Protein AF-Q9HB75-5-F1 (afdb_monomer)

pLDDT: mean 80.13, std 21.09, range [23.44, 97.81]

Nearest PDB structures (foldseek):
  6m3q-assembly1_E  TM=6.038E-01  e=5.491E-26  Homo sapiens
  4d8o-assembly1_A  TM=6.099E-01  e=1.433E-25  Homo sapiens
  3ud2-assembly3_A  TM=5.168E-01  e=1.866E-17  Homo sapiens
  3ud2-assembly1_C  TM=5.117E-01  e=5.667E-17  Homo sapiens
  3g5b-assembly1_A  TM=3.791E-01  e=5.027E-08  Rattus norvegicus

Structure (mmCIF, N/CA/C/O backbone):
data_AF-Q9HB75-5-F1
#
_entry.id   AF-Q9HB75-5-F1
#
loop_
_atom_site.group_PDB
_atom_site.id
_atom_site.type_symbol
_atom_site.label_atom_id
_atom_site.label_alt_id
_atom_site.label_comp_id
_atom_site.label_asym_id
_atom_site.label_entity_id
_atom_site.label_seq_id
_atom_site.pdbx_PDB_ins_code
_atom_site.Cartn_x
_atom_site.Cartn_y
_atom_site.Cartn_z
_atom_site.occupancy
_atom_site.B_iso_or_equiv
_atom_site.auth_seq_id
_atom_site.auth_comp_id
_atom_site.auth_asym_id
_atom_site.auth_atom_id
_atom_site.pdbx_PDB_model_num
ATOM 1 N N . MET A 1 1 ? 27.873 -14.887 8.038 1.00 62.12 1 MET A N 1
ATOM 2 C CA . MET A 1 1 ? 27.130 -15.211 6.802 1.00 62.12 1 MET A CA 1
ATOM 3 C C . MET A 1 1 ? 27.718 -14.438 5.635 1.00 62.12 1 MET A C 1
ATOM 5 O O . MET A 1 1 ? 28.057 -13.273 5.839 1.00 62.12 1 MET A O 1
ATOM 9 N N . PRO A 1 2 ? 27.876 -15.058 4.455 1.00 68.06 2 PRO A N 1
ATOM 10 C CA . PRO A 1 2 ? 28.348 -14.372 3.255 1.00 68.06 2 PRO A CA 1
ATOM 11 C C . PRO A 1 2 ? 27.366 -13.269 2.836 1.00 68.06 2 PRO A C 1
ATOM 13 O O . PRO A 1 2 ? 26.150 -13.438 2.943 1.00 68.06 2 PRO A O 1
ATOM 16 N N . ARG A 1 3 ? 27.902 -12.130 2.384 1.00 77.62 3 ARG A N 1
ATOM 17 C CA . ARG A 1 3 ? 27.133 -10.999 1.847 1.00 77.62 3 ARG A CA 1
ATOM 18 C C . ARG A 1 3 ? 27.373 -10.904 0.343 1.00 77.62 3 ARG A C 1
ATOM 20 O O . ARG A 1 3 ? 28.517 -10.771 -0.078 1.00 77.62 3 ARG A O 1
ATOM 27 N N . LEU A 1 4 ? 26.304 -10.965 -0.439 1.00 74.38 4 LEU A N 1
ATOM 28 C CA . LEU A 1 4 ? 26.308 -10.825 -1.889 1.00 74.38 4 LEU A CA 1
ATOM 29 C C . LEU A 1 4 ? 25.694 -9.472 -2.255 1.00 74.38 4 LEU A C 1
ATOM 31 O O . LEU A 1 4 ? 24.585 -9.147 -1.834 1.00 74.38 4 LEU A O 1
ATOM 35 N N . PHE A 1 5 ? 26.415 -8.687 -3.048 1.00 76.56 5 PHE A N 1
ATOM 36 C CA . PHE A 1 5 ? 25.913 -7.450 -3.639 1.00 76.56 5 PHE A CA 1
ATOM 37 C C . PHE A 1 5 ? 25.830 -7.668 -5.143 1.00 76.56 5 PHE A C 1
ATOM 39 O O . PHE A 1 5 ? 26.859 -7.862 -5.789 1.00 76.56 5 PHE A O 1
ATOM 46 N N . LEU A 1 6 ? 24.615 -7.692 -5.687 1.00 73.50 6 LEU A N 1
ATOM 47 C CA . LEU A 1 6 ? 24.405 -7.913 -7.114 1.00 73.50 6 LEU A CA 1
ATOM 48 C C . LEU A 1 6 ? 24.318 -6.571 -7.835 1.00 73.50 6 LEU A C 1
ATOM 50 O O . LEU A 1 6 ? 23.593 -5.668 -7.411 1.00 73.50 6 LEU A O 1
ATOM 54 N N . THR A 1 7 ? 25.064 -6.449 -8.929 1.00 71.56 7 THR A N 1
ATOM 55 C CA . THR A 1 7 ? 24.929 -5.341 -9.877 1.00 71.56 7 THR A CA 1
ATOM 56 C C . THR A 1 7 ? 23.663 -5.523 -10.720 1.00 71.56 7 THR A C 1
ATOM 58 O O . THR A 1 7 ? 23.017 -6.570 -10.672 1.00 71.56 7 THR A O 1
ATOM 61 N N . SER A 1 8 ? 23.276 -4.497 -11.482 1.00 65.00 8 SER A N 1
ATOM 62 C CA . SER A 1 8 ? 22.076 -4.510 -12.340 1.00 65.00 8 SER A CA 1
ATOM 63 C C . SER A 1 8 ? 22.055 -5.631 -13.378 1.00 65.00 8 SER A C 1
ATOM 65 O O . SER A 1 8 ? 20.988 -5.964 -13.884 1.00 65.00 8 SER A O 1
ATOM 67 N N . ASP A 1 9 ? 23.219 -6.193 -13.690 1.00 68.12 9 ASP A N 1
ATOM 68 C CA . ASP A 1 9 ? 23.415 -7.095 -14.825 1.00 68.12 9 ASP A CA 1
ATOM 69 C C . ASP A 1 9 ? 23.205 -8.567 -14.444 1.00 68.12 9 ASP A C 1
ATOM 71 O O . ASP A 1 9 ? 23.193 -9.442 -15.306 1.00 68.12 9 ASP A O 1
ATOM 75 N N . LEU A 1 10 ? 23.046 -8.852 -13.148 1.00 75.50 10 LEU A N 1
ATOM 76 C CA . LEU A 1 10 ? 22.801 -10.193 -12.630 1.00 75.50 10 LEU A CA 1
ATOM 77 C C . LEU A 1 10 ? 21.328 -10.332 -12.260 1.00 75.50 10 LEU A C 1
ATOM 79 O O . LEU A 1 10 ? 20.861 -9.648 -11.354 1.00 75.50 10 LEU A O 1
ATOM 83 N N . ASP A 1 11 ? 20.619 -11.252 -12.907 1.00 83.75 11 ASP A N 1
ATOM 84 C CA . ASP A 1 11 ? 19.224 -11.612 -12.614 1.00 83.75 11 ASP A CA 1
ATOM 85 C C . ASP A 1 11 ? 19.108 -12.839 -11.694 1.00 83.75 11 ASP A C 1
ATOM 87 O O . ASP A 1 11 ? 18.013 -13.336 -11.423 1.00 83.75 11 ASP A O 1
ATOM 91 N N . SER A 1 12 ? 20.243 -13.366 -11.227 1.00 90.19 12 SER A N 1
ATOM 92 C CA . SER A 1 12 ? 20.291 -14.595 -10.448 1.00 90.19 12 SER A CA 1
ATOM 93 C C . SER A 1 12 ? 21.488 -14.683 -9.511 1.00 90.19 12 SER A C 1
ATOM 95 O O . SER A 1 12 ? 22.509 -14.021 -9.698 1.00 90.19 12 SER A O 1
ATOM 97 N N . PHE A 1 13 ? 21.347 -15.497 -8.465 1.00 89.81 13 PHE A N 1
ATOM 98 C CA . PHE A 1 13 ? 22.393 -15.748 -7.479 1.00 89.81 13 PHE A CA 1
ATOM 99 C C . PHE A 1 13 ? 22.230 -17.128 -6.823 1.00 89.81 13 PHE A C 1
ATOM 101 O O . PHE A 1 13 ? 21.105 -17.601 -6.644 1.00 89.81 13 PHE A O 1
ATOM 108 N N . PRO A 1 14 ? 23.3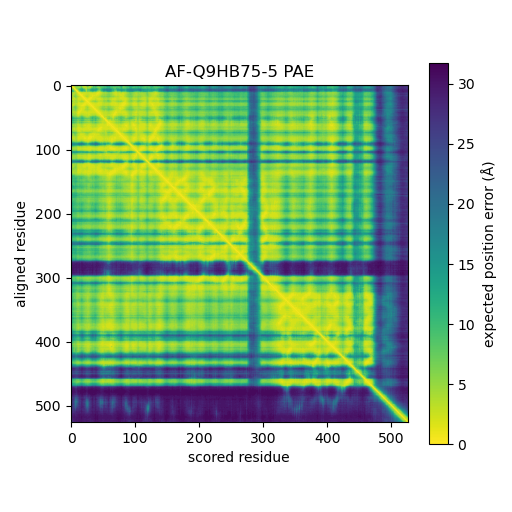33 -17.805 -6.460 1.00 90.62 14 PRO A N 1
ATOM 109 C CA . PRO A 1 14 ? 23.270 -19.070 -5.743 1.00 90.62 14 PRO A CA 1
ATOM 110 C C . PRO A 1 14 ? 23.040 -18.854 -4.242 1.00 90.62 14 PRO A C 1
ATOM 112 O O . PRO A 1 14 ? 23.628 -17.958 -3.634 1.00 90.62 14 PRO A O 1
ATOM 115 N N . VAL A 1 15 ? 22.244 -19.728 -3.632 1.00 90.06 15 VAL A N 1
ATOM 116 C CA . VAL A 1 15 ? 22.087 -19.850 -2.179 1.00 90.06 15 VAL A CA 1
ATOM 117 C C . VAL A 1 15 ? 22.455 -21.265 -1.776 1.00 90.06 15 VAL A C 1
ATOM 119 O O . VAL A 1 15 ? 21.934 -22.230 -2.330 1.00 90.06 15 VAL A O 1
ATOM 122 N N . THR A 1 16 ? 23.378 -21.386 -0.827 1.00 90.81 16 THR A N 1
ATOM 123 C CA . THR A 1 16 ? 23.804 -22.672 -0.266 1.00 90.81 16 THR A CA 1
ATOM 124 C C . THR A 1 16 ? 23.130 -22.910 1.090 1.00 90.81 16 THR A C 1
ATOM 126 O O . THR A 1 16 ? 22.637 -21.961 1.711 1.00 90.81 16 THR A O 1
ATOM 129 N N . PRO A 1 17 ? 23.179 -24.144 1.625 1.00 91.31 17 PRO A N 1
ATOM 130 C CA . PRO A 1 17 ? 22.667 -24.439 2.966 1.00 91.31 17 PRO A CA 1
ATOM 131 C C . PRO A 1 17 ? 23.315 -23.628 4.101 1.00 91.31 17 PRO A C 1
ATOM 133 O O . PRO A 1 17 ? 22.782 -23.576 5.205 1.00 91.31 17 PRO A O 1
ATOM 136 N N . GLN A 1 18 ? 24.447 -22.960 3.857 1.00 91.69 18 GLN A N 1
ATOM 137 C CA . GLN A 1 18 ? 25.110 -22.092 4.841 1.00 91.69 18 GLN A CA 1
ATOM 138 C C . GLN A 1 18 ? 24.384 -20.748 5.043 1.00 91.69 18 GLN A C 1
ATOM 140 O O . GLN A 1 18 ? 24.705 -20.015 5.982 1.00 91.69 18 GLN A O 1
ATOM 145 N N . GLY A 1 19 ? 23.417 -20.425 4.178 1.00 90.38 19 GLY A N 1
ATOM 146 C CA . GLY A 1 19 ? 22.727 -19.141 4.170 1.00 90.38 19 GLY A CA 1
ATOM 147 C C . GLY A 1 19 ? 23.577 -18.010 3.585 1.00 90.38 19 GLY A C 1
ATOM 148 O O . GLY A 1 19 ? 24.788 -18.130 3.386 1.00 90.38 19 GLY A O 1
ATOM 149 N N . CYS A 1 20 ? 22.937 -16.881 3.296 1.00 92.25 20 CYS A N 1
ATOM 150 C CA . CYS A 1 20 ? 23.582 -15.680 2.769 1.00 92.25 20 CYS A CA 1
ATOM 151 C C . CYS A 1 20 ? 22.679 -14.452 2.923 1.00 92.25 20 CYS A C 1
ATOM 153 O O . CYS A 1 20 ? 21.457 -14.567 2.975 1.00 92.25 20 CYS A O 1
ATOM 155 N N . SER A 1 21 ? 23.268 -13.260 2.914 1.00 93.25 21 SER A N 1
ATOM 156 C CA . SER A 1 21 ? 22.526 -12.008 2.743 1.00 93.25 21 SER A CA 1
ATOM 157 C C . SER A 1 21 ? 22.772 -11.462 1.346 1.00 93.25 21 SER A C 1
ATOM 159 O O . SER A 1 21 ? 23.925 -11.295 0.958 1.00 93.25 21 SER A O 1
ATOM 161 N N . VAL A 1 22 ? 21.716 -11.154 0.602 1.00 91.81 22 VAL A N 1
ATOM 162 C CA . VAL A 1 22 ? 21.793 -10.638 -0.767 1.00 91.81 22 VAL A CA 1
ATOM 163 C C . VAL A 1 22 ? 21.175 -9.247 -0.822 1.00 91.81 22 VAL A C 1
ATOM 165 O O . VAL A 1 22 ? 20.069 -9.039 -0.337 1.00 91.81 22 VAL A O 1
ATOM 168 N N . THR A 1 23 ? 21.883 -8.285 -1.409 1.00 91.25 23 THR A N 1
ATOM 169 C CA . THR A 1 23 ? 21.333 -6.970 -1.764 1.00 91.25 23 THR A CA 1
ATOM 170 C C . THR A 1 23 ? 21.303 -6.845 -3.278 1.00 91.25 23 THR A C 1
ATOM 172 O O . THR A 1 23 ? 22.346 -6.895 -3.931 1.00 91.25 23 THR A O 1
ATOM 175 N N . LEU A 1 24 ? 20.099 -6.700 -3.823 1.00 88.50 24 LEU A N 1
ATOM 176 C CA . LEU A 1 24 ? 19.858 -6.539 -5.252 1.00 88.50 24 LEU A CA 1
ATOM 177 C C . LEU A 1 24 ? 20.117 -5.086 -5.667 1.00 88.50 24 LEU A C 1
ATOM 179 O O . LEU A 1 24 ? 19.953 -4.164 -4.862 1.00 88.50 24 LEU A O 1
ATOM 183 N N . ALA A 1 25 ? 20.441 -4.857 -6.940 1.00 80.69 25 ALA A N 1
ATOM 184 C CA . ALA A 1 25 ? 20.683 -3.513 -7.474 1.00 80.69 25 ALA A CA 1
ATOM 185 C C . ALA A 1 25 ? 19.487 -2.556 -7.289 1.00 80.69 25 ALA A C 1
ATOM 187 O O . ALA A 1 25 ? 19.662 -1.346 -7.141 1.00 80.69 25 ALA A O 1
ATOM 188 N N . CYS A 1 26 ? 18.266 -3.096 -7.235 1.00 77.75 26 CYS A N 1
ATOM 189 C CA . CYS A 1 26 ? 17.039 -2.344 -6.971 1.00 77.75 26 CYS A CA 1
ATOM 190 C C . CYS A 1 26 ? 16.843 -1.940 -5.494 1.00 77.75 26 CYS A C 1
ATOM 192 O O . CYS A 1 26 ? 15.867 -1.267 -5.168 1.00 77.75 26 CYS A O 1
ATOM 194 N N . GLY A 1 27 ? 17.752 -2.332 -4.595 1.00 85.44 27 GLY A N 1
ATOM 195 C CA . GLY A 1 27 ? 17.707 -2.017 -3.164 1.00 85.44 27 GLY A CA 1
ATOM 196 C C . GLY A 1 27 ? 16.915 -3.009 -2.307 1.00 85.44 27 GLY A C 1
ATOM 197 O O . GLY A 1 27 ? 16.871 -2.839 -1.087 1.00 85.44 27 GLY A O 1
ATOM 198 N N . VAL A 1 28 ? 16.321 -4.039 -2.919 1.00 90.06 28 VAL A N 1
ATOM 199 C CA . VAL A 1 28 ? 15.722 -5.176 -2.206 1.00 90.06 28 VAL A CA 1
ATOM 200 C C . VAL A 1 28 ? 16.819 -5.946 -1.475 1.00 90.06 28 VAL A C 1
ATOM 202 O O . VAL A 1 28 ? 17.880 -6.214 -2.045 1.00 90.06 28 VAL A O 1
ATOM 205 N N . ARG A 1 29 ? 16.559 -6.311 -0.217 1.00 93.31 29 ARG A N 1
ATOM 206 C CA . ARG A 1 29 ? 17.468 -7.131 0.594 1.00 93.31 29 ARG A CA 1
ATOM 207 C C . ARG A 1 29 ? 16.791 -8.459 0.917 1.00 93.31 29 ARG A C 1
ATOM 209 O O . ARG A 1 29 ? 15.598 -8.489 1.206 1.00 93.31 29 ARG A O 1
ATOM 216 N N . LEU A 1 30 ? 17.557 -9.538 0.863 1.00 93.62 30 LEU A N 1
ATOM 217 C CA . LEU A 1 30 ? 17.138 -10.892 1.209 1.00 93.62 30 LEU A CA 1
ATOM 218 C C . LEU A 1 30 ? 18.122 -11.472 2.222 1.00 93.62 30 LEU A C 1
ATOM 220 O O . LEU A 1 30 ? 19.335 -11.350 2.045 1.00 93.62 30 LEU A O 1
ATOM 224 N N . GLN A 1 31 ? 17.622 -12.122 3.266 1.00 94.56 31 GLN A N 1
ATOM 225 C CA . GLN A 1 31 ? 18.438 -12.791 4.272 1.00 94.56 31 GLN A CA 1
ATOM 226 C C . GLN A 1 31 ? 18.011 -14.247 4.399 1.00 94.56 31 GLN A C 1
ATOM 228 O O . GLN A 1 31 ? 16.986 -14.555 4.997 1.00 94.56 31 GLN A O 1
ATOM 233 N N . PHE A 1 32 ? 18.842 -15.133 3.862 1.00 93.56 32 PHE A N 1
ATOM 234 C CA . PHE A 1 32 ? 18.684 -16.576 3.962 1.00 93.56 32 PHE A CA 1
ATOM 235 C C . PHE A 1 32 ? 19.427 -17.063 5.207 1.00 93.56 32 PHE A C 1
ATOM 237 O O . PHE A 1 32 ? 20.664 -17.015 5.211 1.00 93.56 32 PHE A O 1
ATOM 244 N N . PRO A 1 33 ? 18.728 -17.506 6.266 1.00 93.62 33 PRO A N 1
ATOM 245 C CA . PRO A 1 33 ? 19.391 -18.113 7.409 1.00 93.62 33 PRO A CA 1
ATOM 246 C C . PRO A 1 33 ? 20.073 -19.439 7.029 1.00 93.62 33 PRO A C 1
ATOM 248 O O . PRO A 1 33 ? 19.832 -20.018 5.965 1.00 93.62 33 PRO A O 1
ATOM 251 N N . ALA A 1 34 ? 20.964 -19.921 7.895 1.00 92.62 34 ALA A N 1
ATOM 252 C CA . ALA A 1 34 ? 21.613 -21.211 7.698 1.00 92.62 34 ALA A CA 1
ATOM 253 C C . ALA A 1 34 ? 20.557 -22.316 7.810 1.00 92.62 34 ALA A C 1
ATOM 255 O O . ALA A 1 34 ? 19.807 -22.359 8.778 1.00 92.62 34 ALA A O 1
ATOM 256 N N . GLY A 1 35 ? 20.500 -23.197 6.817 1.00 90.12 35 GLY A N 1
ATOM 257 C CA . GLY A 1 35 ? 19.465 -24.219 6.711 1.00 90.12 35 GLY A CA 1
ATOM 258 C C . GLY A 1 35 ? 18.183 -23.764 6.015 1.00 90.12 35 GLY A C 1
ATOM 259 O O . GLY A 1 35 ? 17.303 -24.596 5.865 1.00 90.12 35 GLY A O 1
ATOM 260 N N . ALA A 1 36 ? 18.068 -22.521 5.520 1.00 89.50 36 ALA A N 1
ATOM 261 C CA . ALA A 1 36 ? 16.899 -22.089 4.731 1.00 89.50 36 ALA A CA 1
ATOM 262 C C . ALA A 1 36 ? 16.656 -22.967 3.489 1.00 89.50 36 ALA A C 1
ATOM 264 O O . ALA A 1 36 ? 15.517 -23.175 3.069 1.00 89.50 36 ALA A O 1
ATOM 265 N N . THR A 1 37 ? 17.739 -23.502 2.917 1.00 88.75 37 THR A N 1
ATOM 266 C CA . THR A 1 37 ? 17.731 -24.440 1.790 1.00 88.75 37 THR A CA 1
ATOM 267 C C . THR A 1 37 ? 18.499 -25.704 2.180 1.00 88.75 37 THR A C 1
ATOM 269 O O . THR A 1 37 ? 19.542 -25.625 2.829 1.00 88.75 37 THR A O 1
ATOM 272 N N . ALA A 1 38 ? 17.986 -26.881 1.810 1.00 88.38 38 ALA A N 1
ATOM 273 C CA . ALA A 1 38 ? 18.657 -28.159 2.081 1.00 88.38 38 ALA A CA 1
ATOM 274 C C . ALA A 1 38 ? 19.753 -28.476 1.049 1.00 88.38 38 ALA A C 1
ATOM 276 O O . ALA A 1 38 ? 20.733 -29.154 1.349 1.00 88.38 38 ALA A O 1
ATOM 277 N N . THR A 1 39 ? 19.593 -27.966 -0.172 1.00 89.88 39 THR A N 1
ATOM 278 C CA . THR A 1 39 ? 20.523 -28.133 -1.289 1.00 89.88 39 THR A CA 1
ATOM 279 C C . THR A 1 39 ? 20.818 -26.773 -1.919 1.00 89.88 39 THR A C 1
ATOM 281 O O . THR A 1 39 ? 19.996 -25.860 -1.807 1.00 89.88 39 THR A O 1
ATOM 284 N N . PRO A 1 40 ? 21.985 -26.600 -2.565 1.00 90.75 40 PRO A N 1
ATOM 285 C CA . PRO A 1 40 ? 22.275 -25.380 -3.301 1.00 90.75 40 PRO A CA 1
ATOM 286 C C . PRO A 1 40 ? 21.216 -25.112 -4.374 1.00 90.75 40 PRO A C 1
ATOM 288 O O . PRO A 1 40 ? 20.959 -25.965 -5.222 1.00 90.75 40 PRO A O 1
ATOM 291 N N . ILE A 1 41 ? 20.633 -23.917 -4.351 1.00 90.62 41 ILE A N 1
ATOM 292 C CA . ILE A 1 41 ? 19.612 -23.481 -5.305 1.00 90.62 41 ILE A CA 1
ATOM 293 C C . ILE A 1 41 ? 20.036 -22.165 -5.950 1.00 90.62 41 ILE A C 1
ATOM 295 O O . ILE A 1 41 ? 20.547 -21.265 -5.285 1.00 90.62 41 ILE A O 1
ATOM 299 N N . THR A 1 42 ? 19.836 -22.039 -7.259 1.00 91.75 42 THR A N 1
ATOM 300 C CA . THR A 1 42 ? 20.015 -20.764 -7.958 1.00 91.75 42 THR A CA 1
ATOM 301 C C . THR A 1 42 ? 18.687 -20.032 -7.982 1.00 91.75 42 THR A C 1
ATOM 303 O O . THR A 1 42 ? 17.731 -20.489 -8.605 1.00 91.75 42 THR A O 1
ATOM 306 N N . ILE A 1 43 ? 18.642 -18.885 -7.315 1.00 90.38 43 ILE A N 1
ATOM 307 C CA . ILE A 1 43 ? 17.471 -18.020 -7.286 1.00 90.38 43 ILE A CA 1
ATOM 308 C C . ILE A 1 43 ? 17.558 -17.082 -8.474 1.00 90.38 43 ILE A C 1
ATOM 310 O O . ILE A 1 43 ? 18.582 -16.430 -8.671 1.00 90.38 43 ILE A O 1
ATOM 314 N N . ARG A 1 44 ? 16.476 -16.999 -9.245 1.00 91.75 44 ARG A N 1
ATOM 315 C CA . ARG A 1 44 ? 16.284 -15.954 -10.255 1.00 91.75 44 ARG A CA 1
ATOM 316 C C . ARG A 1 44 ? 15.337 -14.908 -9.700 1.00 91.75 44 ARG A C 1
ATOM 318 O O . ARG A 1 44 ? 14.367 -15.258 -9.031 1.00 91.75 44 ARG A O 1
ATOM 325 N N . TYR A 1 45 ? 15.601 -13.641 -9.979 1.00 91.44 45 TYR A N 1
ATOM 326 C CA . TYR A 1 45 ? 14.735 -12.552 -9.561 1.00 91.44 45 TYR A CA 1
ATOM 327 C C . TYR A 1 45 ? 14.407 -11.630 -10.729 1.00 91.44 45 TYR A C 1
ATOM 329 O O . TYR A 1 45 ? 15.222 -11.412 -11.624 1.00 91.44 45 TYR A O 1
ATOM 337 N N . ARG A 1 46 ? 13.204 -11.057 -10.705 1.00 89.69 46 ARG A N 1
ATOM 338 C CA . ARG A 1 46 ? 12.783 -10.016 -11.647 1.00 89.69 46 ARG A CA 1
ATOM 339 C C . ARG A 1 46 ? 12.033 -8.925 -10.910 1.00 89.69 46 ARG A C 1
ATOM 341 O O . ARG A 1 46 ? 11.236 -9.201 -10.019 1.00 89.69 46 ARG A O 1
ATOM 348 N N . LEU A 1 47 ? 12.286 -7.678 -11.292 1.00 88.19 47 LEU A N 1
ATOM 349 C CA . LEU A 1 47 ? 11.491 -6.541 -10.845 1.00 88.19 47 LEU A CA 1
ATOM 350 C C . LEU A 1 47 ? 10.586 -6.113 -11.996 1.00 88.19 47 LEU A C 1
ATOM 352 O O . LEU A 1 47 ? 11.058 -5.575 -12.995 1.00 88.19 47 LEU A O 1
ATOM 356 N N . LEU A 1 48 ? 9.296 -6.389 -11.862 1.00 86.38 48 LEU A N 1
ATOM 357 C CA . LEU A 1 48 ? 8.300 -6.182 -12.902 1.00 86.38 48 LEU A CA 1
ATOM 358 C C . LEU A 1 48 ? 7.550 -4.866 -12.682 1.00 86.38 48 LEU A C 1
ATOM 360 O O . LEU A 1 48 ? 7.300 -4.428 -11.548 1.00 86.38 48 LEU A O 1
ATOM 364 N N . LEU A 1 49 ? 7.165 -4.233 -13.791 1.00 83.44 49 LEU A N 1
ATOM 365 C CA . LEU A 1 49 ? 6.172 -3.170 -13.748 1.00 83.44 49 LEU A CA 1
ATOM 366 C C . LEU A 1 49 ? 4.820 -3.767 -13.324 1.00 83.44 49 LEU A C 1
ATOM 368 O O . LEU A 1 49 ? 4.498 -4.894 -13.693 1.00 83.44 49 LEU A O 1
ATOM 372 N N . PRO A 1 50 ? 4.041 -3.042 -12.513 1.00 82.75 50 PRO A N 1
ATOM 373 C CA . PRO A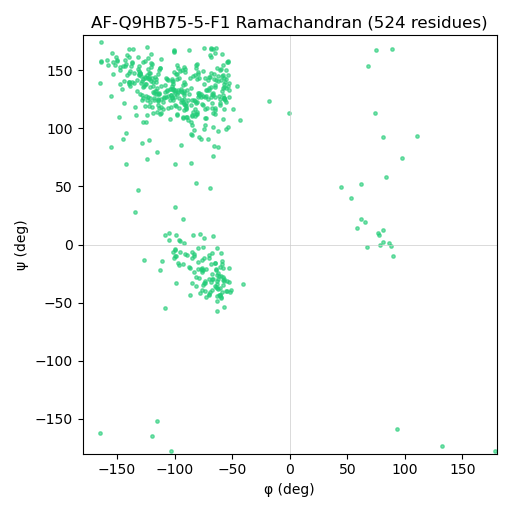 1 50 ? 2.768 -3.541 -12.023 1.00 82.75 50 PRO A CA 1
ATOM 374 C C . PRO A 1 50 ? 1.706 -3.553 -13.124 1.00 82.75 50 PRO A C 1
ATOM 376 O O . PRO A 1 50 ? 1.192 -2.512 -13.523 1.00 82.75 50 PRO A O 1
ATOM 379 N N . GLU A 1 51 ? 1.345 -4.742 -13.585 1.00 79.62 51 GLU A N 1
ATOM 380 C CA . GLU A 1 51 ? 0.239 -4.953 -14.523 1.00 79.62 51 GLU A CA 1
ATOM 381 C C . GLU A 1 51 ? -1.047 -5.323 -13.760 1.00 79.62 51 GLU A C 1
ATOM 383 O O . GLU A 1 51 ? -0.954 -5.971 -12.710 1.00 79.62 51 GLU A O 1
ATOM 388 N N . PRO A 1 52 ? -2.253 -4.972 -14.254 1.00 70.75 52 PRO A N 1
ATOM 389 C CA . PRO A 1 52 ? -3.509 -5.206 -13.529 1.00 70.75 52 PRO A CA 1
ATOM 390 C C . PRO A 1 52 ? -3.733 -6.666 -13.096 1.00 70.75 52 PRO A C 1
ATOM 392 O O . PRO A 1 52 ? -4.312 -6.919 -12.041 1.00 70.75 52 PRO A O 1
ATOM 395 N N . GLY A 1 53 ? -3.229 -7.640 -13.867 1.00 73.38 53 GLY A N 1
ATOM 396 C CA . GLY A 1 53 ? -3.310 -9.069 -13.534 1.00 73.38 53 GLY A CA 1
ATOM 397 C C . GLY A 1 53 ? -2.337 -9.539 -12.442 1.00 73.38 53 GLY A C 1
ATOM 398 O O . GLY A 1 53 ? -2.569 -10.570 -11.810 1.00 73.38 53 GLY A O 1
ATOM 399 N N . LEU A 1 54 ? -1.264 -8.785 -12.192 1.00 79.94 54 LEU A N 1
ATOM 400 C CA . LEU A 1 54 ? -0.223 -9.101 -11.207 1.00 79.94 54 LEU A CA 1
ATOM 401 C C . LEU A 1 54 ? -0.404 -8.355 -9.880 1.00 79.94 54 LEU A C 1
ATOM 403 O O . LEU A 1 54 ? 0.285 -8.672 -8.913 1.00 79.94 54 LEU A O 1
ATOM 407 N N . VAL A 1 55 ? -1.313 -7.379 -9.813 1.00 83.62 55 VAL A N 1
ATOM 408 C CA . VAL A 1 55 ? -1.497 -6.526 -8.634 1.00 83.62 55 VAL A CA 1
ATOM 409 C C . VAL A 1 55 ? -2.930 -6.625 -8.109 1.00 83.62 55 VAL A C 1
ATOM 411 O O . VAL A 1 55 ? -3.801 -5.841 -8.488 1.00 83.62 55 VAL A O 1
ATOM 414 N N . PRO A 1 56 ? -3.223 -7.566 -7.198 1.00 82.06 56 PRO A N 1
ATOM 415 C CA . PRO A 1 56 ? -4.516 -7.591 -6.522 1.00 82.06 56 PRO A CA 1
ATOM 416 C C . PRO A 1 56 ? -4.640 -6.351 -5.630 1.00 82.06 56 PRO A C 1
ATOM 418 O O . PRO A 1 56 ? -3.928 -6.249 -4.641 1.00 82.06 56 PRO A O 1
ATOM 421 N N . LEU A 1 57 ? -5.543 -5.418 -5.918 1.00 85.44 57 LEU A N 1
ATOM 422 C CA . LEU A 1 57 ? -5.820 -4.277 -5.034 1.00 85.44 57 LEU A CA 1
ATOM 423 C C . LEU A 1 57 ? -7.233 -4.369 -4.467 1.00 85.44 57 LEU A C 1
ATOM 425 O O . LEU A 1 57 ? -8.194 -4.588 -5.193 1.00 85.44 57 LEU A O 1
ATOM 429 N N . GLY A 1 58 ? -7.387 -4.221 -3.156 1.00 81.06 58 GLY A N 1
ATOM 430 C CA . GLY A 1 58 ? -8.687 -4.000 -2.534 1.00 81.06 58 GLY A CA 1
ATOM 431 C C . GLY A 1 58 ? -9.295 -2.636 -2.910 1.00 81.06 58 GLY A C 1
ATOM 432 O O . GLY A 1 58 ? -8.602 -1.762 -3.429 1.00 81.06 58 GLY A O 1
ATOM 433 N N . PRO A 1 59 ? -10.587 -2.416 -2.603 1.00 76.50 59 PRO A N 1
ATOM 434 C CA . PRO A 1 59 ? -11.325 -1.168 -2.825 1.00 76.50 59 PRO A CA 1
ATOM 435 C C . PRO A 1 59 ? -10.625 0.160 -2.538 1.00 76.50 59 PRO A C 1
ATOM 437 O O . PRO A 1 59 ? -10.921 1.158 -3.188 1.00 76.50 59 PRO A O 1
ATOM 440 N N . HIS A 1 60 ? -9.760 0.177 -1.529 1.00 82.81 60 HIS A N 1
ATOM 441 C CA . HIS A 1 60 ? -9.043 1.357 -1.058 1.00 82.81 60 HIS A CA 1
ATOM 442 C C . HIS A 1 60 ? -7.571 1.022 -0.834 1.00 82.81 60 HIS A C 1
ATOM 444 O O . HIS A 1 60 ? -6.931 1.600 0.047 1.00 82.81 60 HIS A O 1
ATOM 450 N N . ASP A 1 61 ? -7.047 0.050 -1.575 1.00 89.06 61 ASP A N 1
ATOM 451 C CA . ASP A 1 61 ? -5.624 -0.247 -1.562 1.00 89.06 61 ASP A CA 1
ATOM 452 C C . ASP A 1 61 ? -4.902 0.737 -2.492 1.00 89.06 61 ASP A C 1
ATOM 454 O O . ASP A 1 61 ? -5.476 1.244 -3.451 1.00 89.06 61 ASP A O 1
ATOM 458 N N . ALA A 1 62 ? -3.638 1.020 -2.202 1.00 91.25 62 ALA A N 1
ATOM 459 C CA . ALA A 1 62 ? -2.749 1.773 -3.076 1.00 91.25 62 ALA A CA 1
ATOM 460 C C . ALA A 1 62 ? -1.414 1.039 -3.182 1.00 91.25 62 ALA A C 1
ATOM 462 O O . ALA A 1 62 ? -0.845 0.637 -2.163 1.00 91.25 62 ALA A O 1
ATOM 463 N N . LEU A 1 63 ? -0.907 0.866 -4.400 1.00 93.94 63 LEU A N 1
ATOM 464 C CA . LEU A 1 63 ? 0.360 0.181 -4.633 1.00 93.94 63 LEU A CA 1
ATOM 465 C C . LEU A 1 63 ? 1.541 1.094 -4.287 1.00 93.94 63 LEU A C 1
ATOM 467 O O . LEU A 1 63 ? 1.609 2.218 -4.773 1.00 93.94 63 LEU A O 1
ATOM 471 N N . LEU A 1 64 ? 2.490 0.613 -3.481 1.00 94.06 64 LEU A N 1
ATOM 472 C CA . LEU A 1 64 ? 3.638 1.399 -3.013 1.00 94.06 64 LEU A CA 1
ATOM 473 C C .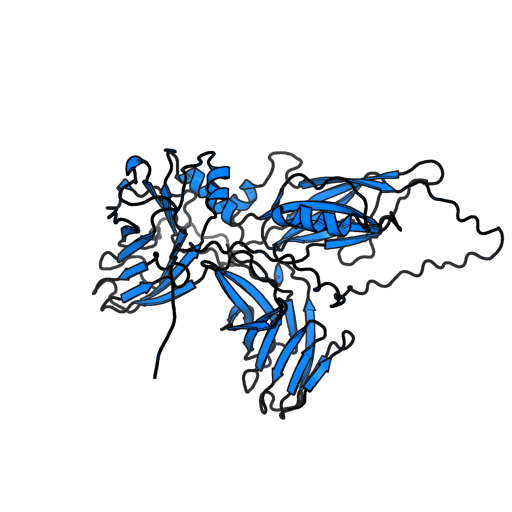 LEU A 1 64 ? 4.985 0.957 -3.604 1.00 94.06 64 LEU A C 1
ATOM 475 O O . LEU A 1 64 ? 5.963 1.699 -3.480 1.00 94.06 64 LEU A O 1
ATOM 479 N N . SER A 1 65 ? 5.062 -0.218 -4.234 1.00 93.25 65 SER A N 1
ATOM 480 C CA . SER A 1 65 ? 6.288 -0.752 -4.841 1.00 93.25 65 SER A CA 1
ATOM 481 C C . SER A 1 65 ? 6.037 -1.361 -6.222 1.00 93.25 65 SER A C 1
ATOM 483 O O . SER A 1 65 ? 4.902 -1.612 -6.616 1.00 93.25 65 SER A O 1
ATOM 485 N N . HIS A 1 66 ? 7.121 -1.648 -6.940 1.00 91.19 66 HIS A N 1
ATOM 486 C CA . HIS A 1 66 ? 7.102 -2.583 -8.066 1.00 91.19 66 HIS A CA 1
ATOM 487 C C . HIS A 1 66 ? 6.855 -4.024 -7.582 1.00 91.19 66 HIS A C 1
ATOM 489 O O . HIS A 1 66 ? 6.928 -4.292 -6.377 1.00 91.19 66 HIS A O 1
ATOM 495 N N . VAL A 1 67 ? 6.577 -4.940 -8.514 1.00 92.25 67 VAL A N 1
ATOM 496 C CA . VAL A 1 67 ? 6.365 -6.363 -8.209 1.00 92.25 67 VAL A CA 1
ATOM 497 C C . VAL A 1 67 ? 7.707 -7.087 -8.278 1.00 92.25 67 VAL A C 1
ATOM 499 O O . VAL A 1 67 ? 8.355 -7.093 -9.322 1.00 92.25 67 VAL A O 1
ATOM 502 N N . LEU A 1 68 ? 8.141 -7.682 -7.171 1.00 93.00 68 LEU A N 1
ATOM 503 C CA . LEU A 1 68 ? 9.296 -8.574 -7.130 1.00 93.00 68 LEU A CA 1
ATOM 504 C C . LEU A 1 68 ? 8.829 -10.001 -7.414 1.00 93.00 68 LEU A C 1
ATOM 506 O O . LEU A 1 68 ? 7.986 -10.517 -6.693 1.00 93.00 68 LEU A O 1
ATOM 510 N N . GLU A 1 69 ? 9.400 -10.650 -8.416 1.00 92.75 69 GLU A N 1
ATOM 511 C CA . GLU A 1 69 ? 9.262 -12.086 -8.653 1.00 92.75 69 GLU A CA 1
ATOM 512 C C . GLU A 1 69 ? 10.543 -12.788 -8.193 1.00 92.75 69 GLU A C 1
ATOM 514 O O . GLU A 1 69 ? 11.637 -12.390 -8.599 1.00 92.75 69 GLU A O 1
ATOM 519 N N . LEU A 1 70 ? 10.414 -13.826 -7.364 1.00 91.56 70 LEU A N 1
ATOM 520 C CA . LEU A 1 70 ? 11.503 -14.726 -6.991 1.00 91.56 70 LEU A CA 1
ATOM 521 C C . LEU A 1 70 ? 11.178 -16.144 -7.457 1.00 91.56 70 LEU A C 1
ATOM 523 O O . LEU A 1 70 ? 10.159 -16.709 -7.072 1.00 91.56 70 LEU A O 1
ATOM 527 N N . GLN A 1 71 ? 12.074 -16.736 -8.239 1.00 91.19 71 GLN A N 1
ATOM 528 C CA . GLN A 1 71 ? 11.963 -18.090 -8.773 1.00 91.19 71 GLN A CA 1
ATOM 529 C C . GLN A 1 71 ? 13.042 -19.004 -8.165 1.00 91.19 71 GLN A C 1
ATOM 531 O O . GLN A 1 71 ? 14.144 -18.522 -7.876 1.00 91.19 71 GLN A O 1
ATOM 536 N N . PRO A 1 72 ? 12.778 -20.319 -8.029 1.00 90.06 72 PRO A N 1
ATOM 537 C CA . PRO A 1 72 ? 11.633 -21.058 -8.582 1.00 90.06 72 PRO A CA 1
ATOM 538 C C . PRO A 1 72 ? 10.374 -21.022 -7.702 1.00 90.06 72 PRO A C 1
ATOM 540 O O . PRO A 1 72 ? 10.449 -21.270 -6.505 1.00 90.06 72 PRO A O 1
ATOM 543 N N . HIS A 1 73 ? 9.204 -20.778 -8.304 1.00 87.25 73 HIS A N 1
ATOM 544 C CA . HIS A 1 73 ? 7.918 -20.817 -7.594 1.00 87.25 73 HIS A CA 1
ATOM 545 C C . HIS A 1 73 ? 7.602 -22.210 -7.037 1.00 87.25 73 HIS A C 1
ATOM 547 O O . HIS A 1 73 ? 8.003 -23.223 -7.607 1.00 87.25 73 HIS A O 1
ATOM 553 N N . GLY A 1 74 ? 6.839 -22.255 -5.943 1.00 78.38 74 GLY A N 1
ATOM 554 C CA . GLY A 1 74 ? 6.374 -23.505 -5.329 1.00 78.38 74 GLY A CA 1
ATOM 555 C C . GLY A 1 74 ? 7.423 -24.225 -4.478 1.00 78.38 74 GLY A C 1
ATOM 556 O O . GLY A 1 74 ? 7.124 -25.256 -3.883 1.00 78.38 74 GLY A O 1
ATOM 557 N N . VAL A 1 75 ? 8.640 -23.685 -4.378 1.00 83.00 75 VAL A N 1
ATOM 558 C CA . VAL A 1 75 ? 9.655 -24.184 -3.450 1.00 83.00 75 VAL A CA 1
ATOM 559 C C . VAL A 1 75 ? 9.512 -23.444 -2.118 1.00 83.00 75 VAL A C 1
ATOM 561 O O . VAL A 1 75 ? 9.666 -22.222 -2.048 1.00 83.00 75 VAL A O 1
ATOM 564 N N . ALA A 1 76 ? 9.191 -24.196 -1.065 1.00 85.06 76 ALA A N 1
ATOM 565 C CA . ALA A 1 76 ? 9.165 -23.699 0.305 1.00 85.06 76 ALA A CA 1
ATOM 566 C C . ALA A 1 76 ? 10.576 -23.695 0.907 1.00 85.06 76 ALA A C 1
ATOM 568 O O . ALA A 1 76 ? 11.396 -24.576 0.622 1.00 85.06 76 ALA A O 1
ATOM 569 N N . PHE A 1 77 ? 10.851 -22.715 1.758 1.00 86.44 77 PHE A N 1
ATOM 570 C CA . PHE A 1 77 ? 12.052 -22.699 2.575 1.00 86.44 77 PHE A CA 1
ATOM 571 C C . PHE A 1 77 ? 11.884 -23.611 3.788 1.00 86.44 77 PHE A C 1
ATOM 573 O O . PHE A 1 77 ? 10.793 -23.758 4.331 1.00 86.44 77 PHE A O 1
ATOM 580 N N . GLN A 1 78 ? 12.985 -24.206 4.240 1.00 89.44 78 GLN A N 1
ATOM 581 C CA . GLN A 1 78 ? 13.008 -24.960 5.500 1.00 89.44 78 GLN A CA 1
ATOM 582 C C . GLN A 1 78 ? 13.018 -24.024 6.721 1.00 89.44 78 GLN A C 1
ATOM 584 O O . GLN A 1 78 ? 12.646 -24.421 7.822 1.00 89.44 78 GLN A O 1
ATOM 589 N N . GLN A 1 79 ? 13.457 -22.780 6.521 1.00 88.81 79 GLN A N 1
ATOM 590 C CA . GLN A 1 79 ? 13.389 -21.686 7.483 1.00 88.81 79 GLN A CA 1
ATOM 591 C C . GLN A 1 79 ? 13.010 -20.408 6.749 1.00 88.81 79 GLN A C 1
ATOM 593 O O . GLN A 1 79 ? 13.534 -20.160 5.661 1.00 88.81 79 GLN A O 1
ATOM 598 N N . ASP A 1 80 ? 12.156 -19.595 7.362 1.00 91.75 80 ASP A N 1
ATOM 599 C CA . ASP A 1 80 ? 11.701 -18.350 6.757 1.00 91.75 80 ASP A CA 1
ATOM 600 C C . ASP A 1 80 ? 12.871 -17.428 6.392 1.00 91.75 80 ASP A C 1
ATOM 602 O O . ASP A 1 80 ? 13.872 -17.303 7.104 1.00 91.75 80 ASP A O 1
ATOM 606 N N . VAL A 1 81 ? 12.735 -16.790 5.234 1.00 92.81 81 VAL A N 1
ATOM 607 C CA . VAL A 1 81 ? 13.724 -15.866 4.687 1.00 92.81 81 VAL A CA 1
ATOM 608 C C . VAL A 1 81 ? 13.280 -14.443 4.989 1.00 92.81 81 VAL A C 1
ATOM 610 O O . VAL A 1 81 ? 12.137 -14.070 4.732 1.00 92.81 81 VAL A O 1
ATOM 613 N N . GLY A 1 82 ? 14.197 -13.614 5.486 1.00 95.19 82 GLY A N 1
ATOM 614 C CA . GLY A 1 82 ? 13.930 -12.189 5.657 1.00 95.19 82 GLY A CA 1
ATOM 615 C C . GLY A 1 82 ? 13.906 -11.484 4.301 1.00 95.19 82 GLY A C 1
ATOM 616 O O . GLY A 1 82 ? 14.857 -11.606 3.525 1.00 95.19 82 GLY A O 1
ATOM 617 N N . LEU A 1 83 ? 12.848 -10.730 4.014 1.00 95.56 83 LEU A N 1
ATOM 618 C CA . LEU A 1 83 ? 12.690 -9.933 2.798 1.00 95.56 83 LEU A CA 1
ATOM 619 C C . LEU A 1 83 ? 12.449 -8.466 3.156 1.00 95.56 83 LEU A C 1
ATOM 621 O O . LEU A 1 83 ? 11.494 -8.155 3.862 1.00 95.56 83 LEU A O 1
ATOM 625 N N . TRP A 1 84 ? 13.256 -7.567 2.587 1.00 95.62 84 TRP A N 1
ATOM 626 C CA . TRP A 1 84 ? 13.086 -6.118 2.682 1.00 95.62 84 TRP A CA 1
ATOM 627 C C . TRP A 1 84 ? 12.784 -5.536 1.307 1.00 95.62 84 TRP A C 1
ATOM 629 O O . TRP A 1 84 ? 13.647 -5.507 0.423 1.00 95.62 84 TRP A O 1
ATOM 639 N N . LEU A 1 85 ? 11.574 -5.010 1.145 1.00 94.88 85 LEU A N 1
ATOM 640 C CA . LEU A 1 85 ? 11.143 -4.320 -0.066 1.00 94.88 85 LEU A CA 1
ATOM 641 C C . LEU A 1 85 ? 11.193 -2.811 0.138 1.00 94.88 85 LEU A C 1
ATOM 643 O O . LEU A 1 85 ? 10.551 -2.277 1.042 1.00 94.88 85 LEU A O 1
ATOM 647 N N . LEU A 1 86 ? 11.920 -2.112 -0.733 1.00 92.62 86 LEU A N 1
ATOM 648 C CA . LEU A 1 86 ? 11.874 -0.655 -0.784 1.00 92.62 86 LEU A CA 1
ATOM 649 C C . LEU A 1 86 ? 10.515 -0.207 -1.344 1.00 92.62 86 LEU A C 1
ATOM 651 O O . LEU A 1 86 ? 10.076 -0.706 -2.383 1.00 92.62 86 LEU A O 1
ATOM 655 N N . PHE A 1 87 ? 9.868 0.758 -0.692 1.00 92.88 87 PHE A N 1
ATOM 656 C CA . PHE A 1 87 ? 8.566 1.262 -1.132 1.00 92.88 87 PHE A CA 1
ATOM 657 C C . PHE A 1 87 ? 8.438 2.782 -0.999 1.00 92.88 87 PHE A C 1
ATOM 659 O O . PHE A 1 87 ? 9.180 3.443 -0.272 1.00 92.88 87 PHE A O 1
ATOM 666 N N . THR A 1 88 ? 7.467 3.350 -1.716 1.00 90.69 88 THR A N 1
ATOM 667 C CA . THR A 1 88 ? 7.151 4.779 -1.649 1.00 90.69 88 THR A CA 1
ATOM 668 C C . THR A 1 88 ? 6.247 5.062 -0.444 1.00 90.69 88 THR A C 1
ATOM 670 O O . THR A 1 88 ? 5.152 4.502 -0.378 1.00 90.69 88 THR A O 1
ATOM 673 N N . PRO A 1 89 ? 6.626 5.958 0.489 1.00 87.69 89 PRO A N 1
ATOM 674 C CA . PRO A 1 89 ? 5.804 6.270 1.655 1.00 87.69 89 PRO A CA 1
ATOM 675 C C . PRO A 1 89 ? 4.379 6.724 1.268 1.00 87.69 89 PRO A C 1
ATOM 677 O O . PRO A 1 89 ? 4.224 7.580 0.385 1.00 87.69 89 PRO A O 1
ATOM 680 N N . PRO A 1 90 ? 3.319 6.214 1.928 1.00 84.69 90 PRO A N 1
ATOM 681 C CA . PRO A 1 90 ? 1.965 6.694 1.689 1.00 84.69 90 PRO A CA 1
ATOM 682 C C . PRO A 1 90 ? 1.798 8.123 2.229 1.00 84.69 90 PRO A C 1
ATOM 684 O O . PRO A 1 90 ? 2.344 8.471 3.276 1.00 84.69 90 PRO A O 1
ATOM 687 N N . GLN A 1 91 ? 1.013 8.958 1.538 1.00 75.31 91 GLN A N 1
ATOM 688 C CA . GLN A 1 91 ? 0.786 10.357 1.934 1.00 75.31 91 GLN A CA 1
ATOM 689 C C . GLN A 1 91 ? -0.029 10.460 3.230 1.00 75.31 91 GLN A C 1
ATOM 691 O O . GLN A 1 91 ? 0.179 11.3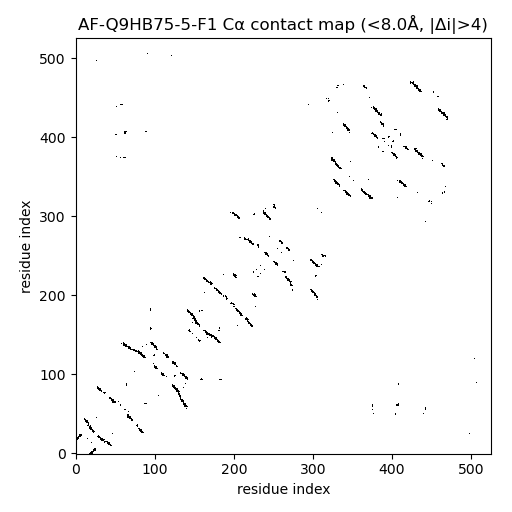75 4.020 1.00 75.31 91 GLN A O 1
ATOM 696 N N . ALA A 1 92 ? -0.939 9.510 3.457 1.00 75.38 92 ALA A N 1
ATOM 697 C CA . ALA A 1 92 ? -1.746 9.413 4.663 1.00 75.38 92 ALA A CA 1
ATOM 698 C C . ALA A 1 92 ? -1.510 8.056 5.332 1.00 75.38 92 ALA A C 1
ATOM 700 O O . ALA A 1 92 ? -1.790 7.014 4.742 1.00 75.38 92 ALA A O 1
ATOM 701 N N . ARG A 1 93 ? -1.016 8.081 6.575 1.00 75.50 93 ARG A N 1
ATOM 702 C CA . ARG A 1 93 ? -0.833 6.879 7.409 1.00 75.50 93 ARG A CA 1
ATOM 703 C C . ARG A 1 93 ? -1.986 6.625 8.382 1.00 75.50 93 ARG A C 1
ATOM 705 O O . ARG A 1 93 ? -2.124 5.529 8.904 1.00 75.50 93 ARG A O 1
ATOM 712 N N . ARG A 1 94 ? -2.829 7.626 8.660 1.00 80.88 94 ARG A N 1
ATOM 713 C CA . ARG A 1 94 ? -3.949 7.459 9.603 1.00 80.88 94 ARG A CA 1
ATOM 714 C C . ARG A 1 94 ? -4.978 6.481 9.028 1.00 80.88 94 ARG A C 1
ATOM 716 O O . ARG A 1 94 ? -5.404 6.658 7.891 1.00 80.88 94 ARG A O 1
ATOM 723 N N . CYS A 1 95 ? -5.388 5.497 9.828 1.00 85.19 95 CYS A N 1
ATOM 724 C CA . CYS A 1 95 ? -6.287 4.401 9.433 1.00 85.19 95 CYS A CA 1
ATOM 725 C C . CYS A 1 95 ? -5.796 3.529 8.266 1.00 85.19 95 CYS A C 1
ATOM 727 O O . CYS A 1 95 ? -6.586 2.754 7.729 1.00 85.19 95 CYS A O 1
ATOM 729 N N . ARG A 1 96 ? -4.518 3.618 7.879 1.00 91.50 96 ARG A N 1
ATOM 730 C CA . ARG A 1 96 ? -3.928 2.748 6.860 1.00 91.50 96 ARG A CA 1
ATOM 731 C C . ARG A 1 96 ? -2.734 2.001 7.430 1.00 91.50 96 ARG A C 1
ATOM 733 O O . ARG A 1 96 ? -1.970 2.550 8.216 1.00 91.50 96 ARG A O 1
ATOM 740 N N . GLU A 1 97 ? -2.580 0.765 6.998 1.00 91.62 97 GLU A N 1
ATOM 741 C CA . GLU A 1 97 ? -1.404 -0.059 7.248 1.00 91.62 97 GLU A CA 1
ATOM 742 C C . GLU A 1 97 ? -0.648 -0.283 5.939 1.00 91.62 97 GLU A C 1
ATOM 744 O O . GLU A 1 97 ? -1.192 -0.084 4.847 1.00 91.62 97 GLU A O 1
ATOM 749 N N . VAL A 1 98 ? 0.625 -0.643 6.061 1.00 94.06 98 VAL A N 1
ATOM 750 C CA . VAL A 1 98 ? 1.472 -1.041 4.938 1.00 94.06 98 VAL A CA 1
ATOM 751 C C . VAL A 1 98 ? 1.766 -2.520 5.109 1.00 94.06 98 VAL A C 1
ATOM 753 O O . VAL A 1 98 ? 2.251 -2.917 6.164 1.00 94.06 98 VAL A O 1
ATOM 756 N N . VAL A 1 99 ? 1.465 -3.312 4.085 1.00 93.88 99 VAL A N 1
ATOM 757 C CA . VAL A 1 99 ? 1.654 -4.766 4.104 1.00 93.88 99 VAL A CA 1
ATOM 758 C C . VAL A 1 99 ? 2.377 -5.227 2.847 1.00 93.88 99 VAL A C 1
ATOM 760 O O . VAL A 1 99 ? 2.182 -4.668 1.762 1.00 93.88 99 VAL A O 1
ATOM 763 N N . VAL A 1 100 ? 3.210 -6.255 2.993 1.00 95.00 100 VAL A N 1
ATOM 764 C CA . VAL A 1 100 ? 3.735 -7.032 1.872 1.00 95.00 100 VAL A CA 1
ATOM 765 C C . VAL A 1 100 ? 2.699 -8.081 1.508 1.00 95.00 100 VAL A C 1
ATOM 767 O O . VAL A 1 100 ? 2.286 -8.878 2.345 1.00 95.00 100 VAL A O 1
ATOM 770 N N . ARG A 1 101 ? 2.280 -8.089 0.248 1.00 93.81 101 ARG A N 1
ATOM 771 C CA . ARG A 1 101 ? 1.363 -9.081 -0.297 1.00 93.81 101 ARG A CA 1
ATOM 772 C C . ARG A 1 101 ? 2.156 -10.108 -1.090 1.00 93.81 101 ARG A C 1
ATOM 774 O O . ARG A 1 101 ? 3.005 -9.735 -1.900 1.00 93.81 101 ARG A O 1
ATOM 781 N N . THR A 1 102 ? 1.868 -11.384 -0.863 1.00 92.25 102 THR A N 1
ATOM 782 C CA . THR A 1 102 ? 2.475 -12.507 -1.580 1.00 92.25 102 THR A CA 1
ATOM 783 C C . THR A 1 102 ? 1.420 -13.416 -2.186 1.00 92.25 102 THR A C 1
ATOM 785 O O . THR A 1 102 ? 0.261 -13.405 -1.765 1.00 92.25 102 THR A O 1
ATOM 788 N N . ARG A 1 103 ? 1.801 -14.186 -3.202 1.00 88.25 103 ARG A N 1
ATOM 789 C CA . ARG A 1 103 ? 0.910 -15.132 -3.872 1.00 88.25 103 ARG A CA 1
ATOM 790 C C . ARG A 1 103 ? 1.236 -16.557 -3.429 1.00 88.25 103 ARG A C 1
ATOM 792 O O . ARG A 1 103 ? 2.362 -17.004 -3.593 1.00 88.25 103 ARG A O 1
ATOM 799 N N . ASN A 1 104 ? 0.253 -17.276 -2.912 1.00 81.56 104 ASN A N 1
ATOM 800 C CA . ASN A 1 104 ? 0.364 -18.687 -2.563 1.00 81.56 104 ASN A CA 1
ATOM 801 C C . ASN A 1 104 ? -0.738 -19.481 -3.275 1.00 81.56 104 ASN A C 1
ATOM 803 O O . ASN A 1 104 ? -1.904 -19.092 -3.200 1.00 81.56 104 ASN A O 1
ATOM 807 N N . ASP A 1 105 ? -0.384 -20.552 -3.988 1.00 73.38 105 ASP A N 1
ATOM 808 C CA . ASP A 1 105 ? -1.327 -21.462 -4.662 1.00 73.38 105 ASP A CA 1
ATOM 809 C C . ASP A 1 105 ? -2.453 -20.747 -5.439 1.00 73.38 105 ASP A C 1
ATOM 811 O O . ASP A 1 105 ? -3.639 -21.025 -5.284 1.00 73.38 105 ASP A O 1
ATOM 815 N N . ASN A 1 106 ? -2.082 -19.764 -6.269 1.00 77.06 106 ASN A N 1
ATOM 816 C CA . ASN A 1 106 ? -2.985 -18.875 -7.027 1.00 77.06 106 ASN A CA 1
ATOM 817 C C . ASN A 1 106 ? -3.839 -17.882 -6.223 1.00 77.06 106 ASN A C 1
ATOM 819 O O . ASN A 1 106 ? -4.509 -17.044 -6.826 1.00 77.06 106 ASN A O 1
ATOM 823 N N . SER A 1 107 ? -3.768 -17.896 -4.899 1.00 82.44 107 SER A N 1
ATOM 824 C CA . SER A 1 107 ? -4.381 -16.893 -4.032 1.00 82.44 107 SER A CA 1
ATOM 825 C C . SER A 1 107 ? -3.360 -15.841 -3.603 1.00 82.44 107 SER A C 1
ATOM 827 O O . SER A 1 107 ? -2.162 -16.100 -3.567 1.00 82.44 107 SER A O 1
ATOM 829 N N . TRP A 1 108 ? -3.816 -14.635 -3.284 1.00 87.62 108 TRP A N 1
ATOM 830 C CA . TRP A 1 108 ? -2.956 -13.598 -2.719 1.00 87.62 108 TRP A CA 1
ATOM 831 C C . TRP A 1 108 ? -3.288 -13.394 -1.245 1.00 87.62 108 TRP A C 1
ATOM 833 O O . TRP A 1 108 ? -4.464 -13.336 -0.884 1.00 87.62 108 TRP A O 1
ATOM 843 N N . GLY A 1 109 ? -2.259 -13.250 -0.416 1.00 87.06 109 GLY A N 1
ATOM 844 C CA . GLY A 1 109 ? -2.369 -13.040 1.024 1.00 87.06 109 GLY A CA 1
ATOM 845 C C . GLY A 1 109 ? -1.394 -11.977 1.518 1.00 87.06 109 GLY A C 1
ATOM 846 O O . GLY A 1 109 ? -0.372 -11.712 0.885 1.00 87.06 109 GLY A O 1
ATOM 847 N N . ASP A 1 110 ? -1.726 -11.362 2.648 1.00 91.38 110 ASP A N 1
ATOM 848 C CA . ASP A 1 110 ? -0.892 -10.340 3.278 1.00 91.38 110 ASP A CA 1
ATOM 849 C C . ASP A 1 110 ? 0.011 -10.986 4.333 1.00 91.38 110 ASP A C 1
ATOM 851 O O . ASP A 1 110 ? -0.446 -11.802 5.135 1.00 91.38 110 ASP A O 1
ATOM 855 N N . LEU A 1 111 ? 1.289 -10.619 4.314 1.00 92.06 111 LEU A N 1
ATOM 856 C CA . LEU A 1 111 ? 2.300 -11.062 5.263 1.00 92.06 111 LEU A CA 1
ATOM 857 C C . LEU A 1 111 ? 2.385 -10.103 6.446 1.00 92.06 111 LEU A C 1
ATOM 859 O O . LEU A 1 111 ? 2.172 -8.892 6.312 1.00 92.06 111 LEU A O 1
ATOM 863 N N . GLU A 1 112 ? 2.777 -10.638 7.599 1.00 91.81 112 GLU A N 1
ATOM 864 C CA . GLU A 1 112 ? 3.161 -9.802 8.729 1.00 91.81 112 GLU A CA 1
ATOM 865 C C . GLU A 1 112 ? 4.354 -8.928 8.327 1.00 91.81 112 GLU A C 1
ATOM 867 O O . GLU A 1 112 ? 5.382 -9.415 7.852 1.00 91.81 112 GLU A O 1
ATOM 872 N N . THR A 1 113 ? 4.166 -7.613 8.432 1.00 95.00 113 THR A N 1
ATOM 873 C CA . THR A 1 113 ? 5.069 -6.622 7.850 1.00 95.00 113 THR A CA 1
ATOM 874 C C . THR A 1 113 ? 5.492 -5.612 8.902 1.00 95.00 113 THR A C 1
ATOM 876 O O . THR A 1 113 ? 4.657 -4.943 9.512 1.00 95.00 113 THR A O 1
ATOM 879 N N . TYR A 1 114 ? 6.800 -5.447 9.054 1.00 93.88 114 TYR A N 1
ATOM 880 C CA . TYR A 1 114 ? 7.428 -4.449 9.905 1.00 93.88 114 TYR A CA 1
ATOM 881 C C . TYR A 1 114 ? 8.027 -3.342 9.038 1.00 93.88 114 TYR A C 1
ATOM 883 O O . TYR A 1 114 ? 8.541 -3.594 7.949 1.00 93.88 114 TYR A O 1
ATOM 891 N N . LEU A 1 115 ? 7.938 -2.095 9.496 1.00 92.50 115 LEU A N 1
ATOM 892 C CA . LEU A 1 115 ? 8.462 -0.950 8.755 1.00 92.50 115 LEU A CA 1
ATOM 893 C C . LEU A 1 115 ? 9.788 -0.505 9.351 1.00 92.50 115 LEU A C 1
ATOM 895 O O . LEU A 1 115 ? 9.860 -0.193 10.537 1.00 92.50 115 LEU A O 1
ATOM 899 N N . GLU A 1 116 ? 10.804 -0.417 8.503 1.00 91.12 116 GLU A N 1
ATOM 900 C CA . GLU A 1 116 ? 12.132 0.067 8.864 1.00 91.12 116 GLU A CA 1
ATOM 901 C C . GLU A 1 116 ? 12.430 1.359 8.099 1.00 91.12 116 GLU A C 1
ATOM 903 O O . GLU A 1 116 ? 12.171 1.465 6.896 1.00 91.12 116 GLU A O 1
ATOM 908 N N . GLU A 1 117 ? 12.958 2.360 8.802 1.00 85.94 117 GLU A N 1
ATOM 909 C CA . GLU A 1 117 ? 13.363 3.642 8.228 1.00 85.94 117 GLU A CA 1
ATOM 910 C C . GLU A 1 117 ? 14.880 3.800 8.347 1.00 85.94 117 GLU A C 1
ATOM 912 O O . GLU A 1 117 ? 15.437 3.745 9.441 1.00 85.94 117 GLU A O 1
ATOM 917 N N . GLU A 1 118 ? 15.548 4.019 7.215 1.00 78.88 118 GLU A N 1
ATOM 918 C CA . GLU A 1 118 ? 16.979 4.338 7.154 1.00 78.88 118 GLU A CA 1
ATOM 919 C C . GLU A 1 118 ? 17.108 5.734 6.539 1.00 78.88 118 GLU A C 1
ATOM 921 O O . GLU A 1 118 ? 16.572 6.038 5.462 1.00 78.88 118 GLU A O 1
ATOM 926 N N . ALA A 1 119 ? 17.807 6.618 7.244 1.00 72.12 119 ALA A N 1
ATOM 927 C CA . ALA A 1 119 ? 18.014 7.978 6.783 1.00 72.12 119 ALA A CA 1
ATOM 928 C C . ALA A 1 119 ? 18.979 8.014 5.573 1.00 72.12 119 ALA A C 1
ATOM 930 O O . ALA A 1 119 ? 19.978 7.296 5.577 1.00 72.12 119 ALA A O 1
ATOM 931 N N . PRO A 1 120 ? 18.753 8.878 4.560 1.00 62.47 120 PRO A N 1
ATOM 932 C CA . PRO A 1 120 ? 17.620 9.785 4.406 1.00 62.47 120 PRO A CA 1
ATOM 933 C C . PRO A 1 120 ? 16.476 9.159 3.580 1.00 62.47 120 PRO A C 1
ATOM 935 O O . PRO A 1 120 ? 16.642 8.831 2.406 1.00 62.47 120 PRO A O 1
ATOM 938 N N . GLN A 1 121 ? 15.283 9.104 4.182 1.00 67.94 121 GLN A N 1
ATOM 939 C CA . GLN A 1 121 ? 13.979 8.917 3.522 1.00 67.94 121 GLN A CA 1
ATOM 940 C C . GLN A 1 121 ? 13.753 7.608 2.750 1.00 67.94 121 GLN A C 1
ATOM 942 O O . GLN A 1 121 ? 12.883 7.544 1.877 1.00 67.94 121 GLN A O 1
ATOM 947 N N . ARG A 1 122 ? 14.499 6.548 3.059 1.00 81.31 122 ARG A N 1
ATOM 948 C CA . ARG A 1 122 ? 14.200 5.220 2.524 1.00 81.31 122 ARG A CA 1
ATOM 949 C C . ARG A 1 122 ? 13.392 4.444 3.556 1.00 81.31 122 ARG A C 1
ATOM 951 O O . ARG A 1 122 ? 13.742 4.417 4.733 1.00 81.31 122 ARG A O 1
ATOM 958 N N . LEU A 1 123 ? 12.298 3.843 3.099 1.00 90.06 123 LEU A N 1
ATOM 959 C CA . LEU A 1 123 ? 11.460 2.973 3.912 1.00 90.06 123 LEU A CA 1
ATOM 960 C C . LEU A 1 123 ? 11.470 1.571 3.326 1.00 90.06 123 LEU A C 1
ATOM 962 O O . LEU A 1 123 ? 11.240 1.396 2.125 1.00 90.06 123 LEU A O 1
ATOM 966 N N . TRP A 1 124 ? 11.688 0.591 4.190 1.00 93.50 124 TRP A N 1
ATOM 967 C CA . TRP A 1 124 ? 11.614 -0.819 3.849 1.00 93.50 124 TRP A CA 1
ATOM 968 C C . TRP A 1 124 ? 10.426 -1.460 4.545 1.00 93.50 124 TRP A C 1
ATOM 970 O O . TRP A 1 124 ? 10.154 -1.202 5.717 1.00 93.50 124 TRP A O 1
ATOM 980 N N . ALA A 1 125 ? 9.711 -2.287 3.792 1.00 95.25 125 ALA A N 1
ATOM 981 C CA . ALA A 1 125 ? 8.752 -3.234 4.323 1.00 95.25 125 ALA A CA 1
ATOM 982 C C . ALA A 1 125 ? 9.497 -4.555 4.521 1.00 95.25 125 ALA A C 1
ATOM 984 O O . ALA A 1 125 ? 9.921 -5.177 3.545 1.00 95.25 125 ALA A O 1
ATOM 985 N N . HIS A 1 126 ? 9.710 -4.921 5.779 1.00 95.75 126 HIS A N 1
ATOM 986 C CA . HIS A 1 126 ? 10.378 -6.144 6.192 1.00 95.75 126 HIS A CA 1
ATOM 987 C C . HIS A 1 126 ? 9.332 -7.206 6.542 1.00 95.75 126 HIS A C 1
ATOM 989 O O . HIS A 1 126 ? 8.413 -6.943 7.314 1.00 95.75 126 HIS A O 1
ATOM 995 N N . CYS A 1 127 ? 9.465 -8.401 5.978 1.00 95.12 127 CYS A N 1
ATOM 996 C CA . CYS A 1 127 ? 8.625 -9.551 6.301 1.00 95.12 127 CYS A CA 1
ATOM 997 C C . CYS A 1 127 ? 9.444 -10.846 6.278 1.00 95.12 127 CYS A C 1
ATOM 999 O O . CYS A 1 127 ? 10.507 -10.909 5.657 1.00 95.12 127 CYS A O 1
ATOM 1001 N N . GLN A 1 128 ? 8.934 -11.870 6.957 1.00 94.25 128 GLN A N 1
ATOM 1002 C CA . GLN A 1 128 ? 9.428 -13.240 6.854 1.00 94.25 128 GLN A CA 1
ATOM 1003 C C . GLN A 1 128 ? 8.627 -13.963 5.770 1.00 94.25 128 GLN A C 1
ATOM 1005 O O . GLN A 1 128 ? 7.395 -13.896 5.764 1.00 94.25 128 GLN A O 1
ATOM 1010 N N . VAL A 1 129 ? 9.317 -14.600 4.821 1.00 91.75 129 VAL A N 1
ATOM 1011 C CA . VAL A 1 129 ? 8.681 -15.287 3.690 1.00 91.75 129 VAL A CA 1
ATOM 1012 C C . VAL A 1 129 ? 8.961 -16.793 3.741 1.00 91.75 129 VAL A C 1
ATOM 1014 O O . VAL A 1 129 ? 10.126 -17.183 3.839 1.00 91.75 129 VAL A O 1
ATOM 1017 N N . PRO A 1 130 ? 7.928 -17.650 3.624 1.00 85.94 130 PRO A N 1
ATOM 1018 C CA . PRO A 1 130 ? 8.090 -19.103 3.720 1.00 85.94 130 PRO A CA 1
ATOM 1019 C C . PRO A 1 130 ? 8.388 -19.775 2.370 1.00 85.94 130 PRO A C 1
ATOM 1021 O O . PRO A 1 130 ? 8.694 -20.962 2.319 1.00 85.94 130 PRO A O 1
ATOM 1024 N N . HIS A 1 131 ? 8.289 -19.050 1.252 1.00 86.50 131 HIS A N 1
ATOM 1025 C CA . HIS A 1 131 ? 8.427 -19.612 -0.094 1.00 86.50 131 HIS A CA 1
ATOM 1026 C C . HIS A 1 131 ? 8.888 -18.574 -1.121 1.00 86.50 131 HIS A C 1
ATOM 1028 O O . HIS A 1 131 ? 8.757 -17.364 -0.918 1.00 86.50 131 HIS A O 1
ATOM 1034 N N . PHE A 1 132 ? 9.337 -19.049 -2.278 1.00 86.00 132 PHE A N 1
ATOM 1035 C CA . PHE A 1 132 ? 9.580 -18.224 -3.459 1.00 86.00 132 PHE A CA 1
ATOM 1036 C C . PHE A 1 132 ? 8.283 -17.913 -4.208 1.00 86.00 132 PHE A C 1
ATOM 1038 O O . PHE A 1 132 ? 7.527 -18.823 -4.559 1.00 86.00 132 PHE A O 1
ATOM 1045 N N . SER A 1 133 ? 8.023 -16.630 -4.458 1.00 90.56 133 SER A N 1
ATOM 1046 C CA . SER A 1 133 ? 6.805 -16.174 -5.126 1.00 90.56 133 SER A CA 1
ATOM 1047 C C . SER A 1 133 ? 6.937 -14.724 -5.617 1.00 90.56 133 SER A C 1
ATOM 1049 O O . SER A 1 133 ? 8.033 -14.167 -5.713 1.00 90.56 133 SER A O 1
ATOM 1051 N N . TRP A 1 134 ? 5.799 -14.105 -5.905 1.00 91.62 134 TRP A N 1
ATOM 1052 C CA . TRP A 1 134 ? 5.641 -12.685 -6.152 1.00 91.62 134 TRP A CA 1
ATOM 1053 C C . TRP A 1 134 ? 5.433 -11.918 -4.847 1.00 91.62 134 TRP A C 1
ATOM 1055 O O . TRP A 1 134 ? 4.732 -12.386 -3.947 1.00 91.62 134 TRP A O 1
ATOM 1065 N N . PHE A 1 135 ? 6.000 -10.717 -4.769 1.00 93.50 135 PHE A N 1
ATOM 1066 C CA . PHE A 1 135 ? 5.901 -9.829 -3.619 1.00 93.50 135 PHE A CA 1
ATOM 1067 C C . PHE A 1 135 ? 5.721 -8.380 -4.054 1.00 93.50 135 PHE A C 1
ATOM 1069 O O . PHE A 1 135 ? 6.385 -7.900 -4.973 1.00 93.50 135 PHE A O 1
ATOM 1076 N N . LEU A 1 136 ? 4.841 -7.661 -3.368 1.00 94.75 136 LEU A N 1
ATOM 1077 C CA . LEU A 1 136 ? 4.607 -6.238 -3.596 1.00 94.75 136 LEU A CA 1
ATOM 1078 C C . LEU A 1 136 ? 4.125 -5.572 -2.307 1.00 94.75 136 LEU A C 1
ATOM 1080 O O . LEU A 1 136 ? 3.534 -6.222 -1.448 1.00 94.75 136 LEU A O 1
ATOM 1084 N N . VAL A 1 137 ? 4.363 -4.272 -2.170 1.00 95.38 137 VAL A N 1
ATOM 1085 C CA . VAL A 1 137 ? 3.978 -3.495 -0.990 1.00 95.38 137 VAL A CA 1
ATOM 1086 C C . VAL A 1 137 ? 2.726 -2.682 -1.298 1.00 95.38 137 VAL A C 1
ATOM 1088 O O . VAL A 1 137 ? 2.716 -1.906 -2.255 1.00 95.38 137 VAL A O 1
ATOM 1091 N N . VAL A 1 138 ? 1.688 -2.805 -0.469 1.00 94.00 138 VAL A N 1
ATOM 1092 C CA . VAL A 1 138 ? 0.450 -2.013 -0.581 1.00 94.00 138 VAL A CA 1
ATOM 1093 C C . VAL A 1 138 ? 0.168 -1.227 0.691 1.00 94.00 138 VAL A C 1
ATOM 1095 O O . VAL A 1 138 ? 0.448 -1.679 1.799 1.00 94.00 138 VAL A O 1
ATOM 1098 N N . SER A 1 139 ? -0.442 -0.053 0.535 1.00 93.62 139 SER A N 1
ATOM 1099 C CA . SER A 1 139 ? -1.172 0.613 1.609 1.00 93.62 139 SER A CA 1
ATOM 1100 C C . SER A 1 139 ? -2.631 0.196 1.543 1.00 93.62 139 SER A C 1
ATOM 1102 O O . SER A 1 139 ? -3.265 0.404 0.513 1.00 93.62 139 SER A O 1
ATOM 1104 N N . ARG A 1 140 ? -3.190 -0.318 2.634 1.00 91.50 140 ARG A N 1
ATOM 1105 C CA . ARG A 1 140 ? -4.610 -0.688 2.719 1.00 91.50 140 ARG A CA 1
ATOM 1106 C C . ARG A 1 140 ? -5.251 -0.123 3.991 1.00 91.50 140 ARG A C 1
ATOM 1108 O O . ARG A 1 140 ? -4.517 0.267 4.902 1.00 91.50 140 ARG A O 1
ATOM 1115 N N . PRO A 1 141 ? -6.588 -0.026 4.086 1.00 90.31 141 PRO A N 1
ATOM 1116 C CA . PRO A 1 141 ? -7.248 0.301 5.345 1.00 90.31 141 PRO A CA 1
ATOM 1117 C C . PRO A 1 141 ? -6.874 -0.711 6.427 1.00 90.31 141 PRO A C 1
ATOM 1119 O O . PRO A 1 141 ? -6.838 -1.912 6.163 1.00 90.31 141 PRO A O 1
ATOM 1122 N N . VAL A 1 142 ? -6.625 -0.223 7.642 1.00 90.69 142 VAL A N 1
ATOM 1123 C CA . VAL A 1 142 ? -6.357 -1.090 8.795 1.00 90.69 142 VAL A CA 1
ATOM 1124 C C . VAL A 1 142 ? -7.536 -2.038 8.998 1.00 90.69 142 VAL A C 1
ATOM 1126 O O . VAL A 1 142 ? -8.682 -1.588 9.090 1.00 90.69 142 VAL A O 1
ATOM 1129 N N . SER A 1 143 ? -7.243 -3.334 9.094 1.00 89.44 143 SER A N 1
ATOM 1130 C CA . SER A 1 143 ? -8.233 -4.372 9.376 1.00 89.44 143 SER A CA 1
ATOM 1131 C C . SER A 1 143 ? -8.004 -4.972 10.757 1.00 89.44 143 SER A C 1
ATOM 1133 O O . SER A 1 143 ? -7.025 -5.678 10.977 1.00 89.44 143 SER A O 1
ATOM 1135 N N . ASN A 1 144 ? -8.933 -4.748 11.684 1.00 93.38 144 ASN A N 1
ATOM 1136 C CA . ASN A 1 144 ? -8.907 -5.369 13.008 1.00 93.38 144 ASN A CA 1
ATOM 1137 C C . ASN A 1 144 ? -9.899 -6.530 13.046 1.00 93.38 144 ASN A C 1
ATOM 1139 O O . ASN A 1 144 ? -11.009 -6.399 12.540 1.00 93.38 144 ASN A O 1
ATOM 1143 N N . ALA A 1 145 ? -9.527 -7.654 13.651 1.00 92.19 145 ALA A N 1
ATOM 1144 C CA . ALA A 1 145 ? -10.421 -8.793 13.821 1.00 92.19 145 ALA A CA 1
ATOM 1145 C C . ALA A 1 145 ? -10.263 -9.406 15.212 1.00 92.19 145 ALA A C 1
ATOM 1147 O O . ALA A 1 145 ? -9.175 -9.371 15.783 1.00 92.19 145 ALA A O 1
ATOM 1148 N N . CYS A 1 146 ? -11.339 -9.981 15.738 1.00 93.94 146 CYS A N 1
ATOM 1149 C CA . CYS A 1 146 ? -11.317 -10.784 16.954 1.00 93.94 146 CYS A CA 1
ATOM 1150 C C . CYS A 1 146 ? -12.261 -11.983 16.823 1.00 93.94 146 CYS A C 1
ATOM 1152 O O . CYS A 1 146 ? -13.127 -12.027 15.943 1.00 93.94 146 CYS A O 1
ATOM 1154 N N . LEU A 1 147 ? -12.076 -12.964 17.702 1.00 95.00 147 LEU A N 1
ATOM 1155 C CA . LEU A 1 147 ? -13.074 -13.990 17.963 1.00 95.00 147 LEU A CA 1
ATOM 1156 C C . LEU A 1 147 ? -13.961 -13.473 19.101 1.00 95.00 147 LEU A C 1
ATOM 1158 O O . LEU A 1 147 ? -13.455 -13.204 20.187 1.00 95.00 147 LEU A O 1
ATOM 1162 N N . VAL A 1 148 ? -15.247 -13.273 18.831 1.00 95.06 148 VAL A N 1
ATOM 1163 C CA . VAL A 1 148 ? -16.252 -12.847 19.811 1.00 95.06 148 VAL A CA 1
ATOM 1164 C C . VAL A 1 148 ? -16.760 -14.093 20.528 1.00 95.06 148 VAL A C 1
ATOM 1166 O O . VAL A 1 148 ? -17.410 -14.904 19.867 1.00 95.06 148 VAL A O 1
ATOM 1169 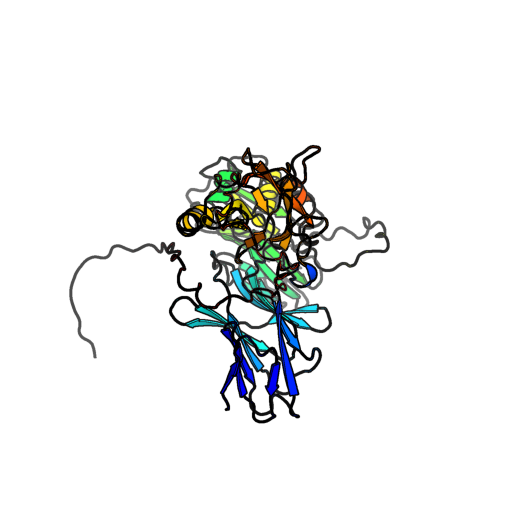N N . PRO A 1 149 ? -16.456 -14.283 21.821 1.00 95.62 149 PRO A N 1
ATOM 1170 C CA . PRO A 1 149 ? -16.940 -15.424 22.577 1.00 95.62 149 PRO A CA 1
ATOM 1171 C C . PRO A 1 149 ? -18.319 -15.114 23.203 1.00 95.62 149 PRO A C 1
ATOM 1173 O O . PRO A 1 149 ? -18.728 -13.945 23.235 1.00 95.62 149 PRO A O 1
ATOM 1176 N N . PRO A 1 150 ? -19.047 -16.121 23.718 1.00 95.25 150 PRO A N 1
ATOM 1177 C CA . PRO A 1 150 ? -20.374 -15.924 24.310 1.00 95.25 150 PRO A CA 1
ATOM 1178 C C . PRO A 1 150 ? -20.408 -14.965 25.502 1.00 95.25 150 PRO A C 1
ATOM 1180 O O . PRO A 1 150 ? -21.413 -14.296 25.725 1.00 95.25 150 PRO A O 1
ATOM 1183 N N . GLU A 1 151 ? -19.307 -14.822 26.239 1.00 96.19 151 GLU A N 1
ATOM 1184 C CA . GLU A 1 151 ? -19.176 -13.887 27.364 1.00 96.19 151 GLU A CA 1
ATOM 1185 C C . GLU A 1 151 ? -19.147 -12.415 26.919 1.00 96.19 151 GLU A C 1
ATOM 1187 O O . GLU A 1 151 ? -19.239 -11.510 27.749 1.00 96.19 151 GLU A O 1
ATOM 1192 N N . GLY A 1 152 ? -19.056 -12.159 25.612 1.00 94.94 152 GLY A N 1
ATOM 1193 C CA . GLY A 1 152 ? -18.926 -10.826 25.043 1.00 94.94 152 GLY A CA 1
ATOM 1194 C C . GLY A 1 152 ? -17.471 -10.375 24.927 1.00 94.94 152 GLY A C 1
ATOM 1195 O O . GLY A 1 152 ? -16.533 -10.995 25.426 1.00 94.94 152 GLY A O 1
ATOM 1196 N N . THR A 1 153 ? -17.255 -9.283 24.198 1.00 97.19 153 THR A N 1
ATOM 1197 C CA . THR A 1 153 ? -15.919 -8.714 23.987 1.00 97.19 153 THR A CA 1
ATOM 1198 C C . THR A 1 153 ? -16.000 -7.279 23.471 1.00 97.19 153 THR A C 1
ATOM 1200 O O . THR A 1 153 ? -17.068 -6.762 23.140 1.00 97.19 153 THR A O 1
ATOM 1203 N N . LEU A 1 154 ? -14.845 -6.632 23.359 1.00 96.75 154 LEU A N 1
ATOM 1204 C CA . LEU A 1 154 ? -14.688 -5.309 22.777 1.00 96.75 154 LEU A CA 1
ATOM 1205 C C . LEU A 1 154 ? -13.743 -5.385 21.577 1.00 96.75 154 LEU A C 1
ATOM 1207 O O . LEU A 1 154 ? -12.558 -5.670 21.731 1.00 96.75 154 LEU A O 1
ATOM 1211 N N . LEU A 1 155 ? -14.238 -5.035 20.392 1.00 96.56 155 LEU A N 1
ATOM 1212 C CA . LEU A 1 155 ? -13.399 -4.827 19.215 1.00 96.56 155 LEU A CA 1
ATOM 1213 C C . LEU A 1 155 ? -13.091 -3.332 19.079 1.00 96.56 155 LEU A C 1
ATOM 1215 O O . LEU A 1 155 ? -13.993 -2.513 18.897 1.00 96.56 155 LEU A O 1
ATOM 1219 N N . CYS A 1 156 ? -11.814 -2.962 19.169 1.00 95.88 156 CYS A N 1
ATOM 1220 C CA . CYS A 1 156 ? -11.348 -1.587 18.965 1.00 95.88 156 CYS A CA 1
ATOM 1221 C C . CYS A 1 156 ? -10.606 -1.453 17.635 1.00 95.88 156 CYS A C 1
ATOM 1223 O O . CYS A 1 156 ? -9.834 -2.337 17.264 1.00 95.88 156 CYS A O 1
ATOM 1225 N N . SER A 1 157 ? -10.770 -0.315 16.958 1.00 94.88 157 SER A N 1
ATOM 1226 C CA . SER A 1 157 ? -9.936 -0.003 15.799 1.00 94.88 157 SER A CA 1
ATOM 1227 C C . SER A 1 157 ? -8.549 0.464 16.242 1.00 94.88 157 SER A C 1
ATOM 1229 O O . SER A 1 157 ? -8.435 1.434 16.994 1.00 94.88 157 SER A O 1
ATOM 1231 N N . SER A 1 158 ? -7.485 -0.158 15.725 1.00 92.62 158 SER A N 1
ATOM 1232 C CA . SER A 1 158 ? -6.116 0.360 15.899 1.00 92.62 158 SER A CA 1
ATOM 1233 C C . SER A 1 158 ? -5.837 1.562 14.988 1.00 92.62 158 SER A C 1
ATOM 1235 O O . SER A 1 158 ? -4.971 2.383 15.279 1.00 92.62 158 SER A O 1
ATOM 1237 N N . GLY A 1 159 ? -6.606 1.710 13.905 1.00 87.69 159 GLY A N 1
ATOM 1238 C CA . GLY A 1 159 ? -6.502 2.835 12.980 1.00 87.69 159 GLY A CA 1
ATOM 1239 C C . GLY A 1 159 ? -7.179 4.116 13.476 1.00 87.69 159 GLY A C 1
ATOM 1240 O O . GLY A 1 159 ? -6.764 5.208 13.079 1.00 87.69 159 GLY A O 1
ATOM 1241 N N . HIS A 1 160 ? -8.226 4.009 14.305 1.00 91.62 160 HIS A N 1
ATOM 1242 C CA . HIS A 1 160 ? -8.962 5.158 14.837 1.00 91.62 160 HIS A CA 1
ATOM 1243 C C . HIS A 1 160 ? -9.519 4.893 16.252 1.00 91.62 160 HIS A C 1
ATOM 1245 O O . HIS A 1 160 ? -10.525 4.198 16.384 1.00 91.62 160 HIS A O 1
ATOM 1251 N N . PRO A 1 161 ? -8.986 5.523 17.317 1.00 91.75 161 PRO A N 1
ATOM 1252 C CA . PRO A 1 161 ? -9.338 5.177 18.704 1.00 91.75 161 PRO A CA 1
ATOM 1253 C C . PRO A 1 161 ? -10.811 5.430 19.072 1.00 91.75 161 PRO A C 1
ATOM 1255 O O . PRO A 1 161 ? -11.334 4.836 20.014 1.00 91.75 161 PRO A O 1
ATOM 1258 N N . GLY A 1 162 ? -11.492 6.311 18.332 1.00 92.94 162 GLY A N 1
ATOM 1259 C CA . GLY A 1 162 ? -12.917 6.594 18.525 1.00 92.94 162 GLY A CA 1
ATOM 1260 C C . GLY A 1 162 ? -13.879 5.528 17.989 1.00 92.94 162 GLY A C 1
ATOM 1261 O O . GLY A 1 162 ? -15.056 5.583 18.336 1.00 92.94 162 GLY A O 1
ATOM 1262 N N . VAL A 1 163 ? -13.405 4.584 17.166 1.00 96.25 163 VAL A N 1
ATOM 1263 C CA . VAL A 1 163 ? -14.240 3.555 16.525 1.00 96.25 163 VAL A CA 1
ATOM 1264 C C . VAL A 1 163 ? -14.136 2.242 17.294 1.00 96.25 163 VAL A C 1
ATOM 1266 O O . VAL A 1 163 ? -13.042 1.686 17.431 1.00 96.25 163 VAL A O 1
ATOM 1269 N N . LYS A 1 164 ? -15.270 1.755 17.806 1.00 96.62 164 LYS A N 1
ATOM 1270 C CA . LYS A 1 164 ? -15.343 0.540 18.632 1.00 96.62 164 LYS A CA 1
ATOM 1271 C C . LYS A 1 164 ? -16.659 -0.198 18.407 1.00 96.62 164 LYS A C 1
ATOM 1273 O O . LYS A 1 164 ? -17.668 0.429 18.094 1.00 96.62 164 LYS A O 1
ATOM 1278 N N . VAL A 1 165 ? -16.648 -1.509 18.616 1.00 97.06 165 VAL A N 1
ATOM 1279 C CA . VAL A 1 165 ? -17.845 -2.356 18.633 1.00 97.06 165 VAL A CA 1
ATOM 1280 C C . VAL A 1 165 ? -17.839 -3.175 19.919 1.00 97.06 165 VAL A C 1
ATOM 1282 O O . VAL A 1 165 ? -16.853 -3.847 20.221 1.00 97.06 165 VAL A O 1
ATOM 1285 N N . ILE A 1 166 ? -18.918 -3.074 20.689 1.00 97.62 166 ILE A N 1
ATOM 1286 C CA . ILE A 1 166 ? -19.073 -3.678 22.012 1.00 97.62 166 ILE A CA 1
ATOM 1287 C C . ILE A 1 166 ? -20.092 -4.808 21.899 1.00 97.62 166 ILE A C 1
ATOM 1289 O O . ILE A 1 166 ? -21.261 -4.562 21.596 1.00 97.62 166 ILE A O 1
ATOM 1293 N N . PHE A 1 167 ? -19.647 -6.032 22.161 1.00 97.31 167 PHE A N 1
ATOM 1294 C CA . PHE A 1 167 ? -20.485 -7.225 22.188 1.00 97.31 167 PHE A CA 1
ATOM 1295 C C . PHE A 1 167 ? -20.847 -7.526 23.643 1.00 97.31 167 PHE A C 1
ATOM 1297 O O . PHE A 1 167 ? -19.940 -7.845 24.418 1.00 97.31 167 PHE A O 1
ATOM 1304 N N . PRO A 1 168 ? -22.123 -7.399 24.045 1.00 97.19 168 PRO A N 1
ATOM 1305 C CA . PRO A 1 168 ? -22.531 -7.768 25.394 1.00 97.19 168 PRO A CA 1
ATOM 1306 C C . PRO A 1 168 ? -22.454 -9.291 25.604 1.00 97.19 168 PRO A C 1
ATOM 1308 O O . PRO A 1 168 ? -22.462 -10.047 24.625 1.00 97.19 168 PRO A O 1
ATOM 1311 N N . PRO A 1 169 ? -22.432 -9.757 26.865 1.00 97.31 169 PRO A N 1
ATOM 1312 C CA . PRO A 1 169 ? -22.605 -11.172 27.172 1.00 97.31 169 PRO A CA 1
ATOM 1313 C C . PRO A 1 169 ? -23.891 -11.725 26.545 1.00 97.31 169 PRO A C 1
ATOM 1315 O O . PRO A 1 169 ? -24.939 -11.080 26.577 1.00 97.31 169 PRO A O 1
ATOM 1318 N N . GLY A 1 170 ? -23.804 -12.912 25.955 1.00 94.38 170 GLY A N 1
ATOM 1319 C CA . GLY A 1 170 ? -24.904 -13.569 25.257 1.00 94.38 170 GLY A CA 1
ATOM 1320 C C . GLY A 1 170 ? -25.185 -13.028 23.855 1.00 94.38 170 GLY A C 1
ATOM 1321 O O . GLY A 1 170 ? -26.179 -13.429 23.264 1.00 94.38 170 GLY A O 1
ATOM 1322 N N . ALA A 1 171 ? -24.352 -12.143 23.286 1.00 93.94 171 ALA A N 1
ATOM 1323 C CA . ALA A 1 171 ? -24.527 -11.681 21.901 1.00 93.94 171 ALA A CA 1
ATOM 1324 C C . ALA A 1 171 ? -24.405 -12.813 20.865 1.00 93.94 171 ALA A C 1
ATOM 1326 O O . ALA A 1 171 ? -25.042 -12.764 19.806 1.00 93.94 171 ALA A O 1
ATOM 1327 N N . THR A 1 172 ? -23.604 -13.833 21.173 1.00 92.56 172 THR A N 1
ATOM 1328 C CA . THR A 1 172 ? -23.362 -15.011 20.336 1.00 92.56 172 THR A CA 1
ATOM 1329 C C . THR A 1 172 ? -23.417 -16.275 21.190 1.00 92.56 172 THR A C 1
ATOM 1331 O O . THR A 1 172 ? -22.888 -16.279 22.292 1.00 92.56 172 THR A O 1
ATOM 1334 N N . GLU A 1 173 ? -24.030 -17.344 20.688 1.00 91.25 173 GLU A N 1
ATOM 1335 C CA . GLU A 1 173 ? -24.030 -18.659 21.355 1.00 91.25 173 GLU A CA 1
ATOM 1336 C C . GLU A 1 173 ? -22.705 -19.404 21.154 1.00 91.25 173 GLU A C 1
ATOM 1338 O O . GLU A 1 173 ? -22.145 -19.940 22.100 1.00 91.25 173 GLU A O 1
ATOM 1343 N N . GLU A 1 174 ? -22.169 -19.355 19.934 1.00 92.00 174 GLU A N 1
ATOM 1344 C CA . GLU A 1 174 ? -20.874 -19.928 19.558 1.00 92.00 174 GLU A CA 1
ATOM 1345 C C . GLU A 1 174 ? -19.874 -18.817 19.210 1.00 92.00 174 GLU A C 1
ATOM 1347 O O . GLU A 1 174 ? -20.303 -17.762 18.720 1.00 92.00 174 GLU A O 1
ATOM 1352 N N . PRO A 1 175 ? -18.555 -19.028 19.387 1.00 92.75 175 PRO A N 1
ATOM 1353 C CA . PRO A 1 175 ? -17.552 -18.034 19.032 1.00 92.75 175 PRO A CA 1
ATOM 1354 C C . PRO A 1 175 ? -17.627 -17.610 17.557 1.00 92.75 175 PRO A C 1
ATOM 1356 O O . PRO A 1 175 ? -17.545 -18.440 16.649 1.00 92.75 175 PRO A O 1
ATOM 1359 N N . ARG A 1 176 ? -17.743 -16.302 17.289 1.00 90.06 176 ARG A N 1
ATOM 1360 C CA . ARG A 1 176 ? -17.832 -15.757 15.918 1.00 90.06 176 ARG A CA 1
ATOM 1361 C C . ARG A 1 176 ? -16.647 -14.867 15.590 1.00 90.06 176 ARG A C 1
ATOM 1363 O O . ARG A 1 176 ? -16.314 -13.958 16.343 1.00 90.06 176 ARG A O 1
ATOM 1370 N N . ARG A 1 177 ? -16.022 -15.069 14.428 1.00 92.12 177 ARG A N 1
ATOM 1371 C CA . ARG A 1 177 ? -14.982 -14.163 13.933 1.00 92.12 177 ARG A CA 1
ATOM 1372 C C . ARG A 1 177 ? -15.639 -12.896 13.401 1.00 92.12 177 ARG A C 1
ATOM 1374 O O . ARG A 1 177 ? -16.411 -12.957 12.446 1.00 92.12 177 ARG A O 1
ATOM 1381 N N . VAL A 1 178 ? -15.291 -11.754 13.980 1.00 92.31 178 VAL A N 1
ATOM 1382 C CA . VAL A 1 178 ? -15.740 -10.437 13.523 1.00 92.31 178 VAL A CA 1
ATOM 1383 C C . VAL A 1 178 ? -14.535 -9.609 13.112 1.00 92.31 178 VAL A C 1
ATOM 1385 O O . VAL A 1 178 ? -13.498 -9.634 13.773 1.00 92.31 178 VAL A O 1
ATOM 1388 N N . SER A 1 179 ? -14.666 -8.864 12.019 1.00 92.75 179 SER A N 1
ATOM 1389 C CA . SER A 1 179 ? -13.655 -7.925 11.553 1.00 92.75 179 SER A CA 1
ATOM 1390 C C . SER A 1 179 ? -14.241 -6.552 11.264 1.00 92.75 179 SER A C 1
ATOM 1392 O O . SER A 1 179 ? -15.377 -6.423 10.808 1.00 92.75 179 SER A O 1
ATOM 1394 N N . MET A 1 180 ? -13.428 -5.527 11.490 1.00 93.31 180 MET A N 1
ATOM 1395 C CA . MET A 1 180 ? -13.721 -4.142 11.165 1.00 93.31 180 MET A CA 1
ATOM 1396 C C . MET A 1 180 ? -12.622 -3.533 10.299 1.00 93.31 180 MET A C 1
ATOM 1398 O O . MET A 1 180 ? -11.437 -3.796 10.504 1.00 93.31 180 MET A O 1
ATOM 1402 N N . GLN A 1 181 ? -13.024 -2.673 9.370 1.00 92.81 181 GLN A N 1
ATOM 1403 C CA . GLN A 1 181 ? -12.127 -1.796 8.623 1.00 92.81 181 GLN A CA 1
ATOM 1404 C C . GLN A 1 181 ? -12.623 -0.360 8.722 1.00 92.81 181 GLN A C 1
ATOM 1406 O O . GLN A 1 181 ? -13.827 -0.107 8.701 1.00 92.81 181 GLN A O 1
ATOM 1411 N N . VAL A 1 182 ? -11.688 0.582 8.816 1.00 92.00 182 VAL A N 1
ATOM 1412 C CA . VAL A 1 182 ? -12.004 2.008 8.932 1.00 92.00 182 VAL A CA 1
ATOM 1413 C C . VAL A 1 182 ? -11.374 2.770 7.776 1.00 92.00 182 VAL A C 1
ATOM 1415 O O . VAL A 1 182 ? -10.155 2.759 7.611 1.00 92.00 182 VAL A O 1
ATOM 1418 N N . VAL A 1 183 ? -12.197 3.474 7.001 1.00 90.44 183 VAL A N 1
ATOM 1419 C CA . VAL A 1 183 ? -11.761 4.309 5.875 1.00 90.44 183 VAL A CA 1
ATOM 1420 C C . VAL A 1 183 ? -12.034 5.771 6.208 1.00 90.44 183 VAL A C 1
ATOM 1422 O O . VAL A 1 183 ? -13.135 6.133 6.617 1.00 90.44 183 VAL A O 1
ATOM 1425 N N . ARG A 1 184 ? -11.032 6.642 6.057 1.00 88.19 184 ARG A N 1
ATOM 1426 C CA . ARG A 1 184 ? -11.203 8.087 6.272 1.00 88.19 184 ARG A CA 1
ATOM 1427 C C . ARG A 1 184 ? -11.423 8.812 4.954 1.00 88.19 184 ARG A C 1
ATOM 1429 O O . ARG A 1 184 ? -10.735 8.533 3.980 1.00 88.19 184 ARG A O 1
ATOM 1436 N N . MET A 1 185 ? -12.288 9.821 4.996 1.00 85.00 185 MET A N 1
ATOM 1437 C CA . MET A 1 185 ? -12.388 10.857 3.972 1.00 85.00 185 MET A CA 1
ATOM 1438 C C . MET A 1 185 ? -11.708 12.138 4.460 1.00 85.00 185 MET A C 1
ATOM 1440 O O . MET A 1 185 ? -11.822 12.494 5.637 1.00 85.00 185 MET A O 1
ATOM 1444 N N . ALA A 1 186 ? -11.000 12.843 3.578 1.00 80.31 186 ALA A N 1
ATOM 1445 C CA . ALA A 1 186 ? -10.470 14.162 3.902 1.00 80.31 186 ALA A CA 1
ATOM 1446 C C . ALA A 1 186 ? -11.602 15.205 3.871 1.00 80.31 186 ALA A C 1
ATOM 1448 O O . ALA A 1 186 ? -12.300 15.328 2.867 1.00 80.31 186 ALA A O 1
ATOM 1449 N N . GLY A 1 187 ? -11.755 16.000 4.938 1.00 81.56 187 GLY A N 1
ATOM 1450 C CA . GLY A 1 187 ? -12.843 16.988 5.050 1.00 81.56 187 GLY A CA 1
ATOM 1451 C C . GLY A 1 187 ? -12.898 17.975 3.878 1.00 81.56 187 GLY A C 1
ATOM 1452 O O . GLY A 1 187 ? -13.967 18.224 3.337 1.00 81.56 187 GLY A O 1
ATOM 1453 N N . ARG A 1 188 ? -11.736 18.433 3.391 1.00 81.94 188 ARG A N 1
ATOM 1454 C CA . ARG A 1 188 ? -11.629 19.323 2.218 1.00 81.94 188 ARG A CA 1
ATOM 1455 C C . ARG A 1 188 ? -12.257 18.746 0.942 1.00 81.94 188 ARG A C 1
ATOM 1457 O O . ARG A 1 188 ? -12.797 19.490 0.132 1.00 81.94 188 ARG A O 1
ATOM 1464 N N . GLU A 1 189 ? -12.169 17.430 0.743 1.00 78.94 189 GLU A N 1
ATOM 1465 C CA . GLU A 1 189 ? -12.715 16.759 -0.445 1.00 78.94 189 GLU A CA 1
ATOM 1466 C C . GLU A 1 189 ? -14.231 16.635 -0.340 1.00 78.94 189 GLU A C 1
ATOM 1468 O O . GLU A 1 189 ? -14.934 16.863 -1.322 1.00 78.94 189 GLU A O 1
ATOM 1473 N N . LEU A 1 190 ? -14.732 16.348 0.864 1.00 84.06 190 LEU A N 1
ATOM 1474 C CA . LEU A 1 190 ? -16.160 16.336 1.152 1.00 84.06 190 LEU A CA 1
ATOM 1475 C C . LEU A 1 190 ? -16.779 17.729 0.972 1.00 84.06 190 LEU A C 1
ATOM 1477 O O . LEU A 1 190 ? -17.784 17.870 0.285 1.00 84.06 190 LEU A O 1
ATOM 1481 N N . GLN A 1 191 ? -16.172 18.766 1.546 1.00 87.25 191 GLN A N 1
ATOM 1482 C CA . GLN A 1 191 ? -16.672 20.141 1.446 1.00 87.25 191 GLN A CA 1
ATOM 1483 C C . GLN A 1 191 ? -16.708 20.613 -0.011 1.00 87.25 191 GLN A C 1
ATOM 1485 O O . GLN A 1 191 ? -17.709 21.171 -0.456 1.00 87.25 191 GLN A O 1
ATOM 1490 N N . ALA A 1 192 ? -15.655 20.323 -0.786 1.00 82.44 192 ALA A N 1
ATOM 1491 C CA . ALA A 1 192 ? -15.616 20.625 -2.216 1.00 82.44 192 ALA A CA 1
ATOM 1492 C C . ALA A 1 192 ? -16.681 19.854 -3.014 1.00 82.44 192 ALA A C 1
ATOM 1494 O O . ALA A 1 192 ? -17.207 20.375 -3.994 1.00 82.44 192 ALA A O 1
ATOM 1495 N N . LEU A 1 193 ? -17.005 18.625 -2.602 1.00 79.31 193 LEU A N 1
ATOM 1496 C CA . LEU A 1 193 ? -18.061 17.820 -3.211 1.00 79.31 193 LEU A CA 1
ATOM 1497 C C . LEU A 1 193 ? -19.463 18.374 -2.916 1.00 79.31 193 LEU A C 1
ATOM 1499 O O . LEU A 1 193 ? -20.318 18.395 -3.799 1.00 79.31 193 LEU A O 1
ATOM 1503 N N . LEU A 1 194 ? -19.707 18.780 -1.673 1.00 82.00 194 LEU A N 1
ATOM 1504 C CA . LEU A 1 194 ? -21.027 19.203 -1.204 1.00 82.00 194 LEU A CA 1
ATOM 1505 C C . LEU A 1 194 ? -21.313 20.687 -1.455 1.00 82.00 194 LEU A C 1
ATOM 1507 O O . LEU A 1 194 ? -22.475 21.093 -1.437 1.00 82.00 194 LEU A O 1
ATOM 1511 N N . GLY A 1 195 ? -20.268 21.492 -1.666 1.00 83.94 195 GLY A N 1
ATOM 1512 C CA . GLY A 1 195 ? -20.367 22.951 -1.665 1.00 83.94 195 GLY A CA 1
ATOM 1513 C C . GLY A 1 195 ? -20.732 23.518 -0.289 1.00 83.94 195 GLY A C 1
ATOM 1514 O O . GLY A 1 195 ? -21.224 24.638 -0.203 1.00 83.94 195 GLY A O 1
ATOM 1515 N N . GLU A 1 196 ? -20.529 22.742 0.780 1.00 85.06 196 GLU A N 1
ATOM 1516 C CA . GLU A 1 196 ? -20.875 23.108 2.153 1.00 85.06 196 GLU A CA 1
ATOM 1517 C C . GLU A 1 196 ? -19.615 23.130 3.019 1.00 85.06 196 GLU A C 1
ATOM 1519 O O . GLU A 1 196 ? -19.034 22.071 3.261 1.00 85.06 196 GLU A O 1
ATOM 1524 N N . PRO A 1 197 ? -19.183 24.303 3.513 1.00 83.88 197 PRO A N 1
ATOM 1525 C CA . PRO A 1 197 ? -17.981 24.404 4.338 1.00 83.88 197 PRO A CA 1
ATOM 1526 C C . PRO A 1 197 ? -18.147 23.727 5.707 1.00 83.88 197 PRO A C 1
ATOM 1528 O O . PRO A 1 197 ? -17.177 23.211 6.255 1.00 83.88 197 PRO A O 1
ATOM 1531 N N . GLU A 1 198 ? -19.369 23.684 6.244 1.00 85.12 198 GLU A N 1
ATOM 1532 C CA . GLU A 1 198 ? -19.673 23.055 7.538 1.00 85.12 198 GLU A CA 1
ATOM 1533 C C . GLU A 1 198 ? -19.877 21.539 7.446 1.00 85.12 198 GLU A C 1
ATOM 1535 O O . GLU A 1 198 ? -19.976 20.870 8.475 1.00 85.12 198 GLU A O 1
ATOM 1540 N N . ALA A 1 199 ? -19.957 20.980 6.235 1.00 89.12 199 ALA A N 1
ATOM 1541 C CA . ALA A 1 199 ? -20.229 19.565 6.089 1.00 89.12 199 ALA A CA 1
ATOM 1542 C C . ALA A 1 199 ? -19.022 18.723 6.509 1.00 89.12 199 ALA A C 1
ATOM 1544 O O . ALA A 1 199 ? -17.878 18.970 6.112 1.00 89.12 199 ALA A O 1
ATOM 1545 N N . ALA A 1 200 ? -19.294 17.698 7.307 1.00 92.31 200 ALA A N 1
ATOM 1546 C CA . ALA A 1 200 ? -18.276 16.834 7.872 1.00 92.31 200 ALA A CA 1
ATOM 1547 C C . ALA A 1 200 ? -18.787 15.395 7.963 1.00 92.31 200 ALA A C 1
ATOM 1549 O O . ALA A 1 200 ? -19.983 15.139 8.087 1.00 92.31 200 ALA A O 1
ATOM 1550 N N . VAL A 1 201 ? -17.859 14.442 7.940 1.00 93.00 201 VAL A N 1
ATOM 1551 C CA . VAL A 1 201 ? -18.168 13.019 8.106 1.00 93.00 201 VAL A CA 1
ATOM 1552 C C . VAL A 1 201 ? -17.252 12.361 9.127 1.00 93.00 201 VAL A C 1
ATOM 1554 O O . VAL A 1 201 ? -16.093 12.758 9.296 1.00 93.00 201 VAL A O 1
ATOM 1557 N N . SER A 1 202 ? -17.757 11.326 9.793 1.00 93.88 202 SER A N 1
ATOM 1558 C CA . SER A 1 202 ? -16.928 10.387 10.542 1.00 93.88 202 SER A CA 1
ATOM 1559 C C . SER A 1 202 ? -16.075 9.546 9.583 1.00 93.88 202 SER A C 1
ATOM 1561 O O . SER A 1 202 ? -16.307 9.529 8.370 1.00 93.88 202 SER A O 1
ATOM 1563 N N . PRO A 1 203 ? -15.096 8.783 10.093 1.00 92.69 203 PRO A N 1
ATOM 1564 C CA . PRO A 1 203 ? -14.587 7.635 9.365 1.00 92.69 203 PRO A CA 1
ATOM 1565 C C . PRO A 1 203 ? -15.735 6.677 9.020 1.00 92.69 203 PRO A C 1
ATOM 1567 O O . PRO A 1 203 ? -16.656 6.492 9.821 1.00 92.69 203 PRO A O 1
ATOM 1570 N N . LEU A 1 204 ? -15.659 6.082 7.838 1.00 92.50 204 LEU A N 1
ATOM 1571 C CA . LEU A 1 204 ? -16.552 5.029 7.389 1.00 92.50 204 LEU A CA 1
ATOM 1572 C C . LEU A 1 204 ? -16.111 3.709 8.020 1.00 92.50 204 LEU A C 1
ATOM 1574 O O . LEU A 1 204 ? -14.936 3.343 7.948 1.00 92.50 204 LEU A O 1
ATOM 1578 N N . LEU A 1 205 ? -17.055 3.015 8.645 1.00 94.00 205 LEU A N 1
ATOM 1579 C CA . LEU A 1 205 ? -16.839 1.743 9.319 1.00 94.00 205 LEU A CA 1
ATOM 1580 C C . LEU A 1 205 ? -17.426 0.615 8.475 1.00 94.00 205 LEU A C 1
ATOM 1582 O O . LEU A 1 205 ? -18.635 0.566 8.280 1.00 94.00 205 LEU A O 1
ATOM 1586 N N . CYS A 1 206 ? -16.585 -0.308 8.022 1.00 91.81 206 CYS A N 1
ATOM 1587 C CA . CYS A 1 206 ? -17.004 -1.572 7.423 1.00 91.81 206 CYS A CA 1
ATOM 1588 C C . CYS A 1 206 ? -16.955 -2.669 8.487 1.00 91.81 206 CYS A C 1
ATOM 1590 O O . CYS A 1 206 ? -15.938 -2.799 9.170 1.00 91.81 206 CYS A O 1
ATOM 1592 N N . LEU A 1 207 ? -18.003 -3.485 8.587 1.00 92.31 207 LEU A N 1
ATOM 1593 C CA . LEU A 1 207 ? -18.056 -4.638 9.487 1.00 92.31 207 LEU A CA 1
ATOM 1594 C C . LEU A 1 207 ? -18.323 -5.915 8.696 1.00 92.31 207 LEU A C 1
ATOM 1596 O O . LEU A 1 207 ? -19.101 -5.918 7.749 1.00 92.31 207 LEU A O 1
ATOM 1600 N N . SER A 1 208 ? -17.701 -7.014 9.098 1.00 89.69 208 SER A N 1
ATOM 1601 C CA . SER A 1 208 ? -18.031 -8.351 8.601 1.00 89.69 208 SER A CA 1
ATOM 1602 C C . SER A 1 208 ? -17.914 -9.376 9.711 1.00 89.69 208 SER A C 1
ATOM 1604 O O . SER A 1 208 ? -17.157 -9.194 10.662 1.00 89.69 208 SER A O 1
ATOM 1606 N N . GLN A 1 209 ? -18.672 -10.457 9.584 1.00 88.88 209 GLN A N 1
ATOM 1607 C CA . GLN A 1 209 ? -18.725 -11.526 10.571 1.00 88.88 209 GLN A CA 1
ATOM 1608 C C . GLN A 1 209 ? -18.839 -12.892 9.897 1.00 88.88 209 GLN A C 1
ATOM 1610 O O . GLN A 1 209 ? -19.348 -12.996 8.781 1.00 88.88 209 GLN A O 1
ATOM 1615 N N . SER A 1 210 ? -18.390 -13.930 10.597 1.00 85.38 210 SER A N 1
ATOM 1616 C CA . SER A 1 210 ? -18.698 -15.324 10.284 1.00 85.38 210 SER A CA 1
ATOM 1617 C C . SER A 1 210 ? -19.960 -15.784 11.019 1.00 85.38 210 SER A C 1
ATOM 1619 O O . SER A 1 210 ? -20.172 -15.401 12.169 1.00 85.38 210 SER A O 1
ATOM 1621 N N . GLY A 1 211 ? -20.720 -16.697 10.416 1.00 80.81 211 GLY A N 1
ATOM 1622 C CA . GLY A 1 211 ? -21.878 -17.331 11.052 1.00 80.81 211 GLY A CA 1
ATOM 1623 C C . GLY A 1 211 ? -23.204 -16.617 10.759 1.00 80.81 211 GLY A C 1
ATOM 1624 O O . GLY A 1 211 ? -23.308 -15.919 9.748 1.00 80.81 211 GLY A O 1
ATOM 1625 N N . PRO A 1 212 ? -24.234 -16.820 11.603 1.00 82.69 212 PRO A N 1
ATOM 1626 C CA . PRO A 1 212 ? -25.561 -16.245 11.395 1.00 82.69 212 PRO A CA 1
ATOM 1627 C C . PRO A 1 212 ? -25.539 -14.709 11.301 1.00 82.69 212 PRO A C 1
ATOM 1629 O O . PRO A 1 212 ? -24.759 -14.068 12.010 1.00 82.69 212 PRO A O 1
ATOM 1632 N N . PRO A 1 213 ? -26.412 -14.096 10.476 1.00 81.75 213 PRO A N 1
ATOM 1633 C CA . PRO A 1 213 ? -26.407 -12.650 10.244 1.00 81.75 213 PRO A CA 1
ATOM 1634 C C . PRO A 1 213 ? -26.798 -11.836 11.487 1.00 81.75 213 PRO A C 1
ATOM 1636 O O . PRO A 1 213 ? -26.321 -10.711 11.660 1.00 81.75 213 PRO A O 1
ATOM 1639 N N . SER A 1 214 ? -27.638 -12.399 12.358 1.00 87.38 214 SER A N 1
ATOM 1640 C CA . SER A 1 214 ? -28.149 -11.747 13.562 1.00 87.38 214 SER A CA 1
ATOM 1641 C C . SER A 1 214 ? -27.419 -12.172 14.837 1.00 87.38 214 SER A C 1
ATOM 1643 O O . SER A 1 214 ? -26.966 -13.311 14.994 1.00 87.38 214 SER A O 1
ATOM 1645 N N . PHE A 1 215 ? -27.345 -11.234 15.771 1.00 91.50 215 PHE A N 1
ATOM 1646 C CA . PHE A 1 215 ? -26.915 -11.417 17.149 1.00 91.50 215 PHE A CA 1
ATOM 1647 C C . PHE A 1 215 ? -28.120 -11.721 18.039 1.00 91.50 215 PHE A C 1
ATOM 1649 O O . PHE A 1 215 ? -29.241 -11.302 17.751 1.00 91.50 215 PHE A O 1
ATOM 1656 N N . LEU A 1 216 ? -27.879 -12.443 19.130 1.00 93.12 216 LEU A N 1
ATOM 1657 C CA . LEU A 1 216 ? -28.903 -12.777 20.124 1.00 93.12 216 LEU A CA 1
ATOM 1658 C C . LEU A 1 216 ? -29.173 -11.613 21.091 1.00 93.12 216 LEU A C 1
ATOM 1660 O O . LEU A 1 216 ? -30.238 -11.548 21.697 1.00 93.12 216 LEU A O 1
ATOM 1664 N N . GLN A 1 217 ? -28.216 -10.689 21.212 1.00 94.38 217 GLN A N 1
ATOM 1665 C CA . GLN A 1 217 ? -28.318 -9.447 21.977 1.00 94.38 217 GLN A CA 1
ATOM 1666 C C . GLN A 1 217 ? -27.855 -8.260 21.117 1.00 94.38 217 GLN A C 1
ATOM 1668 O O . GLN A 1 217 ? -26.978 -8.441 20.265 1.00 94.38 217 GLN A O 1
ATOM 1673 N N . PRO A 1 218 ? -28.398 -7.044 21.321 1.00 95.06 218 PRO A N 1
ATOM 1674 C CA . PRO A 1 218 ? -27.982 -5.865 20.565 1.00 95.06 218 PRO A CA 1
ATOM 1675 C C . PRO A 1 218 ? -26.502 -5.523 20.787 1.00 95.06 218 PRO A C 1
ATOM 1677 O O . PRO A 1 218 ? -26.044 -5.362 21.916 1.00 95.06 218 PRO A O 1
ATOM 1680 N N . VAL A 1 219 ? -25.754 -5.369 19.697 1.00 96.06 219 VAL A N 1
ATOM 1681 C CA . VAL A 1 219 ? -24.335 -4.991 19.696 1.00 96.06 219 VAL A CA 1
ATOM 1682 C C . VAL A 1 219 ? -24.220 -3.474 19.588 1.00 96.06 219 VAL A C 1
ATOM 1684 O O . VAL A 1 219 ? -24.838 -2.867 18.714 1.00 96.06 219 VAL A O 1
ATOM 1687 N N . THR A 1 220 ? -23.404 -2.847 20.437 1.00 97.31 220 THR A N 1
ATOM 1688 C CA . THR A 1 220 ? -23.226 -1.387 20.424 1.00 97.31 220 THR A CA 1
ATOM 1689 C C . THR A 1 220 ? -22.086 -0.990 19.494 1.00 97.31 220 THR A C 1
ATOM 1691 O O . THR A 1 220 ? -20.933 -1.367 19.705 1.00 97.31 220 THR A O 1
ATOM 1694 N N . VAL A 1 221 ? -22.383 -0.166 18.495 1.00 97.12 221 VAL A N 1
ATOM 1695 C CA . VAL A 1 221 ? -21.405 0.446 17.593 1.00 97.12 221 VAL A CA 1
ATOM 1696 C C . VAL A 1 221 ? -21.142 1.880 18.043 1.00 97.12 221 VAL A C 1
ATOM 1698 O O . VAL A 1 221 ? -22.070 2.655 18.262 1.00 97.12 221 VAL A O 1
ATOM 1701 N N . GLN A 1 222 ? -19.867 2.247 18.175 1.00 97.81 222 GLN A N 1
ATOM 1702 C CA . GLN A 1 222 ? -19.431 3.604 18.493 1.00 97.81 222 GLN A CA 1
ATOM 1703 C C . GLN A 1 222 ? -18.662 4.203 17.314 1.00 97.81 222 GLN A C 1
ATOM 1705 O O . GLN A 1 222 ? -17.641 3.655 16.889 1.00 97.81 222 GLN A O 1
ATOM 1710 N N . LEU A 1 223 ? -19.104 5.373 16.851 1.00 97.12 223 LEU A N 1
ATOM 1711 C CA . LEU A 1 223 ? -18.406 6.198 15.868 1.00 97.12 223 LEU A CA 1
ATOM 1712 C C . LEU A 1 223 ? -18.023 7.551 16.489 1.00 97.12 223 LEU A C 1
ATOM 1714 O O . LEU A 1 223 ? -18.780 8.097 17.294 1.00 97.12 223 LEU A O 1
ATOM 1718 N N . PRO A 1 224 ? -16.861 8.128 16.138 1.00 95.56 224 PRO A N 1
ATOM 1719 C CA . PRO A 1 224 ? -16.554 9.507 16.495 1.00 95.56 224 PRO A CA 1
ATOM 1720 C C . PRO A 1 224 ? -17.506 10.461 15.771 1.00 95.56 224 PRO A C 1
ATOM 1722 O O . PRO A 1 224 ? -17.888 10.214 14.623 1.00 95.56 224 PRO A O 1
ATOM 1725 N N . LEU A 1 225 ? -17.842 11.572 16.423 1.00 94.62 225 LEU A N 1
ATOM 1726 C CA . LEU A 1 225 ? -18.510 12.674 15.745 1.00 94.62 225 LEU A CA 1
ATOM 1727 C C . LEU A 1 225 ? -17.614 13.213 14.613 1.00 94.62 225 LEU A C 1
ATOM 1729 O O . LEU A 1 225 ? -16.382 13.119 14.702 1.00 94.62 225 LEU A O 1
ATOM 1733 N N . PRO A 1 226 ? -18.206 13.753 13.533 1.00 91.62 226 PRO A N 1
ATOM 1734 C CA . PRO A 1 226 ? -17.446 14.365 12.453 1.00 91.62 226 PRO A CA 1
ATOM 1735 C C . PRO A 1 226 ? -16.468 15.442 12.940 1.00 91.62 226 PRO A C 1
ATOM 1737 O O . PRO A 1 226 ? -16.744 16.168 13.895 1.00 91.62 226 PRO A O 1
ATOM 1740 N N . SER A 1 227 ? -15.314 15.553 12.277 1.00 86.56 227 SER A N 1
ATOM 1741 C CA . SER A 1 227 ? -14.256 16.502 12.656 1.00 86.56 227 SER A CA 1
ATOM 1742 C C . SER A 1 227 ? -14.796 17.932 12.786 1.00 86.56 227 SER A C 1
ATOM 1744 O O . SER A 1 227 ? -15.383 18.449 11.842 1.00 86.56 227 SER A O 1
ATOM 1746 N N . GLY A 1 228 ? -14.549 18.579 13.929 1.00 84.69 228 GLY A N 1
ATOM 1747 C CA . GLY A 1 228 ? -14.998 19.950 14.210 1.00 84.69 228 GLY A CA 1
ATOM 1748 C C . GLY A 1 228 ? -16.380 20.052 14.865 1.00 84.69 228 GLY A C 1
ATOM 1749 O O . GLY A 1 228 ? -16.733 21.121 15.353 1.00 84.69 228 GLY A O 1
ATOM 1750 N N . ILE A 1 229 ? -17.135 18.953 14.942 1.00 88.62 229 ILE A N 1
ATOM 1751 C CA . ILE A 1 229 ? -18.444 18.905 15.595 1.00 88.62 229 ILE A CA 1
ATOM 1752 C C . ILE A 1 229 ? -18.302 18.266 16.978 1.00 88.62 229 ILE A C 1
ATOM 1754 O O . ILE A 1 229 ? -17.669 17.222 17.134 1.00 88.62 229 ILE A O 1
ATOM 1758 N N . THR A 1 230 ? -18.913 18.881 17.989 1.00 89.06 230 THR A N 1
ATOM 1759 C CA . THR A 1 230 ? -18.968 18.340 19.354 1.00 89.06 230 THR A CA 1
ATOM 1760 C C . THR A 1 230 ? -20.414 18.130 19.761 1.00 89.06 230 THR A C 1
ATOM 1762 O O . THR A 1 230 ? -21.293 18.835 19.277 1.00 89.06 230 THR A O 1
ATOM 1765 N N . GLY A 1 231 ? -20.678 17.229 20.706 1.00 83.19 231 GLY A N 1
ATOM 1766 C CA . GLY A 1 231 ? -22.040 16.996 21.202 1.00 83.19 231 GLY A CA 1
ATOM 1767 C C . GLY A 1 231 ? -22.723 18.237 21.802 1.00 83.19 231 GLY A C 1
ATOM 1768 O O . GLY A 1 231 ? -23.939 18.236 21.936 1.00 83.19 231 GLY A O 1
ATOM 1769 N N . LEU A 1 232 ? -21.963 19.290 22.140 1.00 84.56 232 LEU A N 1
ATOM 1770 C CA . LEU A 1 232 ? -22.490 20.564 22.652 1.00 84.56 232 LEU A CA 1
ATOM 1771 C C . LEU A 1 232 ? -22.921 21.526 21.536 1.00 84.56 232 LEU A C 1
ATOM 1773 O O . LEU A 1 232 ? -23.850 22.301 21.728 1.00 84.56 232 LEU A O 1
ATOM 1777 N N . SER A 1 233 ? -22.232 21.496 20.392 1.00 84.06 233 SER A N 1
ATOM 1778 C CA . SER A 1 233 ? -22.491 22.372 19.239 1.00 84.06 233 SER A CA 1
ATOM 1779 C C . SER A 1 233 ? -23.309 21.697 18.137 1.00 84.06 233 SER A C 1
ATOM 1781 O O . SER A 1 233 ? -23.622 22.321 17.126 1.00 84.06 233 SER A O 1
ATOM 1783 N N . LEU A 1 234 ? -23.613 20.412 18.308 1.00 88.31 234 LEU A N 1
ATOM 1784 C CA . LEU A 1 234 ? -24.260 19.586 17.305 1.00 88.31 234 LEU A CA 1
ATOM 1785 C C . LEU A 1 234 ? -25.756 19.893 17.218 1.00 88.31 234 LEU A C 1
ATOM 1787 O O . LEU A 1 234 ? -26.511 19.686 18.167 1.00 88.31 234 LEU A O 1
ATOM 1791 N N . ASP A 1 235 ? -26.187 20.297 16.028 1.00 89.94 235 ASP A N 1
ATOM 1792 C CA . ASP A 1 235 ? -27.591 20.299 15.637 1.00 89.94 235 ASP A CA 1
ATOM 1793 C C . ASP A 1 235 ? -27.997 18.887 15.189 1.00 89.94 235 ASP A C 1
ATOM 1795 O O . ASP A 1 235 ? -27.525 18.380 14.167 1.00 89.94 235 ASP A O 1
ATOM 1799 N N . ARG A 1 236 ? -28.866 18.226 15.965 1.00 89.69 236 ARG A N 1
ATOM 1800 C CA . ARG A 1 236 ? -29.300 16.847 15.682 1.00 89.69 236 ARG A CA 1
ATOM 1801 C C . ARG A 1 236 ? -30.046 16.727 14.359 1.00 89.69 236 ARG A C 1
ATOM 1803 O O . ARG A 1 236 ? -30.005 15.657 13.768 1.00 89.69 236 ARG A O 1
ATOM 1810 N N . SER A 1 237 ? -30.685 17.799 13.886 1.00 89.31 237 SER A N 1
ATOM 1811 C CA . SER A 1 237 ? -31.407 17.789 12.607 1.00 89.31 237 SER A CA 1
ATOM 1812 C C . SER A 1 237 ? -30.484 17.664 11.391 1.00 89.31 237 SER A C 1
ATOM 1814 O O . SER A 1 237 ? -30.944 17.309 10.313 1.00 89.31 237 SER A O 1
ATOM 1816 N N . ARG A 1 238 ? -29.183 17.922 11.578 1.00 92.12 238 ARG A N 1
ATOM 1817 C CA . ARG A 1 238 ? -28.139 17.838 10.547 1.00 92.12 238 ARG A CA 1
ATOM 1818 C C . ARG A 1 238 ? -27.334 16.546 10.612 1.00 92.12 238 ARG A C 1
ATOM 1820 O O . ARG A 1 238 ? -26.426 16.354 9.805 1.00 92.12 238 ARG A O 1
ATOM 1827 N N . LEU A 1 239 ? -27.581 15.707 11.619 1.00 93.56 239 LEU A N 1
ATOM 1828 C CA . LEU A 1 239 ? -26.830 14.482 11.850 1.00 93.56 239 LEU A CA 1
ATOM 1829 C C . LEU A 1 239 ? -27.549 13.304 11.194 1.00 93.56 239 LEU A C 1
ATOM 1831 O O . LEU A 1 239 ? -28.683 13.004 11.550 1.00 93.56 239 LEU A O 1
ATOM 1835 N N . HIS A 1 240 ? -26.855 12.605 10.300 1.00 94.25 240 HIS A N 1
ATOM 1836 C CA . HIS A 1 240 ? -27.393 11.466 9.565 1.00 94.25 240 HIS A CA 1
ATOM 1837 C C . HIS A 1 240 ? -26.489 10.245 9.737 1.00 94.25 240 HIS A C 1
ATOM 1839 O O . HIS A 1 240 ? -25.314 10.277 9.366 1.00 94.25 240 HIS A O 1
ATOM 1845 N N . LEU A 1 241 ? -27.011 9.156 10.298 1.00 95.19 241 LEU A N 1
ATOM 1846 C CA . LEU A 1 241 ? -26.354 7.855 10.288 1.00 95.19 241 LEU A CA 1
ATOM 1847 C C . LEU A 1 241 ? -26.772 7.096 9.031 1.00 95.19 241 LEU A C 1
ATOM 1849 O O . LEU A 1 241 ? -27.903 6.628 8.913 1.00 95.19 241 LEU A O 1
ATOM 1853 N N . LEU A 1 242 ? -25.823 6.939 8.116 1.00 94.44 242 LEU A N 1
ATOM 1854 C CA . LEU A 1 242 ? -26.031 6.202 6.886 1.00 94.44 242 LEU A CA 1
ATOM 1855 C C . LEU A 1 242 ? -25.559 4.760 7.001 1.00 94.44 242 LEU A C 1
ATOM 1857 O O . LEU A 1 242 ? -24.517 4.471 7.598 1.00 94.44 242 LEU A O 1
ATOM 1861 N N . TYR A 1 243 ? -26.312 3.882 6.354 1.00 91.94 243 TYR A N 1
ATOM 1862 C CA . TYR A 1 243 ? -26.048 2.462 6.229 1.00 91.94 243 TYR A CA 1
ATOM 1863 C C . TYR A 1 243 ? -25.984 2.057 4.759 1.00 91.94 243 TYR A C 1
ATOM 1865 O O . TYR A 1 243 ? -26.732 2.558 3.922 1.00 91.94 243 TYR A O 1
ATOM 1873 N N . TRP A 1 244 ? -25.086 1.134 4.436 1.00 89.25 244 TRP A N 1
ATOM 1874 C CA . TRP A 1 244 ? -25.057 0.502 3.125 1.00 89.25 244 TRP A CA 1
ATOM 1875 C C . TRP A 1 244 ? -24.612 -0.945 3.245 1.00 89.25 244 TRP A C 1
ATOM 1877 O O . TRP A 1 244 ? -23.598 -1.234 3.881 1.00 89.25 244 TRP A O 1
ATOM 1887 N N . ALA A 1 245 ? -25.320 -1.850 2.581 1.00 81.19 245 ALA A N 1
ATOM 1888 C CA . ALA A 1 245 ? -24.918 -3.240 2.436 1.00 81.19 245 ALA A CA 1
ATOM 1889 C C . ALA A 1 245 ? -25.221 -3.722 1.013 1.00 81.19 245 ALA A C 1
ATOM 1891 O O . ALA A 1 245 ? -26.278 -3.389 0.477 1.00 81.19 245 ALA A O 1
ATOM 1892 N N . PRO A 1 246 ? -24.340 -4.518 0.383 1.00 72.38 246 PRO A N 1
ATOM 1893 C CA . PRO A 1 246 ? -24.664 -5.135 -0.898 1.00 72.38 246 PRO A CA 1
ATOM 1894 C C . PRO A 1 246 ? -25.914 -6.025 -0.772 1.00 72.38 246 PRO A C 1
ATOM 1896 O O . PRO A 1 246 ? -26.070 -6.680 0.260 1.00 72.38 246 PRO A O 1
ATOM 1899 N N . PRO A 1 247 ? -26.776 -6.110 -1.802 1.00 70.50 247 PRO A N 1
ATOM 1900 C CA . PRO A 1 247 ? -26.656 -5.509 -3.134 1.00 70.50 247 PRO A CA 1
ATOM 1901 C C . PRO A 1 247 ? -27.325 -4.124 -3.263 1.00 70.50 247 PRO A C 1
ATOM 1903 O O . PRO A 1 247 ? -27.679 -3.728 -4.372 1.00 70.50 247 PRO A O 1
ATOM 1906 N N . ALA A 1 248 ? -27.546 -3.386 -2.166 1.00 74.25 248 ALA A N 1
ATOM 1907 C CA . ALA A 1 248 ? -28.264 -2.113 -2.219 1.00 74.25 248 ALA A CA 1
ATOM 1908 C C . ALA A 1 248 ? -27.578 -1.100 -3.153 1.00 74.25 248 ALA A C 1
ATOM 1910 O O . ALA A 1 248 ? -26.375 -0.848 -3.061 1.00 74.25 248 ALA A O 1
ATOM 1911 N N . ALA A 1 249 ? -28.362 -0.471 -4.031 1.00 72.25 249 ALA A N 1
ATOM 1912 C CA . ALA A 1 249 ? -27.856 0.544 -4.953 1.00 72.25 249 ALA A CA 1
ATOM 1913 C C . ALA A 1 249 ? -27.594 1.894 -4.260 1.00 72.25 249 ALA A C 1
ATOM 1915 O O . ALA A 1 249 ? -26.816 2.708 -4.753 1.00 72.25 249 ALA A O 1
ATOM 1916 N N . THR A 1 250 ? -28.255 2.166 -3.135 1.00 79.56 250 THR A N 1
ATOM 1917 C CA . THR A 1 250 ? -28.216 3.459 -2.441 1.00 79.56 250 THR A CA 1
ATOM 1918 C C . THR A 1 250 ? -27.857 3.297 -0.975 1.00 79.56 250 THR A C 1
ATOM 1920 O O . THR A 1 250 ? -28.027 2.230 -0.398 1.00 79.56 250 THR A O 1
ATOM 1923 N N . TRP A 1 251 ? -27.332 4.371 -0.386 1.00 88.81 251 TRP A N 1
ATOM 1924 C CA . TRP A 1 251 ? -27.143 4.480 1.056 1.00 88.81 251 TRP A CA 1
ATOM 1925 C C . TRP A 1 251 ? -28.479 4.814 1.717 1.00 88.81 251 TRP A C 1
ATOM 1927 O O . TRP A 1 251 ? -29.135 5.771 1.297 1.00 88.81 251 TRP A O 1
ATOM 1937 N N . ASP A 1 252 ? -28.835 4.062 2.752 1.00 90.25 252 ASP A N 1
ATOM 1938 C CA . ASP A 1 252 ? -30.046 4.266 3.539 1.00 90.25 252 ASP A CA 1
ATOM 1939 C C . ASP A 1 252 ? -29.751 5.165 4.736 1.00 90.25 252 ASP A C 1
ATOM 1941 O O . ASP A 1 252 ? -28.734 5.004 5.414 1.00 90.25 252 ASP A O 1
ATOM 1945 N N . ASP A 1 253 ? -30.649 6.105 5.013 1.00 91.44 253 ASP A N 1
ATOM 1946 C CA . ASP A 1 253 ? -30.609 6.889 6.242 1.00 91.44 253 ASP A CA 1
ATOM 1947 C C . ASP A 1 253 ? -31.384 6.151 7.339 1.00 91.44 253 ASP A C 1
ATOM 1949 O O . ASP A 1 253 ? -32.615 6.061 7.315 1.00 91.44 253 ASP A O 1
ATOM 1953 N N . ILE A 1 254 ? -30.645 5.598 8.301 1.00 91.50 254 ILE A N 1
ATOM 1954 C CA . ILE A 1 254 ? -31.199 4.826 9.418 1.00 91.50 254 ILE A CA 1
ATOM 1955 C C . ILE A 1 254 ? -31.329 5.663 10.694 1.00 91.50 254 ILE A C 1
ATOM 1957 O O . ILE A 1 254 ? -31.657 5.119 11.745 1.00 91.50 254 ILE A O 1
ATOM 1961 N N . THR A 1 255 ? -31.114 6.981 10.629 1.00 91.69 255 THR A N 1
ATOM 1962 C CA . THR A 1 255 ? -31.118 7.883 11.797 1.00 91.69 255 THR A CA 1
ATOM 1963 C C . THR A 1 255 ? -32.403 7.793 12.613 1.00 91.69 255 THR A C 1
ATOM 1965 O O . THR A 1 255 ? -32.348 7.792 13.836 1.00 91.69 255 THR A O 1
ATOM 1968 N N . ALA A 1 256 ? -33.560 7.686 11.950 1.00 89.75 256 ALA A N 1
ATOM 1969 C CA . ALA A 1 256 ? -34.860 7.561 12.616 1.00 89.75 256 ALA A CA 1
ATOM 1970 C C . ALA A 1 256 ? -35.163 6.134 13.114 1.00 89.75 256 ALA A C 1
ATOM 1972 O O . ALA A 1 256 ? -36.084 5.941 13.903 1.00 89.75 256 ALA A O 1
ATOM 1973 N N . GLN A 1 257 ? -34.416 5.135 12.636 1.00 89.56 257 GLN A N 1
ATOM 1974 C CA . GLN A 1 257 ? -34.622 3.717 12.952 1.00 89.56 257 GLN A CA 1
ATOM 1975 C C . GLN A 1 257 ? -33.785 3.263 14.153 1.00 89.56 257 GLN A C 1
ATOM 1977 O O . GLN A 1 257 ? -34.063 2.215 14.733 1.00 89.56 257 GLN A O 1
ATOM 1982 N N . VAL A 1 258 ? -32.765 4.038 14.532 1.00 91.38 258 VAL A N 1
ATOM 1983 C CA . VAL A 1 258 ? -31.887 3.738 15.664 1.00 91.38 258 VAL A CA 1
ATOM 1984 C C . VAL A 1 258 ? -31.910 4.862 16.692 1.00 91.38 258 VAL A C 1
ATOM 1986 O O . VAL A 1 258 ? -32.012 6.040 16.360 1.00 91.38 258 VAL A O 1
ATOM 1989 N N . VAL A 1 259 ? -31.754 4.511 17.966 1.00 92.94 259 VAL A N 1
ATOM 1990 C CA . VAL A 1 259 ? -31.538 5.508 19.019 1.00 92.94 259 VAL A CA 1
ATOM 1991 C C . VAL A 1 259 ? -30.063 5.911 19.006 1.00 92.94 259 VAL A C 1
ATOM 1993 O O . VAL A 1 259 ? -29.191 5.101 19.320 1.00 92.94 259 VAL A O 1
ATOM 1996 N N . LEU A 1 260 ? -29.781 7.162 18.625 1.00 93.56 260 LEU A N 1
ATOM 1997 C CA . LEU A 1 260 ? -28.435 7.738 18.663 1.00 93.56 260 LEU A CA 1
ATOM 1998 C C . LEU A 1 260 ? -28.132 8.329 20.046 1.00 93.56 260 LEU A C 1
ATOM 2000 O O . LEU A 1 260 ? -28.580 9.424 20.392 1.00 93.56 260 LEU A O 1
ATOM 2004 N N . GLU A 1 261 ? -27.302 7.637 20.818 1.00 94.88 261 GLU A N 1
ATOM 2005 C CA . GLU A 1 261 ? -26.738 8.150 22.063 1.00 94.88 261 GLU A CA 1
ATOM 2006 C C . GLU A 1 261 ? -25.523 9.032 21.760 1.00 94.88 261 GLU A C 1
ATOM 2008 O O . GLU A 1 261 ? -24.468 8.558 21.328 1.00 94.88 261 GLU A O 1
ATOM 2013 N N . LEU A 1 262 ? -25.660 10.338 21.988 1.00 93.06 262 LEU A N 1
ATOM 2014 C CA . LEU A 1 262 ? -24.599 11.305 21.722 1.00 93.06 262 LEU A CA 1
ATOM 2015 C C . LEU A 1 262 ? -23.858 11.667 23.008 1.00 93.06 262 LEU A C 1
ATOM 2017 O O . LEU A 1 262 ? -24.450 12.104 23.992 1.00 93.06 262 LEU A O 1
ATOM 2021 N N . THR A 1 263 ? -22.540 11.536 22.964 1.00 92.50 263 THR A N 1
ATOM 2022 C CA . THR A 1 263 ? -21.616 12.086 23.961 1.00 92.50 263 THR A CA 1
ATOM 2023 C C . THR A 1 263 ? -20.955 13.348 23.402 1.00 92.50 263 THR A C 1
ATOM 2025 O O . THR A 1 263 ? -21.217 13.749 22.269 1.00 92.50 263 THR A O 1
ATOM 2028 N N . HIS A 1 264 ? -20.039 13.962 24.155 1.00 91.94 264 HIS A N 1
ATOM 2029 C CA . HIS A 1 264 ? -19.288 15.118 23.658 1.00 91.94 264 HIS A CA 1
ATOM 2030 C C . HIS A 1 264 ? -18.488 14.822 22.370 1.00 91.94 264 HIS A C 1
ATOM 2032 O O . HIS A 1 264 ? -18.324 15.724 21.551 1.00 91.94 264 HIS A O 1
ATOM 2038 N N . LEU A 1 265 ? -18.025 13.577 22.170 1.00 93.94 265 LEU A N 1
ATOM 2039 C CA . LEU A 1 265 ? -17.108 13.201 21.078 1.00 93.94 265 LEU A CA 1
ATOM 2040 C C . LEU A 1 265 ? -17.578 12.026 20.208 1.00 93.94 265 LEU A C 1
ATOM 2042 O O . LEU A 1 265 ? -16.990 11.779 19.155 1.00 93.94 265 LEU A O 1
ATOM 2046 N N . TYR A 1 266 ? -18.594 11.277 20.633 1.00 95.69 266 TYR A N 1
ATOM 2047 C CA . TYR A 1 266 ? -19.000 10.024 19.990 1.00 95.69 266 TYR A CA 1
ATOM 2048 C C . TYR A 1 266 ? -20.513 9.932 19.834 1.00 95.69 266 TYR A C 1
ATOM 2050 O O . TYR A 1 266 ? -21.246 10.375 20.719 1.00 95.69 266 TYR A O 1
ATOM 2058 N N . ALA A 1 267 ? -20.945 9.270 18.765 1.00 95.69 267 ALA A N 1
ATOM 2059 C CA . ALA A 1 267 ? -22.288 8.732 18.617 1.00 95.69 267 ALA A CA 1
ATOM 2060 C C . ALA A 1 267 ? -22.248 7.213 18.829 1.00 95.69 267 ALA A C 1
ATOM 2062 O O . ALA A 1 267 ? -21.378 6.524 18.283 1.00 95.69 267 ALA A O 1
ATOM 2063 N N . ARG A 1 268 ? -23.178 6.694 19.629 1.00 97.19 268 ARG A N 1
ATOM 2064 C CA . ARG A 1 268 ? -23.372 5.263 19.866 1.00 97.19 268 ARG A CA 1
ATOM 2065 C C . ARG A 1 268 ? -24.766 4.851 19.428 1.00 97.19 268 ARG A C 1
ATOM 2067 O O . ARG A 1 268 ? -25.714 5.610 19.595 1.00 97.19 268 ARG A O 1
ATOM 2074 N N . PHE A 1 269 ? -24.868 3.656 18.872 1.00 96.38 269 PHE A N 1
ATOM 2075 C CA . PHE A 1 269 ? -26.135 3.051 18.481 1.00 96.38 269 PHE A CA 1
ATOM 2076 C C . PHE A 1 269 ? -26.039 1.536 18.594 1.00 96.38 269 PHE A C 1
ATOM 2078 O O . PHE A 1 269 ? -24.943 0.972 18.573 1.00 96.38 269 PHE A O 1
ATOM 2085 N N . GLN A 1 270 ? -27.184 0.879 18.725 1.00 95.31 270 GLN A N 1
ATOM 2086 C CA . GLN A 1 270 ? -27.261 -0.571 18.831 1.00 95.31 270 GLN A CA 1
ATOM 2087 C C . GLN A 1 270 ? -27.778 -1.184 17.532 1.00 95.31 270 GLN A C 1
ATOM 2089 O O . GLN A 1 270 ? -28.674 -0.636 16.894 1.00 95.31 270 GLN A O 1
ATOM 2094 N N . VAL A 1 271 ? -27.217 -2.332 17.156 1.00 92.94 271 VAL A N 1
ATOM 2095 C CA . VAL A 1 271 ? -27.638 -3.121 15.992 1.00 92.94 271 VAL A CA 1
ATOM 2096 C C . VAL A 1 271 ? -27.786 -4.589 16.378 1.00 92.94 271 VAL A C 1
ATOM 2098 O O . VAL A 1 271 ? -26.991 -5.126 17.145 1.00 92.94 271 VAL A O 1
ATOM 2101 N N . THR A 1 272 ? -28.802 -5.262 15.843 1.00 89.81 272 THR A N 1
ATOM 2102 C CA . THR A 1 272 ? -29.032 -6.702 16.071 1.00 89.81 272 THR A CA 1
ATOM 2103 C C . THR A 1 272 ? -28.444 -7.575 14.970 1.00 89.81 272 THR A C 1
ATOM 2105 O O . THR A 1 272 ? -28.444 -8.794 15.077 1.00 89.81 272 THR A O 1
ATOM 2108 N N . HIS A 1 273 ? -27.932 -6.975 13.904 1.00 87.75 273 HI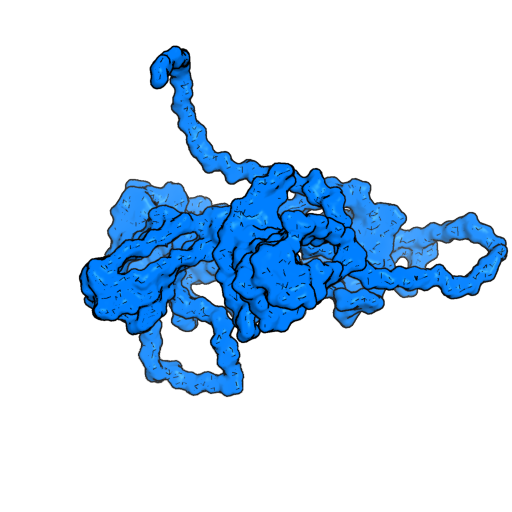S A N 1
ATOM 2109 C CA . HIS A 1 273 ? -27.278 -7.643 12.788 1.00 87.75 273 HIS A CA 1
ATOM 2110 C C . HIS A 1 273 ? -26.378 -6.625 12.089 1.00 87.75 273 HIS A C 1
ATOM 2112 O O . HIS A 1 273 ? -26.618 -5.420 12.159 1.00 87.75 273 HIS A O 1
ATOM 2118 N N . PHE A 1 274 ? -25.333 -7.089 11.407 1.00 85.81 274 PHE A N 1
ATOM 2119 C CA . PHE A 1 274 ? -24.560 -6.195 10.545 1.00 85.81 274 PHE A CA 1
ATOM 2120 C C . PHE A 1 274 ? -25.176 -6.107 9.148 1.00 85.81 274 PHE A C 1
ATOM 2122 O O . PHE A 1 274 ? -25.264 -5.014 8.592 1.00 85.81 274 PHE A O 1
ATOM 2129 N N . SER A 1 275 ? -25.591 -7.238 8.578 1.00 69.31 275 SER A N 1
ATOM 2130 C CA . SER A 1 275 ? -26.198 -7.343 7.250 1.00 69.31 275 SER A CA 1
ATOM 2131 C C . SER A 1 275 ? -27.611 -7.901 7.355 1.00 69.31 275 SER A C 1
ATOM 2133 O O . SER A 1 275 ? -27.853 -8.868 8.078 1.00 69.31 275 SER A O 1
ATOM 2135 N N . TRP A 1 276 ? -28.543 -7.309 6.614 1.00 48.97 276 TRP A N 1
ATOM 2136 C CA . TRP A 1 276 ? -29.845 -7.915 6.368 1.00 48.97 276 TRP A CA 1
ATOM 2137 C C . TRP A 1 276 ? -29.613 -9.047 5.368 1.00 48.97 276 TRP A C 1
ATOM 2139 O O . TRP A 1 276 ? -29.278 -8.795 4.210 1.00 48.97 276 TRP A O 1
ATOM 2149 N N . SER A 1 277 ? -29.708 -10.307 5.794 1.00 39.62 277 SER A N 1
ATOM 2150 C CA . SER A 1 277 ? -29.763 -11.399 4.824 1.00 39.62 277 SER A CA 1
ATOM 2151 C C . SER A 1 277 ? -31.052 -11.237 4.027 1.00 39.62 277 SER A C 1
ATOM 2153 O O . SER A 1 277 ? -32.139 -11.333 4.601 1.00 39.62 277 SER A O 1
ATOM 2155 N N . VAL A 1 278 ? -30.942 -10.992 2.721 1.00 36.91 278 VAL A N 1
ATOM 2156 C CA . VAL A 1 278 ? -32.085 -11.127 1.816 1.00 36.91 278 VAL A CA 1
ATOM 2157 C C . VAL A 1 278 ? -32.594 -12.563 1.987 1.00 36.91 278 VAL A C 1
ATOM 2159 O O . VAL A 1 278 ? -31.784 -13.490 1.882 1.00 36.91 278 VAL A O 1
ATOM 2162 N N . PRO A 1 279 ? -33.876 -12.790 2.320 1.00 30.72 279 PRO A N 1
ATOM 2163 C CA . PRO A 1 279 ? -34.387 -14.145 2.422 1.00 30.72 279 PRO A CA 1
ATOM 2164 C C . PRO A 1 279 ? -34.164 -14.869 1.081 1.00 30.72 279 PRO A C 1
ATOM 2166 O O . PRO A 1 279 ? -34.281 -14.244 0.021 1.00 30.72 279 PRO A O 1
ATOM 2169 N N . PRO A 1 280 ? -33.840 -16.175 1.096 1.00 40.25 280 PRO A N 1
ATOM 2170 C CA . PRO A 1 280 ? -33.474 -16.933 -0.106 1.00 40.25 280 PRO A CA 1
ATOM 2171 C C . PRO A 1 280 ? -34.563 -16.971 -1.195 1.00 40.25 280 PRO A C 1
ATOM 2173 O O . PRO A 1 280 ? -34.296 -17.400 -2.312 1.00 40.25 280 PRO A O 1
ATOM 2176 N N . SER A 1 281 ? -35.767 -16.467 -0.917 1.00 42.31 281 SER A N 1
ATOM 2177 C CA . SER A 1 281 ? -36.885 -16.343 -1.853 1.00 42.31 281 SER A CA 1
ATOM 2178 C C . SER A 1 281 ? -36.688 -15.329 -2.995 1.00 42.31 281 SER A C 1
ATOM 2180 O O . SER A 1 281 ? -37.511 -15.313 -3.904 1.00 42.31 281 SER A O 1
ATOM 2182 N N . PHE A 1 282 ? -35.612 -14.529 -3.005 1.00 44.59 282 PHE A N 1
ATOM 2183 C CA . PHE A 1 282 ? -35.294 -13.590 -4.102 1.00 44.59 282 PHE A CA 1
ATOM 2184 C C . PHE A 1 282 ? -34.099 -14.002 -4.983 1.00 44.59 282 PHE A C 1
ATOM 2186 O O . PHE A 1 282 ? -33.675 -13.234 -5.846 1.00 44.59 282 PHE A O 1
ATOM 2193 N N . LEU A 1 283 ? -33.555 -15.209 -4.808 1.00 37.75 283 LEU A N 1
ATOM 2194 C CA . LEU A 1 283 ? -32.468 -15.716 -5.647 1.00 37.75 283 LEU A CA 1
ATOM 2195 C C . LEU A 1 283 ? -33.036 -16.364 -6.920 1.00 37.75 283 LEU A C 1
ATOM 2197 O O . LEU A 1 283 ? -33.358 -17.550 -6.938 1.00 37.75 283 LEU A O 1
ATOM 2201 N N . SER A 1 284 ? -33.132 -15.597 -8.010 1.00 39.56 284 SER A N 1
ATOM 2202 C CA . SER A 1 284 ? -33.122 -16.196 -9.350 1.00 39.56 284 SER A CA 1
ATOM 2203 C C . SER A 1 284 ? -31.776 -16.906 -9.569 1.00 39.56 284 SER A C 1
ATOM 2205 O O . SER A 1 284 ? -30.756 -16.398 -9.091 1.00 39.56 284 SER A O 1
ATOM 2207 N N . PRO A 1 285 ? -31.724 -18.038 -10.290 1.00 47.12 285 PRO A N 1
ATOM 2208 C CA . PRO A 1 285 ? -30.468 -18.745 -10.524 1.00 47.12 285 PRO A CA 1
ATOM 2209 C C . PRO A 1 285 ? -29.451 -17.823 -11.227 1.00 47.12 285 PRO A C 1
ATOM 2211 O O . PRO A 1 285 ? -29.829 -17.122 -12.171 1.00 47.12 285 PRO A O 1
ATOM 2214 N N . PRO A 1 286 ? -28.178 -17.786 -10.789 1.00 46.38 286 PRO A N 1
ATOM 2215 C CA . PRO A 1 286 ? -27.156 -16.999 -11.465 1.00 46.38 286 PRO A CA 1
ATOM 2216 C C . PRO A 1 286 ? -26.854 -17.601 -12.850 1.00 46.38 286 PRO A C 1
ATOM 2218 O O . PRO A 1 286 ? -26.910 -18.825 -13.010 1.00 46.38 286 PRO A O 1
ATOM 2221 N N . PRO A 1 287 ? -26.507 -16.781 -13.861 1.00 36.97 287 PRO A N 1
ATOM 2222 C CA . PRO A 1 287 ? -25.976 -17.291 -15.121 1.00 36.97 287 PRO A CA 1
ATOM 2223 C C . PRO A 1 287 ? -24.677 -18.078 -14.856 1.00 36.97 287 PRO A C 1
ATOM 2225 O O . PRO A 1 287 ? -23.955 -17.770 -13.901 1.00 36.97 287 PRO A O 1
ATOM 2228 N N . PRO A 1 288 ? -24.336 -19.090 -15.674 1.00 36.19 288 PRO A N 1
ATOM 2229 C CA . PRO A 1 288 ? -23.267 -20.029 -15.365 1.00 36.19 288 PRO A CA 1
ATOM 2230 C C . PRO A 1 288 ? -21.888 -19.459 -15.716 1.00 36.19 288 PRO A C 1
ATOM 2232 O O . PRO A 1 288 ? -21.144 -20.097 -16.434 1.00 36.19 288 PRO A O 1
ATOM 2235 N N . VAL A 1 289 ? -21.524 -18.269 -15.233 1.00 33.16 289 VAL A N 1
ATOM 2236 C CA . VAL A 1 289 ? -20.129 -17.801 -15.148 1.00 33.16 289 VAL A CA 1
ATOM 2237 C C . VAL A 1 289 ? -20.061 -16.756 -14.030 1.00 33.16 289 VAL A C 1
ATOM 2239 O O . VAL A 1 289 ? -20.183 -15.559 -14.264 1.00 33.16 289 VAL A O 1
ATOM 2242 N N . CYS A 1 290 ? -19.915 -17.188 -12.780 1.00 29.06 290 CYS A N 1
ATOM 2243 C CA . CYS A 1 290 ? -19.608 -16.288 -11.667 1.00 29.06 290 CYS A CA 1
ATOM 2244 C C . CYS A 1 290 ? -18.396 -16.831 -10.921 1.00 29.06 290 CYS A C 1
ATOM 2246 O O . CYS A 1 290 ? -18.512 -17.561 -9.939 1.00 29.06 290 CYS A O 1
ATOM 2248 N N . THR A 1 291 ? -17.211 -16.447 -11.390 1.00 27.70 291 THR A N 1
ATOM 2249 C CA . THR A 1 291 ? -15.977 -16.446 -10.601 1.00 27.70 291 THR A CA 1
ATOM 2250 C C . THR A 1 291 ? -16.130 -15.385 -9.506 1.00 27.70 291 THR A C 1
ATOM 2252 O O . THR A 1 291 ? -15.637 -14.264 -9.597 1.00 27.70 291 THR A O 1
ATOM 2255 N N . ALA A 1 292 ? -16.900 -15.730 -8.474 1.00 25.66 292 ALA A N 1
ATOM 2256 C CA . ALA A 1 292 ? -17.095 -14.930 -7.281 1.00 25.66 292 ALA A CA 1
ATOM 2257 C C . ALA A 1 292 ? -15.808 -14.943 -6.447 1.00 25.66 292 ALA A C 1
ATOM 2259 O O . ALA A 1 292 ? -15.603 -15.793 -5.586 1.00 25.66 292 ALA A O 1
ATOM 2260 N N . LEU A 1 293 ? -14.933 -13.974 -6.704 1.00 27.58 293 LEU A N 1
ATOM 2261 C CA . LEU A 1 293 ? -13.899 -13.559 -5.769 1.00 27.58 293 LEU A CA 1
ATOM 2262 C C . LEU A 1 293 ? -14.007 -12.040 -5.587 1.00 27.58 293 LEU A C 1
ATOM 2264 O O . LEU A 1 293 ? -13.565 -11.261 -6.425 1.00 27.58 293 LEU A O 1
ATOM 2268 N N . LEU A 1 294 ? -14.539 -11.657 -4.419 1.00 30.66 294 LEU A N 1
ATOM 2269 C CA . LEU A 1 294 ? -14.297 -10.384 -3.726 1.00 30.66 294 LEU A CA 1
ATOM 2270 C C . LEU A 1 294 ? -15.124 -9.152 -4.156 1.00 30.66 294 LEU A C 1
ATOM 2272 O O . LEU A 1 294 ? -14.569 -8.080 -4.390 1.00 30.66 294 LEU A O 1
ATOM 2276 N N . THR A 1 295 ? -16.458 -9.220 -4.091 1.00 37.28 295 THR A N 1
ATOM 2277 C CA . THR A 1 295 ? -17.224 -8.039 -3.639 1.00 37.28 295 THR A CA 1
ATOM 2278 C C . THR A 1 295 ? -17.147 -7.985 -2.112 1.00 37.28 295 THR A C 1
ATOM 2280 O O . THR A 1 295 ? -17.454 -9.000 -1.483 1.00 37.28 295 THR A O 1
ATOM 2283 N N . PRO A 1 296 ? -16.773 -6.866 -1.462 1.00 48.00 296 PRO A N 1
ATOM 2284 C CA . PRO A 1 296 ? -16.844 -6.789 -0.010 1.00 48.00 296 PRO A CA 1
ATOM 2285 C C . PRO A 1 296 ? -18.323 -6.829 0.386 1.00 48.00 296 PRO A C 1
ATOM 2287 O O . PRO A 1 296 ? -19.016 -5.818 0.286 1.00 48.00 296 PRO A O 1
ATOM 2290 N N . SER A 1 297 ? -18.789 -7.999 0.826 1.00 56.34 297 SER A N 1
ATOM 2291 C CA . SER A 1 297 ? -20.118 -8.272 1.397 1.00 56.34 297 SER A CA 1
ATOM 2292 C C . SER A 1 297 ? -20.347 -7.577 2.747 1.00 56.34 297 SER A C 1
ATOM 2294 O O . SER A 1 297 ? -21.333 -7.830 3.434 1.00 56.34 297 SER A O 1
ATOM 2296 N N . SER A 1 298 ? -19.414 -6.713 3.143 1.00 75.69 298 SER A N 1
ATOM 2297 C CA . SER A 1 298 ? -19.353 -6.077 4.445 1.00 75.69 298 SER A CA 1
ATOM 2298 C C . SER A 1 298 ? -20.285 -4.859 4.491 1.00 75.69 298 SER A C 1
ATOM 2300 O O . SER A 1 298 ? -20.038 -3.892 3.758 1.00 75.69 298 SER A O 1
ATOM 2302 N N . PRO A 1 299 ? -21.323 -4.862 5.340 1.00 86.50 299 PRO A N 1
ATOM 2303 C CA . PRO A 1 299 ? -22.115 -3.677 5.656 1.00 86.50 299 PRO A CA 1
ATOM 2304 C C . PRO A 1 299 ? -21.251 -2.520 6.164 1.00 86.50 299 PRO A C 1
ATOM 2306 O O . PRO A 1 299 ? -20.199 -2.715 6.786 1.00 86.50 299 PRO A O 1
ATOM 2309 N N . ARG A 1 300 ? -21.709 -1.300 5.890 1.00 91.25 300 ARG A N 1
ATOM 2310 C CA . ARG A 1 300 ? -20.986 -0.053 6.135 1.00 91.25 300 ARG A CA 1
ATOM 2311 C C . ARG A 1 300 ? -21.853 0.931 6.897 1.00 91.25 300 ARG A C 1
ATOM 2313 O O . ARG A 1 300 ? -23.021 1.101 6.569 1.00 91.25 300 ARG A O 1
ATOM 2320 N N . TYR A 1 301 ? -21.239 1.617 7.852 1.00 94.12 301 TYR A N 1
ATOM 2321 C CA . TYR A 1 301 ? -21.846 2.686 8.634 1.00 94.12 301 TYR A CA 1
ATOM 2322 C C . TYR A 1 301 ? -21.050 3.971 8.453 1.00 94.12 301 TYR A C 1
ATOM 2324 O O . TYR A 1 301 ? -19.814 3.960 8.511 1.00 94.12 301 TYR A O 1
ATOM 2332 N N . TRP A 1 302 ? -21.749 5.083 8.250 1.00 94.12 302 TRP A N 1
ATOM 2333 C CA . TRP A 1 302 ? -21.116 6.376 8.041 1.00 94.12 302 TRP A CA 1
ATOM 2334 C C . TRP A 1 302 ? -21.939 7.491 8.680 1.00 94.12 302 TRP A C 1
ATOM 2336 O O . TRP A 1 302 ? -23.100 7.674 8.334 1.00 94.12 302 TRP A O 1
ATOM 2346 N N . LEU A 1 303 ? -21.346 8.244 9.607 1.00 94.94 303 LEU A N 1
ATOM 2347 C CA . LEU A 1 303 ? -22.017 9.359 10.266 1.00 94.94 303 LEU A CA 1
ATOM 2348 C C . LEU A 1 303 ? -21.709 10.668 9.532 1.00 94.94 303 LEU A C 1
ATOM 2350 O O . LEU A 1 303 ? -20.545 11.029 9.348 1.00 94.94 303 LEU A O 1
ATOM 2354 N N . TRP A 1 304 ? -22.758 11.369 9.129 1.00 94.06 304 TRP A N 1
ATOM 2355 C CA . TRP A 1 304 ? -22.724 12.587 8.330 1.00 94.06 304 TRP A CA 1
ATOM 2356 C C . TRP A 1 304 ? -23.277 13.764 9.118 1.00 94.06 304 TRP A C 1
ATOM 2358 O O . TRP A 1 304 ? -24.250 13.618 9.848 1.00 94.06 304 TRP A O 1
ATOM 2368 N N . TYR A 1 305 ? -22.672 14.933 8.939 1.00 93.25 305 TYR A N 1
ATOM 2369 C CA . TYR A 1 305 ? -23.186 16.210 9.413 1.00 93.25 305 TYR A CA 1
ATOM 2370 C C . TYR A 1 305 ? -23.302 17.164 8.223 1.00 93.25 305 TYR A C 1
ATOM 2372 O O . TYR A 1 305 ? -22.283 17.525 7.631 1.00 93.25 305 TYR A O 1
ATOM 2380 N N . THR A 1 306 ? -24.523 17.518 7.821 1.00 91.81 306 THR A N 1
ATOM 2381 C CA . THR A 1 306 ? -24.806 18.344 6.630 1.00 91.81 306 THR A CA 1
ATOM 2382 C C . THR A 1 306 ? -26.182 18.998 6.738 1.00 91.81 306 THR A C 1
ATOM 2384 O O . THR A 1 306 ? -27.033 18.537 7.489 1.00 91.81 306 THR A O 1
ATOM 2387 N N . THR A 1 307 ? -26.417 20.079 5.991 1.00 87.69 307 THR A N 1
ATOM 2388 C CA . THR A 1 307 ? -27.750 20.699 5.880 1.00 87.69 307 THR A CA 1
ATOM 2389 C C . THR A 1 307 ? -28.561 20.153 4.699 1.00 87.69 307 THR A C 1
ATOM 2391 O O . THR A 1 307 ? -29.682 20.600 4.453 1.00 87.69 307 THR A O 1
ATOM 2394 N N . LYS A 1 308 ? -28.020 19.188 3.943 1.00 85.88 308 LYS A N 1
ATOM 2395 C CA . LYS A 1 308 ? -28.711 18.544 2.820 1.00 85.88 308 LYS A CA 1
ATOM 2396 C C . LYS A 1 308 ? -29.690 17.478 3.311 1.00 85.88 308 LYS A C 1
ATOM 2398 O O . LYS A 1 308 ? -29.295 16.548 3.994 1.00 85.88 308 LYS A O 1
ATOM 2403 N N . ASN A 1 309 ? -30.929 17.525 2.823 1.00 76.94 309 ASN A N 1
ATOM 2404 C CA . ASN A 1 309 ? -31.949 16.522 3.165 1.00 76.94 309 ASN A CA 1
ATOM 2405 C C . ASN A 1 309 ? -31.723 15.159 2.477 1.00 76.94 309 ASN A C 1
ATOM 2407 O O . ASN A 1 309 ? -32.063 14.117 3.023 1.00 76.94 309 ASN A O 1
ATOM 2411 N N . CYS A 1 310 ? -31.150 15.144 1.268 1.00 80.31 310 CYS A N 1
ATOM 2412 C CA . CYS A 1 310 ? -30.953 13.923 0.475 1.00 80.31 310 CYS A CA 1
ATOM 2413 C C . CYS A 1 310 ? -29.515 13.396 0.599 1.00 80.31 310 CYS A C 1
ATOM 2415 O O . CYS A 1 310 ? -28.736 13.456 -0.358 1.00 80.31 310 CYS A O 1
ATOM 2417 N N . VAL A 1 311 ? -29.147 12.891 1.777 1.00 85.38 311 VAL A N 1
ATOM 2418 C CA . VAL A 1 311 ? -27.754 12.508 2.073 1.00 85.38 311 VAL A CA 1
ATOM 2419 C C . VAL A 1 311 ? -27.330 11.221 1.360 1.00 85.38 311 VAL A C 1
ATOM 2421 O O . VAL A 1 311 ? -26.190 11.129 0.912 1.00 85.38 311 VAL A O 1
ATOM 2424 N N . GLY A 1 312 ? -28.230 10.255 1.142 1.00 84.38 312 GLY A N 1
ATOM 2425 C CA . GLY A 1 312 ? -27.866 8.956 0.552 1.00 84.38 312 GLY A CA 1
ATOM 2426 C C . GLY A 1 312 ? -27.223 9.045 -0.844 1.00 84.38 312 GLY A C 1
ATOM 2427 O O . GLY A 1 312 ? -26.213 8.396 -1.126 1.00 84.38 312 GLY A O 1
ATOM 2428 N N . GLY A 1 313 ? -27.742 9.921 -1.714 1.00 83.88 313 GLY A N 1
ATOM 2429 C CA . GLY A 1 313 ? -27.152 10.174 -3.036 1.00 83.88 313 GLY A CA 1
ATOM 2430 C C . GLY A 1 313 ? -25.809 10.915 -2.973 1.00 83.88 313 GLY A C 1
ATOM 2431 O O . GLY A 1 313 ? -24.941 10.710 -3.822 1.00 83.88 313 GLY A O 1
ATOM 2432 N N . LEU A 1 314 ? -25.611 11.754 -1.954 1.00 86.00 314 LEU A N 1
ATOM 2433 C CA . LEU A 1 314 ? -24.345 12.446 -1.705 1.00 86.00 314 LEU A CA 1
ATOM 2434 C C . LEU A 1 314 ? -23.289 11.486 -1.157 1.00 86.00 314 LEU A C 1
ATOM 2436 O O . LEU A 1 314 ? -22.143 11.519 -1.601 1.00 86.00 314 LEU A O 1
ATOM 2440 N N . ALA A 1 315 ? -23.691 10.584 -0.265 1.00 87.31 315 ALA A N 1
ATOM 2441 C CA . ALA A 1 315 ? -22.838 9.537 0.270 1.00 87.31 315 ALA A CA 1
ATOM 2442 C C . ALA A 1 315 ? -22.375 8.565 -0.808 1.00 87.31 315 ALA A C 1
ATOM 2444 O O . ALA A 1 315 ? -21.202 8.201 -0.821 1.00 87.31 315 ALA A O 1
ATOM 2445 N N . ARG A 1 316 ? -23.238 8.238 -1.779 1.00 83.06 316 ARG A N 1
ATOM 2446 C CA . ARG A 1 316 ? -22.841 7.490 -2.979 1.00 83.06 316 ARG A CA 1
ATOM 2447 C C . ARG A 1 316 ? -21.712 8.198 -3.737 1.00 83.06 316 ARG A C 1
ATOM 2449 O O . ARG A 1 316 ? -20.648 7.616 -3.919 1.00 83.06 316 ARG A O 1
ATOM 2456 N N . LYS A 1 317 ? -21.893 9.480 -4.074 1.00 82.06 317 LYS A N 1
ATOM 2457 C CA . LYS A 1 317 ? -20.868 10.287 -4.766 1.00 82.06 317 LYS A CA 1
ATOM 2458 C C . LYS A 1 317 ? -19.572 10.420 -3.963 1.00 82.06 317 LYS A C 1
ATOM 2460 O O . LYS A 1 317 ? -18.488 10.459 -4.540 1.00 82.06 317 LYS A O 1
ATOM 2465 N N . ALA A 1 318 ? -19.670 10.541 -2.641 1.00 86.06 318 ALA A N 1
ATOM 2466 C CA . ALA A 1 318 ? -18.511 10.631 -1.759 1.00 86.06 318 ALA A CA 1
ATOM 2467 C C . ALA A 1 318 ? -17.761 9.298 -1.681 1.00 86.06 318 ALA A C 1
ATOM 2469 O O . ALA A 1 318 ? -16.537 9.280 -1.774 1.00 86.06 318 ALA A O 1
ATOM 2470 N N . TRP A 1 319 ? -18.494 8.189 -1.582 1.00 81.69 319 TRP A N 1
ATOM 2471 C CA . TRP A 1 319 ? -17.954 6.834 -1.618 1.00 81.69 319 TRP A CA 1
ATOM 2472 C C . TRP A 1 319 ? -17.220 6.534 -2.928 1.00 81.69 319 TRP A C 1
ATOM 2474 O O . TRP A 1 319 ? -16.109 6.008 -2.903 1.00 81.69 319 TRP A O 1
ATOM 2484 N N . GLU A 1 320 ? -17.802 6.909 -4.066 1.00 77.56 320 GLU A N 1
ATOM 2485 C CA . GLU A 1 320 ? -17.167 6.777 -5.383 1.00 77.56 320 GLU A CA 1
ATOM 2486 C C . GLU A 1 320 ? -15.865 7.593 -5.439 1.00 77.56 320 GLU A C 1
ATOM 2488 O O . GLU A 1 320 ? -14.821 7.085 -5.852 1.00 77.56 320 GLU A O 1
ATOM 2493 N N . ARG A 1 321 ? -15.883 8.825 -4.909 1.00 78.94 321 ARG A N 1
ATOM 2494 C CA . ARG A 1 321 ? -14.699 9.695 -4.840 1.00 78.94 321 ARG A CA 1
ATOM 2495 C C . ARG A 1 321 ? -13.600 9.219 -3.900 1.00 78.94 321 ARG A C 1
ATOM 2497 O O . ARG A 1 321 ? -12.446 9.531 -4.164 1.00 78.94 321 ARG A O 1
ATOM 2504 N N . LEU A 1 322 ? -13.907 8.431 -2.867 1.00 79.56 322 LEU A N 1
ATOM 2505 C CA . LEU A 1 322 ? -12.886 7.846 -1.982 1.00 79.56 322 LEU A CA 1
ATOM 2506 C C . LEU A 1 322 ? -11.900 6.928 -2.719 1.00 79.56 322 LEU A C 1
ATOM 2508 O O . LEU A 1 322 ? -10.832 6.632 -2.184 1.00 79.56 322 LEU A O 1
ATOM 2512 N N . ARG A 1 323 ? -12.263 6.446 -3.913 1.00 78.75 323 ARG A N 1
ATOM 2513 C CA . ARG A 1 323 ? -11.407 5.603 -4.757 1.00 78.75 323 ARG A CA 1
ATOM 2514 C C . ARG A 1 323 ? -10.731 6.364 -5.899 1.00 78.75 323 ARG A C 1
ATOM 2516 O O . ARG A 1 323 ? -9.857 5.806 -6.555 1.00 78.75 323 ARG A O 1
ATOM 2523 N N . LEU A 1 324 ? -11.152 7.602 -6.160 1.00 85.06 324 LEU A N 1
ATOM 2524 C CA . LEU A 1 324 ? -10.704 8.379 -7.308 1.00 85.06 324 LEU A CA 1
ATOM 2525 C C . LEU A 1 324 ? -9.486 9.228 -6.954 1.00 85.06 324 LEU A C 1
ATOM 2527 O O . LEU A 1 324 ? -9.483 10.014 -6.008 1.00 85.06 324 LEU A O 1
ATOM 2531 N N . HIS A 1 325 ? -8.464 9.132 -7.791 1.00 88.38 325 HIS A N 1
ATOM 2532 C CA . HIS A 1 325 ? -7.312 10.011 -7.766 1.00 88.38 325 HIS A CA 1
ATOM 2533 C C . HIS A 1 325 ? -7.495 11.137 -8.776 1.00 88.38 325 HIS A C 1
ATOM 2535 O O . HIS A 1 325 ? -7.714 10.908 -9.964 1.00 88.38 325 HIS A O 1
ATOM 2541 N N . ARG A 1 326 ? -7.359 12.377 -8.299 1.00 90.19 326 ARG A N 1
ATOM 2542 C CA . ARG A 1 326 ? -7.315 13.569 -9.150 1.00 90.19 326 ARG A CA 1
ATOM 2543 C C . ARG A 1 326 ? -5.915 13.723 -9.725 1.00 90.19 326 ARG A C 1
ATOM 2545 O O . ARG A 1 326 ? -4.967 13.991 -8.980 1.00 90.19 326 ARG A O 1
ATOM 2552 N N . VAL A 1 327 ? -5.797 13.574 -11.035 1.00 94.56 327 VAL A N 1
ATOM 2553 C CA . VAL A 1 327 ? -4.528 13.574 -11.762 1.00 94.56 327 VAL A CA 1
ATOM 2554 C C . VAL A 1 327 ? -4.514 14.637 -12.847 1.00 94.56 327 VAL A C 1
ATOM 2556 O O . VAL A 1 327 ? -5.560 15.104 -13.296 1.00 94.56 327 VAL A O 1
ATOM 2559 N N . ASN A 1 328 ? -3.317 15.001 -13.282 1.00 96.81 328 ASN A N 1
ATOM 2560 C CA . ASN A 1 328 ? -3.110 15.756 -14.506 1.00 96.81 328 ASN A CA 1
ATOM 2561 C C . ASN A 1 328 ? -2.178 14.960 -15.423 1.00 96.81 328 ASN A C 1
ATOM 2563 O O . ASN A 1 328 ? -1.325 14.195 -14.959 1.00 96.81 328 ASN A O 1
ATOM 2567 N N . LEU A 1 329 ? -2.354 15.162 -16.722 1.00 97.44 329 LEU A N 1
ATOM 2568 C CA . LEU A 1 329 ? -1.532 14.594 -17.777 1.00 97.44 329 LEU A CA 1
ATOM 2569 C C . LEU A 1 329 ? -0.587 15.683 -18.278 1.00 97.44 329 LEU A C 1
ATOM 2571 O O . LEU A 1 329 ? -0.996 16.831 -18.465 1.00 97.44 329 LEU A O 1
ATOM 2575 N N . ILE A 1 330 ? 0.677 15.329 -18.488 1.00 97.00 330 ILE A N 1
ATOM 2576 C CA . ILE A 1 330 ? 1.675 16.217 -19.082 1.00 97.00 330 ILE A CA 1
ATOM 2577 C C . ILE A 1 330 ? 2.316 15.546 -20.294 1.00 97.00 330 ILE A C 1
ATOM 2579 O O . ILE A 1 330 ? 2.575 14.341 -20.291 1.00 97.00 330 ILE A O 1
ATOM 2583 N N . ALA A 1 331 ? 2.595 16.354 -21.312 1.00 97.00 331 ALA A N 1
ATOM 2584 C CA . ALA A 1 331 ? 3.333 15.965 -22.502 1.00 97.00 331 ALA A CA 1
ATOM 2585 C C . ALA A 1 331 ? 4.376 17.043 -22.793 1.00 97.00 331 ALA A C 1
ATOM 2587 O O . ALA A 1 331 ? 4.023 18.173 -23.118 1.00 97.00 331 ALA A O 1
ATOM 2588 N N . LEU A 1 332 ? 5.657 16.720 -22.632 1.00 97.00 332 LEU A N 1
ATOM 2589 C CA . LEU A 1 332 ? 6.752 17.677 -22.774 1.00 97.00 332 LEU A CA 1
ATOM 2590 C C . LEU A 1 332 ? 7.792 17.151 -23.765 1.00 97.00 332 LEU A C 1
ATOM 2592 O O . LEU A 1 332 ? 8.193 15.999 -23.696 1.00 97.00 332 LEU A O 1
ATOM 2596 N N . GLN A 1 333 ? 8.289 18.002 -24.654 1.00 95.50 333 GLN A N 1
ATOM 2597 C CA . GLN A 1 333 ? 9.363 17.680 -25.594 1.00 95.50 333 GLN A CA 1
ATOM 2598 C C . GLN A 1 333 ? 10.719 18.029 -24.985 1.00 95.50 333 GLN A C 1
ATOM 2600 O O . GLN A 1 333 ? 10.881 19.094 -24.375 1.00 95.50 333 GLN A O 1
ATOM 2605 N N . ARG A 1 334 ? 11.729 17.176 -25.165 1.00 95.12 334 ARG A N 1
ATOM 2606 C CA . ARG A 1 334 ? 13.084 17.482 -24.698 1.00 95.12 334 ARG A CA 1
ATOM 2607 C C . ARG A 1 334 ? 13.636 18.680 -25.471 1.00 95.12 334 ARG A C 1
ATOM 2609 O O . ARG A 1 334 ? 13.483 18.802 -26.682 1.00 95.12 334 ARG A O 1
ATOM 2616 N N . ARG A 1 335 ? 14.301 19.608 -24.774 1.00 93.19 335 ARG A N 1
ATOM 2617 C CA . ARG A 1 335 ? 14.791 20.854 -25.399 1.00 93.19 335 ARG A CA 1
ATOM 2618 C C . ARG A 1 335 ? 15.863 20.616 -26.463 1.00 93.19 335 ARG A C 1
ATOM 2620 O O . ARG A 1 335 ? 15.903 21.355 -27.438 1.00 93.19 335 ARG A O 1
ATOM 2627 N N . ARG A 1 336 ? 16.727 19.618 -26.246 1.00 92.44 336 ARG A N 1
ATOM 2628 C CA . ARG A 1 336 ? 17.836 19.260 -27.149 1.00 92.44 336 ARG A CA 1
ATOM 2629 C C . ARG A 1 336 ? 17.408 18.356 -28.302 1.00 92.44 336 ARG A C 1
ATOM 2631 O O . ARG A 1 336 ? 18.090 18.334 -29.313 1.00 92.44 336 ARG A O 1
ATOM 2638 N N . ASP A 1 337 ? 16.310 17.635 -28.123 1.00 92.06 337 ASP A N 1
ATOM 2639 C CA . ASP A 1 337 ? 15.805 16.660 -29.080 1.00 92.06 337 ASP A CA 1
ATOM 2640 C C . ASP A 1 337 ? 14.267 16.677 -29.048 1.00 92.06 337 ASP A C 1
ATOM 2642 O O . ASP A 1 337 ? 13.651 16.015 -28.212 1.00 92.06 337 ASP A O 1
ATOM 2646 N N . PRO A 1 338 ? 13.626 17.499 -29.895 1.00 91.50 338 PRO A N 1
ATOM 2647 C CA . PRO A 1 338 ? 12.176 17.662 -29.897 1.00 91.50 338 PRO A CA 1
ATOM 2648 C C . PRO A 1 338 ? 11.392 16.404 -30.287 1.00 91.50 338 PRO A C 1
ATOM 2650 O O . PRO A 1 338 ? 10.181 16.381 -30.059 1.00 91.50 338 PRO A O 1
ATOM 2653 N N . GLU A 1 339 ? 12.046 15.405 -30.885 1.00 91.00 339 GLU A N 1
ATOM 2654 C CA . GLU A 1 339 ? 11.441 14.110 -31.224 1.00 91.00 339 GLU A CA 1
ATOM 2655 C C . GLU A 1 339 ? 11.301 13.216 -29.991 1.00 91.00 339 GLU A C 1
ATOM 2657 O O . GLU A 1 339 ? 10.444 12.338 -29.961 1.00 91.00 339 GLU A O 1
ATOM 2662 N N . GLN A 1 340 ? 12.072 13.483 -28.935 1.00 93.75 340 GLN A N 1
ATOM 2663 C CA . GLN A 1 340 ? 11.910 12.824 -27.649 1.00 93.75 340 GLN A CA 1
ATOM 2664 C C . GLN A 1 340 ? 10.832 13.527 -26.807 1.00 93.75 340 GLN A C 1
ATOM 2666 O O . GLN A 1 340 ? 11.008 14.649 -26.317 1.00 93.75 340 GLN A O 1
ATOM 2671 N N . VAL A 1 341 ? 9.712 12.838 -26.597 1.00 94.56 341 VAL A N 1
ATOM 2672 C CA . VAL A 1 341 ? 8.540 13.298 -25.848 1.00 94.56 341 VAL A CA 1
ATOM 2673 C C . VAL A 1 341 ? 8.429 12.539 -24.527 1.00 94.56 341 VAL A C 1
ATOM 2675 O O . VAL A 1 341 ? 8.381 11.314 -24.495 1.00 94.56 341 VAL A O 1
ATOM 2678 N N . LEU A 1 342 ? 8.347 13.270 -23.421 1.00 96.38 342 LEU A N 1
ATOM 2679 C CA . LEU A 1 342 ? 8.006 12.757 -22.101 1.00 96.38 342 LEU A CA 1
ATOM 2680 C C . LEU A 1 342 ? 6.499 12.869 -21.892 1.00 96.38 342 LEU A C 1
ATOM 2682 O O . LEU A 1 342 ? 5.940 13.965 -21.911 1.00 96.38 342 LEU A O 1
ATOM 2686 N N . LEU A 1 343 ? 5.866 11.732 -21.643 1.00 96.88 343 LEU A N 1
ATOM 2687 C CA . LEU A 1 343 ? 4.470 11.611 -21.253 1.00 96.88 343 LEU A CA 1
ATOM 2688 C C . LEU A 1 343 ? 4.410 11.203 -19.785 1.00 96.88 343 LEU A C 1
ATOM 2690 O O . LEU A 1 343 ? 5.091 10.258 -19.378 1.00 96.88 343 LEU A O 1
ATOM 2694 N N . GLN A 1 344 ? 3.604 11.887 -18.977 1.00 96.31 344 GLN A N 1
ATOM 2695 C CA . GLN A 1 344 ? 3.470 11.533 -17.567 1.00 96.31 344 GLN A CA 1
ATOM 2696 C C . GLN A 1 344 ? 2.064 11.801 -17.023 1.00 96.31 344 GLN A C 1
ATOM 2698 O O . GLN A 1 344 ? 1.477 12.850 -17.269 1.00 96.31 344 GLN A O 1
ATOM 2703 N N . CYS A 1 345 ? 1.560 10.857 -16.226 1.00 96.69 345 CYS A N 1
ATOM 2704 C CA . CYS A 1 345 ? 0.348 10.994 -15.421 1.00 96.69 345 CYS A CA 1
ATOM 2705 C C . CYS A 1 345 ? 0.724 11.068 -13.935 1.00 96.69 345 CYS A C 1
ATOM 2707 O O . CYS A 1 345 ? 1.458 10.220 -13.414 1.00 96.69 345 CYS A O 1
ATOM 2709 N N . LEU A 1 346 ? 0.259 12.099 -13.231 1.00 95.25 346 LEU A N 1
ATOM 2710 C CA . LEU A 1 346 ? 0.608 12.300 -11.828 1.00 95.25 346 LEU A CA 1
ATOM 2711 C C . LEU A 1 346 ? -0.518 12.956 -11.019 1.00 95.25 346 LEU A C 1
ATOM 2713 O O . LEU A 1 346 ? -1.277 13.757 -11.565 1.00 95.25 346 LEU A O 1
ATOM 2717 N N . PRO A 1 347 ? -0.611 12.666 -9.706 1.00 93.31 347 PRO A N 1
ATOM 2718 C CA . PRO A 1 347 ? -1.540 13.342 -8.806 1.00 93.31 347 PRO A CA 1
ATOM 2719 C C . PRO A 1 347 ? -1.425 14.870 -8.870 1.00 93.31 347 PRO A C 1
ATOM 2721 O O . PRO A 1 347 ? -0.315 15.407 -8.866 1.00 93.31 347 PRO A O 1
ATOM 2724 N N . ARG A 1 348 ? -2.568 15.570 -8.848 1.00 92.06 348 ARG A N 1
ATOM 2725 C CA . ARG A 1 348 ? -2.669 17.038 -8.975 1.00 92.06 348 ARG A CA 1
ATOM 2726 C C . ARG A 1 348 ? -1.744 17.794 -8.019 1.00 92.06 348 ARG A C 1
ATOM 2728 O O . ARG A 1 348 ? -1.123 18.779 -8.396 1.00 92.06 348 ARG A O 1
ATOM 2735 N N . ASN A 1 349 ? -1.608 17.315 -6.784 1.00 89.38 349 ASN A N 1
ATOM 2736 C CA . ASN A 1 349 ? -0.746 17.928 -5.766 1.00 89.38 349 ASN A CA 1
ATOM 2737 C C . ASN A 1 349 ? 0.765 17.790 -6.040 1.00 89.38 349 ASN A C 1
ATOM 2739 O O . ASN A 1 349 ? 1.559 18.438 -5.364 1.00 89.38 349 ASN A O 1
ATOM 2743 N N . LYS A 1 350 ? 1.181 16.957 -7.002 1.00 91.94 350 LYS A N 1
ATOM 2744 C CA . LYS A 1 350 ? 2.588 16.756 -7.390 1.00 91.94 350 LYS A CA 1
ATOM 2745 C C . LYS A 1 350 ? 2.971 17.500 -8.679 1.00 91.94 350 LYS A C 1
ATOM 2747 O O . LYS A 1 350 ? 4.153 17.488 -9.034 1.00 91.94 350 LYS A O 1
ATOM 2752 N N . VAL A 1 351 ? 2.014 18.119 -9.377 1.00 93.75 351 VAL A N 1
ATOM 2753 C CA . VAL A 1 351 ? 2.207 18.705 -10.717 1.00 93.75 351 VAL A CA 1
ATOM 2754 C C . VAL A 1 351 ? 3.224 19.838 -10.689 1.00 93.75 351 VAL A C 1
ATOM 2756 O O . VAL A 1 351 ? 4.267 19.720 -11.328 1.00 93.75 351 VAL A O 1
ATOM 2759 N N . ASP A 1 352 ? 2.999 20.869 -9.875 1.00 94.25 352 ASP A N 1
ATOM 2760 C CA . ASP A 1 352 ? 3.848 22.068 -9.864 1.00 94.25 352 ASP A CA 1
ATOM 2761 C C . ASP A 1 352 ? 5.304 21.749 -9.510 1.00 94.25 352 ASP A C 1
ATOM 2763 O O . ASP A 1 352 ? 6.241 22.224 -10.150 1.00 94.25 352 ASP A O 1
ATOM 2767 N N . ALA A 1 353 ? 5.512 20.896 -8.501 1.00 94.00 353 ALA A N 1
ATOM 2768 C CA . ALA A 1 353 ? 6.846 20.463 -8.096 1.00 94.00 353 ALA A CA 1
ATOM 2769 C C . ALA A 1 353 ? 7.552 19.658 -9.200 1.00 94.00 353 ALA A C 1
ATOM 2771 O O . ALA A 1 353 ? 8.762 19.790 -9.387 1.00 94.00 353 ALA A O 1
ATOM 2772 N N . THR A 1 354 ? 6.801 18.845 -9.948 1.00 94.00 354 THR A N 1
ATOM 2773 C CA . THR A 1 354 ? 7.340 18.049 -11.054 1.00 94.00 354 THR A CA 1
ATOM 2774 C C . THR A 1 354 ? 7.677 18.926 -12.258 1.00 94.00 354 THR A C 1
ATOM 2776 O O . THR A 1 354 ? 8.777 18.796 -12.796 1.00 94.00 354 THR A O 1
ATOM 2779 N N . LEU A 1 355 ? 6.796 19.856 -12.639 1.00 94.88 355 LEU A N 1
ATOM 2780 C CA . LEU A 1 355 ? 7.038 20.799 -13.734 1.00 94.88 355 LEU A CA 1
ATOM 2781 C C . LEU A 1 355 ? 8.264 21.667 -13.475 1.00 94.88 355 LEU A C 1
ATOM 2783 O O . LEU A 1 355 ? 9.120 21.758 -14.349 1.00 94.88 355 LEU A O 1
ATOM 2787 N N . ARG A 1 356 ? 8.412 22.227 -12.264 1.00 94.75 356 ARG A N 1
ATOM 2788 C CA . ARG A 1 356 ? 9.599 23.022 -11.899 1.00 94.75 356 ARG A CA 1
ATOM 2789 C C . ARG A 1 356 ? 10.907 22.281 -12.184 1.00 94.75 356 ARG A C 1
ATOM 2791 O O . ARG A 1 356 ? 11.835 22.876 -12.713 1.00 94.75 356 ARG A O 1
ATOM 2798 N N . ARG A 1 357 ? 10.959 20.974 -11.902 1.00 93.94 357 ARG A N 1
ATOM 2799 C CA . ARG A 1 357 ? 12.135 20.127 -12.167 1.00 93.94 357 ARG A CA 1
ATOM 2800 C C . ARG A 1 357 ? 12.303 19.766 -13.647 1.00 93.94 357 ARG A C 1
ATOM 2802 O O . ARG A 1 357 ? 13.426 19.589 -14.112 1.00 93.94 357 ARG A O 1
ATOM 2809 N N . LEU A 1 358 ? 11.207 19.569 -14.381 1.00 94.88 358 LEU A N 1
ATOM 2810 C CA . LEU A 1 358 ? 11.257 19.134 -15.780 1.00 94.88 358 LEU A CA 1
ATOM 2811 C C . LEU A 1 358 ? 11.528 20.289 -16.751 1.00 94.88 358 LEU A C 1
ATOM 2813 O O . LEU A 1 358 ? 12.248 20.093 -17.728 1.00 94.88 358 LEU A O 1
ATOM 2817 N N . LEU A 1 359 ? 11.012 21.492 -16.488 1.00 93.19 359 LEU A N 1
ATOM 2818 C CA . LEU A 1 359 ? 11.089 22.634 -17.411 1.00 93.19 359 LEU A CA 1
ATOM 2819 C C . LEU A 1 359 ? 12.522 23.145 -17.670 1.00 93.19 359 LEU A C 1
ATOM 2821 O O . LEU A 1 359 ? 12.759 23.824 -18.675 1.00 93.19 359 LEU A O 1
ATOM 2825 N N . GLU A 1 360 ? 13.490 22.753 -16.834 1.00 92.19 360 GLU A N 1
ATOM 2826 C CA . GLU A 1 360 ? 14.928 22.943 -17.080 1.00 92.19 360 GLU A CA 1
ATOM 2827 C C . GLU A 1 360 ? 15.411 22.194 -18.338 1.00 92.19 360 GLU A C 1
ATOM 2829 O O . GLU A 1 360 ? 16.247 22.689 -19.092 1.00 92.19 360 GLU A O 1
ATOM 2834 N N . ARG A 1 361 ? 14.883 20.987 -18.584 1.00 94.75 361 ARG A N 1
ATOM 2835 C CA . ARG A 1 361 ? 15.337 20.063 -19.644 1.00 94.75 361 ARG A CA 1
ATOM 2836 C C . ARG A 1 361 ? 14.312 19.849 -20.755 1.00 94.75 361 ARG A C 1
ATOM 2838 O O . ARG A 1 361 ? 14.689 19.492 -21.874 1.00 94.75 361 ARG A O 1
ATOM 2845 N N . TYR A 1 362 ? 13.043 20.100 -20.465 1.00 96.25 362 TYR A N 1
ATOM 2846 C CA . TYR A 1 362 ? 11.918 19.904 -21.368 1.00 96.25 362 TYR A CA 1
ATOM 2847 C C . TYR A 1 362 ? 11.172 21.225 -21.602 1.00 96.25 362 TYR A C 1
ATOM 2849 O O . TYR A 1 362 ? 11.360 22.212 -20.889 1.00 96.25 362 TYR A O 1
ATOM 2857 N N . ARG A 1 363 ? 10.350 21.258 -22.647 1.00 94.56 363 ARG A N 1
ATOM 2858 C CA . ARG A 1 363 ? 9.433 22.349 -22.995 1.00 94.56 363 ARG A CA 1
ATOM 2859 C C . ARG A 1 363 ? 8.117 21.745 -23.474 1.00 94.56 363 ARG A C 1
ATOM 2861 O O . ARG A 1 363 ? 8.136 20.695 -24.105 1.00 94.56 363 ARG A O 1
ATOM 2868 N N . GLY A 1 364 ? 6.991 22.393 -23.229 1.00 92.00 364 GLY A N 1
ATOM 2869 C CA . GLY A 1 364 ? 5.704 21.873 -23.681 1.00 92.00 364 GLY A CA 1
ATOM 2870 C C . GLY A 1 364 ? 4.539 22.760 -23.263 1.00 92.00 364 GLY A C 1
ATOM 2871 O O . GLY A 1 364 ? 4.780 23.826 -22.690 1.00 92.00 364 GLY A O 1
ATOM 2872 N N . PRO A 1 365 ? 3.308 22.349 -23.595 1.00 94.25 365 PRO A N 1
ATOM 2873 C CA . PRO A 1 365 ? 2.093 23.009 -23.137 1.00 94.25 365 PRO A CA 1
ATOM 2874 C C . PRO A 1 365 ? 1.927 22.938 -21.615 1.00 94.25 365 PRO A C 1
ATOM 2876 O O . PRO A 1 365 ? 2.613 22.180 -20.925 1.00 94.25 365 PRO A O 1
ATOM 2879 N N . GLU A 1 366 ? 0.961 23.709 -21.118 1.00 94.12 366 GLU A N 1
ATOM 2880 C CA . GLU A 1 366 ? 0.432 23.545 -19.766 1.00 94.12 366 GLU A CA 1
ATOM 2881 C C . GLU A 1 366 ? -0.135 22.123 -19.563 1.00 94.12 366 GLU A C 1
ATOM 2883 O O . GLU A 1 366 ? -0.539 21.471 -20.535 1.00 94.12 366 GLU A O 1
ATOM 2888 N N . PRO A 1 367 ? -0.175 21.618 -18.316 1.00 96.06 367 PRO A N 1
ATOM 2889 C CA . PRO A 1 367 ? -0.828 20.353 -17.994 1.00 96.06 367 PRO A CA 1
ATOM 2890 C C . PRO A 1 367 ? -2.284 20.307 -18.452 1.00 96.06 367 PRO A C 1
ATOM 2892 O O . PRO A 1 367 ? -2.951 21.335 -18.556 1.00 96.06 367 PRO A O 1
ATOM 2895 N N . SER A 1 368 ? -2.809 19.095 -18.636 1.00 96.50 368 SER A N 1
ATOM 2896 C CA . SER A 1 368 ? -4.237 18.905 -18.890 1.00 96.50 368 SER A CA 1
ATOM 2897 C C . SER A 1 368 ? -5.099 19.453 -17.753 1.00 96.50 368 SER A C 1
ATOM 2899 O O . SER A 1 368 ? -4.644 19.564 -16.610 1.00 96.50 368 SER A O 1
ATOM 2901 N N . ASP A 1 369 ? -6.392 19.635 -18.020 1.00 93.06 369 ASP A N 1
ATOM 2902 C CA . ASP A 1 369 ? -7.394 19.711 -16.959 1.00 93.06 369 ASP A CA 1
ATOM 2903 C C . ASP A 1 369 ? -7.312 18.488 -16.035 1.00 93.06 369 ASP A C 1
ATOM 2905 O O . ASP A 1 369 ? -6.794 17.424 -16.397 1.00 93.06 369 ASP A O 1
ATOM 2909 N N . THR A 1 370 ? -7.809 18.640 -14.809 1.00 92.62 370 THR A N 1
ATOM 2910 C CA . THR A 1 370 ? -7.812 17.540 -13.845 1.00 92.62 370 THR A CA 1
ATOM 2911 C C . THR A 1 370 ? -8.770 16.438 -14.285 1.00 92.62 370 THR A C 1
ATOM 2913 O O . THR A 1 370 ? -9.959 16.683 -14.482 1.00 92.62 370 THR A O 1
ATOM 2916 N N . VAL A 1 371 ? -8.255 15.212 -14.344 1.00 91.50 371 VAL A N 1
ATOM 2917 C CA . VAL A 1 371 ? -9.009 13.993 -14.647 1.00 91.50 371 VAL A CA 1
ATOM 2918 C C . VAL A 1 371 ? -9.060 13.109 -13.399 1.00 91.50 371 VAL A C 1
ATOM 2920 O O . VAL A 1 371 ? -8.186 13.177 -12.536 1.00 91.50 371 VAL A O 1
ATOM 2923 N N . GLU A 1 372 ? -10.108 12.301 -13.275 1.00 89.81 372 GLU A N 1
ATOM 2924 C CA . GLU A 1 372 ? -10.263 11.316 -12.201 1.00 89.81 372 GLU A CA 1
ATOM 2925 C C . GLU A 1 372 ? -9.891 9.910 -12.719 1.00 89.81 372 GLU A C 1
ATOM 2927 O O . GLU A 1 372 ? -10.331 9.522 -13.811 1.00 89.81 372 GLU A O 1
ATOM 2932 N N . MET A 1 373 ? -9.066 9.177 -11.959 1.00 90.50 373 MET A N 1
ATOM 2933 C CA . MET A 1 373 ? -8.556 7.832 -12.285 1.00 90.50 373 MET A CA 1
ATOM 2934 C C . MET A 1 373 ? -8.564 6.887 -11.075 1.00 90.50 373 MET A C 1
ATOM 2936 O O . MET A 1 373 ? -8.434 7.347 -9.939 1.00 90.50 373 MET A O 1
ATOM 2940 N N . PHE A 1 374 ? -8.650 5.576 -11.313 1.00 88.94 374 PHE A N 1
ATOM 2941 C CA . PHE A 1 374 ? -8.511 4.540 -10.278 1.00 88.94 374 PHE A CA 1
ATOM 2942 C C . PHE A 1 374 ? -7.101 3.942 -10.217 1.00 88.94 374 PHE A C 1
ATOM 2944 O O . PHE A 1 374 ? -6.410 3.859 -11.228 1.00 88.94 374 PHE A O 1
ATOM 2951 N N . GLU A 1 375 ? -6.688 3.470 -9.037 1.00 89.94 375 GLU A N 1
ATOM 2952 C CA . GLU A 1 375 ? -5.498 2.614 -8.904 1.00 89.94 375 GLU A CA 1
ATOM 2953 C C . GLU A 1 375 ? -5.639 1.364 -9.788 1.00 89.94 375 GLU A C 1
ATOM 2955 O O . GLU A 1 375 ? -6.636 0.646 -9.697 1.00 89.94 375 GLU A O 1
ATOM 2960 N N . GLY A 1 376 ? -4.646 1.113 -10.642 1.00 89.75 376 GLY A N 1
ATOM 2961 C CA . GLY A 1 376 ? -4.639 0.026 -11.621 1.00 89.75 376 GLY A CA 1
ATOM 2962 C C . GLY A 1 376 ? -5.410 0.306 -12.918 1.00 89.75 376 GLY A C 1
ATOM 2963 O O . GLY A 1 376 ? -5.487 -0.588 -13.753 1.00 89.75 376 GLY A O 1
ATOM 2964 N N . GLU A 1 377 ? -5.984 1.501 -13.108 1.00 90.44 377 GLU A N 1
ATOM 2965 C CA . GLU A 1 377 ? -6.666 1.875 -14.358 1.00 90.44 377 GLU A CA 1
ATOM 2966 C C . GLU A 1 377 ? -5.674 1.985 -15.521 1.00 90.44 377 GLU A C 1
ATOM 2968 O O . GLU A 1 377 ? -4.663 2.690 -15.426 1.00 90.44 377 GLU A O 1
ATOM 2973 N N . GLU A 1 378 ? -5.990 1.327 -16.635 1.00 91.62 378 GLU A N 1
ATOM 2974 C CA . GLU A 1 378 ? -5.253 1.481 -17.882 1.00 91.62 378 GLU A CA 1
ATOM 2975 C C . GLU A 1 378 ? -5.663 2.759 -18.617 1.00 91.62 378 GLU A C 1
ATOM 2977 O O . GLU A 1 378 ? -6.821 3.182 -18.603 1.00 91.62 378 GLU A O 1
ATOM 2982 N N . PHE A 1 379 ? -4.710 3.373 -19.306 1.00 93.62 379 PHE A N 1
ATOM 2983 C CA . PHE A 1 379 ? -4.959 4.494 -20.204 1.00 93.62 379 PHE A CA 1
ATOM 2984 C C . PHE A 1 379 ? -3.939 4.508 -21.340 1.00 93.62 379 PHE A C 1
ATOM 2986 O O . PHE A 1 379 ? -2.853 3.945 -21.231 1.00 93.62 379 PHE A O 1
ATOM 2993 N N . PHE A 1 380 ? -4.280 5.168 -22.437 1.00 94.38 380 PHE A N 1
ATOM 2994 C CA . PHE A 1 380 ? -3.493 5.180 -23.662 1.00 94.38 380 PHE A CA 1
ATOM 2995 C C . PHE A 1 380 ? -3.158 6.605 -24.079 1.00 94.38 380 PHE A C 1
ATOM 2997 O O . PHE A 1 380 ? -3.972 7.511 -23.909 1.00 94.38 380 PHE A O 1
ATOM 3004 N N . ALA A 1 381 ? -1.984 6.796 -24.672 1.00 96.06 381 ALA A N 1
ATOM 3005 C CA . ALA A 1 381 ? -1.615 8.024 -25.364 1.00 96.06 381 ALA A CA 1
ATOM 3006 C C . ALA A 1 381 ? -1.448 7.738 -26.861 1.00 96.06 381 ALA A C 1
ATOM 3008 O O . ALA A 1 381 ? -0.607 6.922 -27.243 1.00 96.06 381 ALA A O 1
ATOM 3009 N N . ALA A 1 382 ? -2.241 8.402 -27.697 1.00 94.69 382 ALA A N 1
ATOM 3010 C CA . ALA A 1 382 ? -2.146 8.325 -29.150 1.00 94.69 382 ALA A CA 1
ATOM 3011 C C . ALA A 1 382 ? -1.541 9.618 -29.699 1.00 94.69 382 ALA A C 1
ATOM 3013 O O . ALA A 1 382 ? -1.957 10.714 -29.316 1.00 94.69 382 ALA A O 1
ATOM 3014 N N . PHE A 1 383 ? -0.567 9.486 -30.594 1.00 94.31 383 PHE A N 1
ATOM 3015 C CA . PHE A 1 383 ? -0.034 10.613 -31.350 1.00 94.31 383 PHE A CA 1
ATOM 3016 C C . PHE A 1 383 ? -0.853 10.777 -32.627 1.00 94.31 383 PHE A C 1
ATOM 3018 O O . PHE A 1 383 ? -1.201 9.801 -33.283 1.00 94.31 383 PHE A O 1
ATOM 3025 N N . GLU A 1 384 ? -1.247 12.014 -32.916 1.00 92.44 384 GLU A N 1
ATOM 3026 C CA . GLU A 1 384 ? -2.203 12.326 -33.973 1.00 92.44 384 GLU A CA 1
ATOM 3027 C C . GLU A 1 384 ? -1.775 13.585 -34.738 1.00 92.44 384 GLU A C 1
ATOM 3029 O O . GLU A 1 384 ? -0.927 14.369 -34.294 1.00 92.44 384 GLU A O 1
ATOM 3034 N N . ARG A 1 385 ? -2.442 13.826 -35.876 1.00 90.50 385 ARG A N 1
ATOM 3035 C CA . ARG A 1 385 ? -2.234 14.990 -36.759 1.00 90.50 385 ARG A CA 1
ATOM 3036 C C . ARG A 1 385 ? -0.818 15.053 -37.345 1.00 90.50 385 ARG A C 1
ATOM 3038 O O . ARG A 1 385 ? -0.146 16.079 -37.279 1.00 90.50 385 ARG A O 1
ATOM 3045 N N . GLY A 1 386 ? -0.394 13.943 -37.950 1.00 85.25 386 GLY A N 1
ATOM 3046 C CA . GLY A 1 386 ? 0.873 13.838 -38.680 1.00 85.25 386 GLY A CA 1
ATOM 3047 C C . GLY A 1 386 ? 2.093 13.610 -37.793 1.00 85.25 386 GLY A C 1
ATOM 3048 O O . GLY A 1 386 ? 3.212 13.764 -38.271 1.00 85.25 386 GLY A O 1
ATOM 3049 N N . ILE A 1 387 ? 1.895 13.282 -36.518 1.00 90.50 387 ILE A N 1
ATOM 3050 C CA . ILE A 1 387 ? 2.943 12.787 -35.628 1.00 90.50 387 ILE A CA 1
ATOM 3051 C C . ILE A 1 387 ? 2.576 11.355 -35.264 1.00 90.50 387 ILE A C 1
ATOM 3053 O O . ILE A 1 387 ? 1.463 11.123 -34.801 1.00 90.50 387 ILE A O 1
ATOM 3057 N N . ASP A 1 388 ? 3.527 10.444 -35.427 1.00 88.94 388 ASP A N 1
ATOM 3058 C CA . ASP A 1 388 ? 3.384 9.025 -35.118 1.00 88.94 388 ASP A CA 1
ATOM 3059 C C . ASP A 1 388 ? 4.430 8.619 -34.078 1.00 88.94 388 ASP A C 1
ATOM 3061 O O . ASP A 1 388 ? 5.500 9.223 -33.982 1.00 88.94 388 ASP A O 1
ATOM 3065 N N . VAL A 1 389 ? 4.135 7.600 -33.278 1.00 89.75 389 VAL A N 1
ATOM 3066 C CA . VAL A 1 389 ? 5.103 7.037 -32.329 1.00 89.75 389 VAL A CA 1
ATOM 3067 C C . VAL A 1 389 ? 5.840 5.864 -32.957 1.00 89.75 389 VAL A C 1
ATOM 3069 O O . VAL A 1 389 ? 5.280 5.155 -33.792 1.00 89.75 389 VAL A O 1
ATOM 3072 N N . ASP A 1 390 ? 7.085 5.640 -32.544 1.00 80.06 390 ASP A N 1
ATOM 3073 C CA . ASP A 1 390 ? 7.793 4.408 -32.890 1.00 80.06 390 ASP A CA 1
ATOM 3074 C C . ASP A 1 390 ? 6.976 3.178 -32.439 1.00 80.06 390 ASP A C 1
ATOM 3076 O O . ASP A 1 390 ? 6.613 3.052 -31.264 1.00 80.06 390 ASP A O 1
ATOM 3080 N N . ALA A 1 391 ? 6.655 2.299 -33.390 1.00 76.44 391 ALA A N 1
ATOM 3081 C CA . ALA A 1 391 ? 5.806 1.128 -33.193 1.00 76.44 391 ALA A CA 1
ATOM 3082 C C . ALA A 1 391 ? 6.571 -0.097 -32.664 1.00 76.44 391 ALA A C 1
ATOM 3084 O O . ALA A 1 391 ? 5.942 -1.048 -32.213 1.00 76.44 391 ALA A O 1
ATOM 3085 N N . ASP A 1 392 ? 7.909 -0.077 -32.654 1.00 78.31 392 ASP A N 1
ATOM 3086 C CA . ASP A 1 392 ? 8.741 -1.228 -32.264 1.00 78.31 392 ASP A CA 1
ATOM 3087 C C . ASP A 1 392 ? 8.780 -1.501 -30.747 1.00 78.31 392 ASP A C 1
ATOM 3089 O O . ASP A 1 392 ? 9.540 -2.347 -30.265 1.00 78.31 392 ASP A O 1
ATOM 3093 N N . ARG A 1 393 ? 7.988 -0.769 -29.961 1.00 81.75 393 ARG A N 1
ATOM 3094 C CA . ARG A 1 393 ? 8.031 -0.814 -28.500 1.00 81.75 393 ARG A CA 1
ATOM 3095 C C . ARG A 1 393 ? 7.048 -1.843 -27.955 1.00 81.75 393 ARG A C 1
ATOM 3097 O O . ARG A 1 393 ? 5.898 -1.849 -28.386 1.00 81.75 393 ARG A O 1
ATOM 3104 N N . PRO A 1 394 ? 7.415 -2.618 -26.919 1.00 78.06 394 PRO A N 1
ATOM 3105 C CA . PRO A 1 394 ? 6.497 -3.582 -26.306 1.00 78.06 394 PRO A CA 1
ATOM 3106 C C . PRO A 1 394 ? 5.279 -2.915 -25.654 1.00 78.06 394 PRO A C 1
ATOM 3108 O O . PRO A 1 394 ? 4.260 -3.559 -25.437 1.00 78.06 394 PRO A O 1
ATOM 3111 N N . ASP A 1 395 ? 5.380 -1.626 -25.325 1.00 82.50 395 ASP A N 1
ATOM 3112 C CA . ASP A 1 395 ? 4.302 -0.844 -24.739 1.00 82.50 395 ASP A CA 1
ATOM 3113 C C . ASP A 1 395 ? 3.468 -0.043 -25.749 1.00 82.50 395 ASP A C 1
ATOM 3115 O O . ASP A 1 395 ? 2.570 0.702 -25.340 1.00 82.50 395 ASP A O 1
ATOM 3119 N N . CYS A 1 396 ? 3.764 -0.185 -27.042 1.00 86.31 396 CYS A N 1
ATOM 3120 C CA . CYS A 1 396 ? 2.968 0.356 -28.129 1.00 86.31 396 CYS A CA 1
ATOM 3121 C C . CYS A 1 396 ? 1.964 -0.707 -28.589 1.00 86.31 396 CYS A C 1
ATOM 3123 O O . CYS A 1 396 ? 2.330 -1.709 -29.199 1.00 86.31 396 CYS A O 1
ATOM 3125 N N . VAL A 1 397 ? 0.688 -0.493 -28.284 1.00 84.12 397 VAL A N 1
ATOM 3126 C CA . VAL A 1 397 ? -0.416 -1.370 -28.684 1.00 84.12 397 VAL A CA 1
ATOM 3127 C C . VAL A 1 397 ? -1.253 -0.606 -29.696 1.00 84.12 397 VAL A C 1
ATOM 3129 O O . VAL A 1 397 ? -1.764 0.469 -29.387 1.00 84.12 397 VAL A O 1
ATOM 3132 N N . GLU A 1 398 ? -1.346 -1.126 -30.922 1.00 83.56 398 GLU A N 1
ATOM 3133 C CA . GLU A 1 398 ? -2.114 -0.505 -32.016 1.00 83.56 398 GLU A CA 1
ATOM 3134 C C . GLU A 1 398 ? -1.735 0.972 -32.272 1.00 83.56 398 GLU A C 1
ATOM 3136 O O . GLU A 1 398 ? -2.589 1.830 -32.493 1.00 83.56 398 GLU A O 1
ATOM 3141 N N . GLY A 1 399 ? -0.437 1.296 -32.201 1.00 85.06 399 GLY A N 1
ATOM 3142 C CA . GLY A 1 399 ? 0.068 2.663 -32.401 1.00 85.06 399 GLY A CA 1
ATOM 3143 C C . GLY A 1 399 ? -0.155 3.606 -31.212 1.00 85.06 399 GLY A C 1
ATOM 3144 O O . GLY A 1 399 ? 0.046 4.815 -31.334 1.00 85.06 399 GLY A O 1
ATOM 3145 N N . ARG A 1 400 ? -0.579 3.082 -30.056 1.00 91.38 400 ARG A N 1
ATOM 3146 C CA . ARG A 1 400 ? -0.840 3.856 -28.837 1.00 91.38 400 ARG A CA 1
ATOM 3147 C C . ARG A 1 400 ? 0.041 3.378 -27.701 1.00 91.38 400 ARG A C 1
ATOM 3149 O O . ARG A 1 400 ? 0.228 2.185 -27.491 1.00 91.38 400 ARG A O 1
ATOM 3156 N N . ILE A 1 401 ? 0.530 4.318 -26.907 1.00 93.00 401 ILE A N 1
ATOM 3157 C CA . ILE A 1 401 ? 1.356 4.005 -25.746 1.00 93.00 401 ILE A CA 1
ATOM 3158 C C . ILE A 1 401 ? 0.445 3.675 -24.571 1.00 93.00 401 ILE A C 1
ATOM 3160 O O . ILE A 1 401 ? -0.280 4.546 -24.091 1.00 93.00 401 ILE A O 1
ATOM 3164 N N . CYS A 1 402 ? 0.486 2.425 -24.115 1.00 92.38 402 CYS A N 1
ATOM 3165 C CA . CYS A 1 402 ? -0.299 1.939 -22.982 1.00 92.38 402 CYS A CA 1
ATOM 3166 C C . CYS A 1 402 ? 0.332 2.360 -21.648 1.00 92.38 402 CYS A C 1
ATOM 3168 O O . CYS A 1 402 ? 1.552 2.366 -21.507 1.00 92.38 402 CYS A O 1
ATOM 3170 N N . PHE A 1 403 ? -0.472 2.683 -20.645 1.00 92.94 403 PHE A N 1
ATOM 3171 C CA . PHE A 1 403 ? -0.055 2.968 -19.278 1.00 92.94 403 PHE A CA 1
ATOM 3172 C C . PHE A 1 403 ? -1.007 2.296 -18.293 1.00 92.94 403 PHE A C 1
ATOM 3174 O O . PHE A 1 403 ? -2.177 2.098 -18.596 1.00 92.94 403 PHE A O 1
ATOM 3181 N N . VAL A 1 404 ? -0.518 2.055 -17.076 1.00 92.25 404 VAL A N 1
ATOM 3182 C CA . VAL A 1 404 ? -1.326 1.641 -15.924 1.00 92.25 404 VAL A CA 1
ATOM 3183 C C . VAL A 1 404 ? -1.072 2.640 -14.803 1.00 92.25 404 VAL A C 1
ATOM 3185 O O . VAL A 1 404 ? 0.085 2.887 -14.453 1.00 92.25 404 VAL A O 1
ATOM 3188 N N . PHE A 1 405 ? -2.123 3.263 -14.275 1.00 93.38 405 PHE A N 1
ATOM 3189 C CA . PHE A 1 405 ? -1.993 4.312 -13.270 1.00 93.38 405 PHE A CA 1
ATOM 3190 C C . PHE A 1 405 ? -1.881 3.744 -11.851 1.00 93.38 405 PHE A C 1
ATOM 3192 O O . PHE A 1 405 ? -2.789 3.075 -11.368 1.00 93.38 405 PHE A O 1
ATOM 3199 N N . TYR A 1 406 ? -0.814 4.117 -11.143 1.00 93.25 406 TYR A N 1
ATOM 3200 C CA . TYR A 1 406 ? -0.697 3.954 -9.692 1.00 93.25 406 TYR A CA 1
ATOM 3201 C C . TYR A 1 406 ? -0.250 5.270 -9.050 1.00 93.25 406 TYR A C 1
ATOM 3203 O O . TYR A 1 406 ? 0.734 5.885 -9.477 1.00 93.25 406 TYR A O 1
ATOM 3211 N N . SER A 1 407 ? -0.941 5.744 -8.011 1.00 91.88 407 SER A N 1
ATOM 3212 C CA . SER A 1 407 ? -0.778 7.128 -7.521 1.00 91.88 407 SER A CA 1
ATOM 3213 C C . SER A 1 407 ? 0.544 7.386 -6.776 1.00 91.88 407 SER A C 1
ATOM 3215 O O . SER A 1 407 ? 1.018 8.533 -6.666 1.00 91.88 407 SER A O 1
ATOM 3217 N N . HIS A 1 408 ? 1.167 6.316 -6.280 1.00 91.06 408 HIS A N 1
ATOM 3218 C CA . HIS A 1 408 ? 2.448 6.350 -5.574 1.00 91.06 408 HIS A CA 1
ATOM 3219 C C . HIS A 1 408 ? 3.642 5.962 -6.448 1.00 91.06 408 HIS A C 1
ATOM 3221 O O . HIS A 1 408 ? 4.775 6.197 -6.033 1.00 91.06 408 HIS A O 1
ATOM 3227 N N . LEU A 1 409 ? 3.416 5.450 -7.660 1.00 91.19 409 LEU A N 1
ATOM 3228 C CA . LEU A 1 409 ? 4.484 5.119 -8.600 1.00 91.19 409 LEU A CA 1
ATOM 3229 C C . LEU A 1 409 ? 4.653 6.211 -9.664 1.00 91.19 409 LEU A C 1
ATOM 3231 O O . LEU A 1 409 ? 3.852 7.140 -9.789 1.00 91.19 409 LEU A O 1
ATOM 3235 N N . LYS A 1 410 ? 5.755 6.139 -10.415 1.00 89.62 410 LYS A N 1
ATOM 3236 C CA . LYS A 1 410 ? 6.012 7.057 -11.530 1.00 89.62 410 LYS A CA 1
ATOM 3237 C C . LYS A 1 410 ? 5.315 6.537 -12.788 1.00 89.62 410 LYS A C 1
ATOM 3239 O O . LYS A 1 410 ? 5.846 5.656 -13.453 1.00 89.62 410 LYS A O 1
ATOM 3244 N N . ASN A 1 411 ? 4.177 7.127 -13.149 1.00 93.81 411 ASN A N 1
ATOM 3245 C CA . ASN A 1 411 ? 3.490 6.831 -14.413 1.00 93.81 411 ASN A CA 1
ATOM 3246 C C . ASN A 1 411 ? 4.073 7.707 -15.534 1.00 93.81 411 ASN A C 1
ATOM 3248 O O . ASN A 1 411 ? 3.450 8.678 -15.955 1.00 93.81 411 ASN A O 1
ATOM 3252 N N . VAL A 1 412 ? 5.315 7.430 -15.940 1.00 93.69 412 VAL A N 1
ATOM 3253 C CA . VAL A 1 412 ? 6.075 8.219 -16.926 1.00 93.69 412 VAL A CA 1
ATOM 3254 C C . VAL A 1 412 ? 6.619 7.325 -18.029 1.00 93.69 412 VAL A C 1
ATOM 3256 O O . VAL A 1 412 ? 7.097 6.226 -17.752 1.00 93.69 412 VAL A O 1
ATOM 3259 N N . LYS A 1 413 ? 6.578 7.811 -19.269 1.00 93.31 413 LYS A N 1
ATOM 3260 C CA . LYS A 1 413 ? 7.201 7.170 -20.427 1.00 93.31 413 LYS A CA 1
ATOM 3261 C C . LYS A 1 413 ? 7.853 8.218 -21.308 1.00 93.31 413 LYS A C 1
ATOM 3263 O O . LYS A 1 413 ? 7.270 9.265 -21.570 1.00 93.31 413 LYS A O 1
ATOM 3268 N N . GLU A 1 414 ? 9.061 7.920 -21.764 1.00 92.81 414 GLU A N 1
ATOM 3269 C CA . GLU A 1 414 ? 9.734 8.709 -22.789 1.00 92.81 414 GLU A CA 1
ATOM 3270 C C . GLU A 1 414 ? 9.648 7.978 -24.121 1.00 92.81 414 GLU A C 1
ATOM 3272 O O . GLU A 1 414 ? 9.952 6.781 -24.218 1.00 92.81 414 GLU A O 1
ATOM 3277 N N . VAL A 1 415 ? 9.190 8.699 -25.137 1.00 93.56 415 VAL A N 1
ATOM 3278 C CA . VAL A 1 415 ? 8.911 8.157 -26.458 1.00 93.56 415 VAL A CA 1
ATOM 3279 C C . VAL A 1 415 ? 9.529 8.991 -27.555 1.00 93.56 415 VAL A C 1
ATOM 3281 O O . VAL A 1 415 ? 9.658 10.202 -27.418 1.00 93.56 415 VAL A O 1
ATOM 3284 N N . TYR A 1 416 ? 9.937 8.315 -28.622 1.00 92.12 416 TYR A N 1
ATOM 3285 C CA . TYR A 1 416 ? 10.383 8.957 -29.843 1.00 92.12 416 TYR A CA 1
ATOM 3286 C C . TYR A 1 416 ? 9.207 9.042 -30.798 1.00 92.12 416 TYR A C 1
ATOM 3288 O O . TYR A 1 416 ? 8.480 8.062 -30.985 1.00 92.12 416 TYR A O 1
ATOM 3296 N N . VAL A 1 417 ? 9.017 10.227 -31.362 1.00 91.81 417 VAL A N 1
ATOM 3297 C CA . VAL A 1 417 ? 7.973 10.486 -32.343 1.00 91.81 417 VAL A CA 1
ATOM 3298 C C . VAL A 1 417 ? 8.584 10.819 -33.691 1.00 91.81 417 VAL A C 1
ATOM 3300 O O . VAL A 1 417 ? 9.633 11.451 -33.783 1.00 91.81 417 VAL A O 1
ATOM 3303 N N . THR A 1 418 ? 7.891 10.417 -34.741 1.00 88.69 418 THR A N 1
ATOM 3304 C CA . THR A 1 418 ? 8.273 10.632 -36.130 1.00 88.69 418 THR A CA 1
ATOM 3305 C C . THR A 1 418 ? 7.147 11.348 -36.864 1.00 88.69 418 THR A C 1
ATOM 3307 O O . THR A 1 418 ? 6.057 11.562 -36.330 1.00 88.69 418 THR A O 1
ATOM 3310 N N . THR A 1 419 ? 7.421 11.793 -38.084 1.00 87.12 419 THR A N 1
ATOM 3311 C CA . THR A 1 419 ? 6.401 12.348 -38.969 1.00 87.12 419 THR A CA 1
ATOM 3312 C C . THR A 1 419 ? 6.707 11.943 -40.397 1.00 87.12 419 THR A C 1
ATOM 3314 O O . THR A 1 419 ? 7.865 11.923 -40.812 1.00 87.12 419 THR A O 1
ATOM 3317 N N . THR A 1 420 ? 5.657 11.620 -41.143 1.00 83.44 420 THR A N 1
ATOM 3318 C CA . THR A 1 420 ? 5.713 11.376 -42.588 1.00 83.44 420 THR A CA 1
ATOM 3319 C C . THR A 1 420 ? 5.603 12.671 -43.399 1.00 83.44 420 THR A C 1
ATOM 3321 O O . THR A 1 420 ? 5.756 12.650 -44.618 1.00 83.44 420 THR A O 1
ATOM 3324 N N . LEU A 1 421 ? 5.342 13.802 -42.735 1.00 83.62 421 LEU A N 1
ATOM 3325 C CA . LEU A 1 421 ? 5.221 15.111 -43.364 1.00 83.62 421 LEU A CA 1
ATOM 3326 C C . LEU A 1 421 ? 6.597 15.752 -43.554 1.00 83.62 421 LEU A C 1
ATOM 3328 O O . LEU A 1 421 ? 7.482 15.631 -42.705 1.00 83.62 421 LEU A O 1
ATOM 3332 N N . ASP A 1 422 ? 6.748 16.490 -44.651 1.00 77.94 422 ASP A N 1
ATOM 3333 C CA . ASP A 1 422 ? 7.971 17.230 -44.936 1.00 77.94 422 ASP A CA 1
ATOM 3334 C C . ASP A 1 422 ? 8.209 18.338 -43.892 1.00 77.94 422 ASP A C 1
ATOM 3336 O O . ASP A 1 422 ? 7.347 19.181 -43.621 1.00 77.94 422 ASP A O 1
ATOM 3340 N N . ARG A 1 423 ? 9.405 18.320 -43.298 1.00 81.88 423 ARG A N 1
ATOM 3341 C CA . ARG A 1 423 ? 9.867 19.262 -42.272 1.00 81.88 423 ARG A CA 1
ATOM 3342 C C . ARG A 1 423 ? 10.860 20.288 -42.808 1.00 81.88 423 ARG A C 1
ATOM 3344 O O . ARG A 1 423 ? 11.375 21.064 -42.002 1.00 81.88 423 ARG A O 1
ATOM 3351 N N . GLU A 1 424 ? 11.163 20.302 -44.107 1.00 73.50 424 GLU A N 1
ATOM 3352 C CA . GLU A 1 424 ? 12.140 21.231 -44.690 1.00 73.50 424 GLU A CA 1
ATOM 3353 C C . GLU A 1 424 ? 11.638 22.682 -44.685 1.00 73.50 424 GLU A C 1
ATOM 3355 O O . GLU A 1 424 ? 12.393 23.595 -44.351 1.00 73.50 424 GLU A O 1
ATOM 3360 N N . ALA A 1 425 ? 10.359 22.907 -45.000 1.00 74.31 425 ALA A N 1
ATOM 3361 C CA . ALA A 1 425 ? 9.794 24.256 -45.105 1.00 74.31 425 ALA A CA 1
ATOM 3362 C C . ALA A 1 425 ? 9.027 24.710 -43.853 1.00 74.31 425 ALA A C 1
ATOM 3364 O O . ALA A 1 425 ? 9.010 25.897 -43.519 1.00 74.31 425 ALA A O 1
ATOM 3365 N N . GLN A 1 426 ? 8.364 23.785 -43.153 1.00 84.25 426 GLN A N 1
ATOM 3366 C CA . GLN A 1 426 ? 7.428 24.130 -42.087 1.00 84.25 426 GLN A CA 1
ATOM 3367 C C . GLN A 1 426 ? 7.518 23.166 -40.903 1.00 84.25 426 GLN A C 1
ATOM 3369 O O . GLN A 1 426 ? 7.754 21.972 -41.035 1.00 84.25 426 GLN A O 1
ATOM 3374 N N . ALA A 1 427 ? 7.314 23.712 -39.704 1.00 88.06 427 ALA A N 1
ATOM 3375 C CA . ALA A 1 427 ? 7.192 22.910 -38.498 1.00 88.06 427 ALA A CA 1
ATOM 3376 C C . ALA A 1 427 ? 5.877 22.117 -38.509 1.00 88.06 427 ALA A C 1
ATOM 3378 O O . ALA A 1 427 ? 4.807 22.691 -38.735 1.00 88.06 427 ALA A O 1
ATOM 3379 N N . VAL A 1 428 ? 5.945 20.836 -38.160 1.00 89.81 428 VAL A N 1
ATOM 3380 C CA . VAL A 1 428 ? 4.773 19.964 -38.057 1.00 89.81 428 VAL A CA 1
ATOM 3381 C C . VAL A 1 428 ? 4.098 20.191 -36.708 1.00 89.81 428 VAL A C 1
ATOM 3383 O O . VAL A 1 428 ? 4.717 20.064 -35.648 1.00 89.81 428 VAL A O 1
ATOM 3386 N N . ARG A 1 429 ? 2.819 20.575 -36.745 1.00 91.81 429 ARG A N 1
ATOM 3387 C CA . ARG A 1 429 ? 1.968 20.710 -35.558 1.00 91.81 429 ARG A CA 1
ATOM 3388 C C . ARG A 1 429 ? 1.131 19.448 -35.428 1.00 91.81 429 ARG A C 1
ATOM 3390 O O . ARG A 1 429 ? 0.230 19.249 -36.234 1.00 91.81 429 ARG A O 1
ATOM 3397 N N . GLY A 1 430 ? 1.410 18.657 -34.404 1.00 93.12 430 GLY A N 1
ATOM 3398 C CA . GLY A 1 430 ? 0.601 17.500 -34.052 1.00 93.12 430 GLY A CA 1
ATOM 3399 C C . GLY A 1 430 ? 0.036 17.624 -32.646 1.00 93.12 430 GLY A C 1
ATOM 3400 O O . GLY A 1 430 ? 0.022 18.700 -32.038 1.00 93.12 430 GLY A O 1
ATOM 3401 N N . GLN A 1 431 ? -0.435 16.505 -32.119 1.00 94.81 431 GLN A N 1
ATOM 3402 C CA . GLN A 1 431 ? -0.966 16.435 -30.765 1.00 94.81 431 GLN A CA 1
ATOM 3403 C C . GLN A 1 431 ? -0.777 15.041 -30.179 1.00 94.81 431 GLN A C 1
ATOM 3405 O O . GLN A 1 431 ? -0.585 14.073 -30.912 1.00 94.81 431 GLN A O 1
ATOM 3410 N N . VAL A 1 432 ? -0.865 14.957 -28.856 1.00 96.00 432 VAL A N 1
ATOM 3411 C CA . VAL A 1 432 ? -1.068 13.700 -28.143 1.00 96.00 432 VAL A CA 1
ATOM 3412 C C . VAL A 1 432 ? -2.432 13.736 -27.467 1.00 96.00 432 VAL A C 1
ATOM 3414 O O . VAL A 1 432 ? -2.735 14.659 -26.707 1.00 96.00 432 VAL A O 1
ATOM 3417 N N . SER A 1 433 ? -3.262 12.747 -27.769 1.00 95.44 433 SER A N 1
ATOM 3418 C CA . SER A 1 433 ? -4.582 12.559 -27.174 1.00 95.44 433 SER A CA 1
ATOM 3419 C C . SER A 1 433 ? -4.525 11.385 -26.200 1.00 95.44 433 SER A C 1
ATOM 3421 O O . SER A 1 433 ? -3.981 10.326 -26.515 1.00 95.44 433 SER A O 1
ATOM 3423 N N . PHE A 1 434 ? -5.061 11.580 -25.000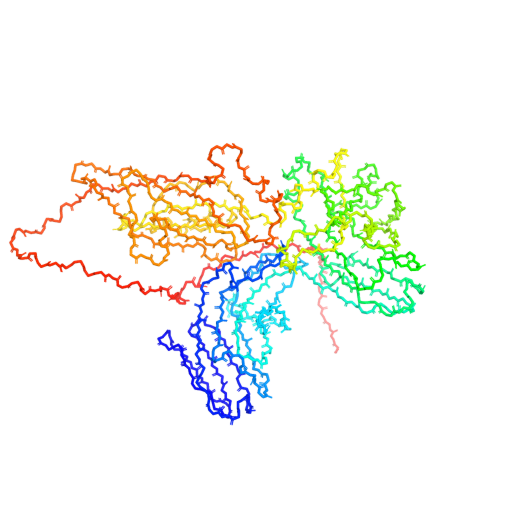 1.00 95.75 434 PHE A N 1
ATOM 3424 C CA . PHE A 1 434 ? -5.116 10.571 -23.950 1.00 95.75 434 PHE A CA 1
ATOM 3425 C C . PHE A 1 434 ? -6.518 9.982 -23.855 1.00 95.75 434 PHE A C 1
ATOM 3427 O O . PHE A 1 434 ? -7.506 10.722 -23.811 1.00 95.75 434 PHE A O 1
ATOM 3434 N N . TYR A 1 435 ? -6.587 8.658 -23.770 1.00 93.50 435 TYR A N 1
ATOM 3435 C CA . TYR A 1 435 ? -7.825 7.892 -23.748 1.00 93.50 435 TYR A CA 1
ATOM 3436 C C . TYR A 1 435 ? -7.832 6.907 -22.580 1.00 93.50 435 TYR A C 1
ATOM 3438 O O . TYR A 1 435 ? -6.801 6.341 -22.226 1.00 93.50 435 TYR A O 1
ATOM 3446 N N . ARG A 1 436 ? -9.003 6.679 -21.993 1.00 92.25 436 ARG A N 1
ATOM 3447 C CA . ARG A 1 436 ? -9.230 5.679 -20.949 1.00 92.25 436 ARG A CA 1
ATOM 3448 C C . ARG A 1 436 ? -9.136 4.272 -21.538 1.00 92.25 436 ARG A C 1
ATOM 3450 O O . ARG A 1 436 ? -9.550 4.049 -22.675 1.00 92.25 436 ARG A O 1
ATOM 3457 N N . GLY A 1 437 ? -8.602 3.348 -20.751 1.00 88.69 437 GLY A N 1
ATOM 3458 C CA . GLY A 1 437 ? -8.529 1.923 -21.049 1.00 88.69 437 GLY A CA 1
ATOM 3459 C C . GLY A 1 437 ? -9.349 1.087 -20.073 1.00 88.69 437 GLY A C 1
ATOM 3460 O O . GLY A 1 437 ? -10.351 1.556 -19.526 1.00 88.69 437 GLY A O 1
ATOM 3461 N N . ALA A 1 438 ? -8.918 -0.158 -19.869 1.00 86.50 438 ALA A N 1
ATOM 3462 C CA . ALA A 1 438 ? -9.563 -1.080 -18.949 1.00 86.50 438 ALA A CA 1
ATOM 3463 C C . ALA A 1 438 ? -9.482 -0.594 -17.493 1.00 86.50 438 ALA A C 1
ATOM 3465 O O . ALA A 1 438 ? -8.465 -0.073 -17.028 1.00 86.50 438 ALA A O 1
ATOM 3466 N N . VAL A 1 439 ? -10.564 -0.808 -16.750 1.00 83.12 439 VAL A N 1
ATOM 3467 C CA . VAL A 1 439 ? -10.626 -0.573 -15.305 1.00 83.12 439 VAL A CA 1
ATOM 3468 C C . VAL A 1 439 ? -10.507 -1.919 -14.585 1.00 83.12 439 VAL A C 1
ATOM 3470 O O . VAL A 1 439 ? -11.064 -2.913 -15.058 1.00 83.12 439 VAL A O 1
ATOM 3473 N N . PRO A 1 440 ? -9.814 -2.002 -13.435 1.00 79.00 440 PRO A N 1
ATOM 3474 C CA . PRO A 1 440 ? -9.776 -3.232 -12.657 1.00 79.00 440 PRO A CA 1
ATOM 3475 C C . PRO A 1 440 ? -11.180 -3.707 -12.272 1.00 79.00 440 PRO A C 1
ATOM 3477 O O . PRO A 1 440 ? -11.973 -2.938 -11.737 1.00 79.00 440 PRO A O 1
ATOM 3480 N N . VAL A 1 441 ? -11.439 -5.011 -12.418 1.00 75.81 441 VAL A N 1
ATOM 3481 C CA . VAL A 1 441 ? -12.736 -5.681 -12.145 1.00 75.81 441 VAL A CA 1
ATOM 3482 C C . VAL A 1 441 ? -13.306 -5.397 -10.741 1.00 75.81 441 VAL A C 1
ATOM 3484 O O . VAL A 1 441 ? -14.494 -5.550 -10.484 1.00 75.81 441 VAL A O 1
ATOM 3487 N N . ARG A 1 442 ? -12.462 -4.976 -9.795 1.00 69.56 442 ARG A N 1
ATOM 3488 C CA . ARG A 1 442 ? -12.836 -4.685 -8.398 1.00 69.56 442 ARG A CA 1
ATOM 3489 C C . ARG A 1 442 ? -13.419 -3.281 -8.198 1.00 69.56 442 ARG A C 1
ATOM 3491 O O . ARG A 1 442 ? -13.855 -2.939 -7.088 1.00 69.56 442 ARG A O 1
ATOM 3498 N N . VAL A 1 443 ? -13.365 -2.439 -9.226 1.00 71.19 443 VAL A N 1
ATOM 3499 C CA . VAL A 1 443 ? -14.030 -1.138 -9.247 1.00 71.19 443 VAL A CA 1
ATOM 3500 C C . VAL A 1 443 ? -15.501 -1.376 -9.604 1.00 71.19 443 VAL A C 1
ATOM 3502 O O . VAL A 1 443 ? -15.770 -1.974 -10.639 1.00 71.19 443 VAL A O 1
ATOM 3505 N N . PRO A 1 444 ? -16.459 -0.953 -8.759 1.00 68.69 444 PRO A N 1
ATOM 3506 C CA . PRO A 1 444 ? -17.876 -1.069 -9.084 1.00 68.69 444 PRO A CA 1
ATOM 3507 C C . PRO A 1 444 ? -18.211 -0.294 -10.359 1.00 68.69 444 PRO A C 1
ATOM 3509 O O . PRO A 1 444 ? -17.721 0.827 -10.530 1.00 68.69 444 PRO A O 1
ATOM 3512 N N . GLU A 1 445 ? -19.093 -0.844 -11.196 1.00 72.88 445 GLU A N 1
ATOM 3513 C CA . GLU A 1 445 ? -19.554 -0.198 -12.435 1.00 72.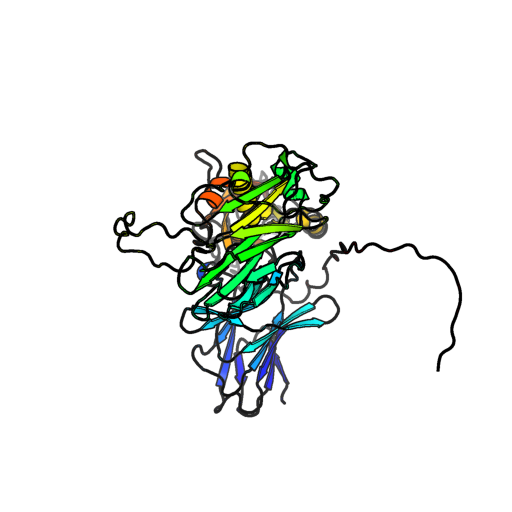88 445 GLU A CA 1
ATOM 3514 C C . GLU A 1 445 ? -20.071 1.223 -12.184 1.00 72.88 445 GLU A C 1
ATOM 3516 O O . GLU A 1 445 ? -19.888 2.116 -13.005 1.00 72.88 445 GLU A O 1
ATOM 3521 N N . GLU A 1 446 ? -20.666 1.480 -11.018 1.00 66.56 446 GLU A N 1
ATOM 3522 C CA . GLU A 1 446 ? -21.233 2.794 -10.711 1.00 66.56 446 GLU A CA 1
ATOM 3523 C C . GLU A 1 446 ? -20.146 3.828 -10.406 1.00 66.56 446 GLU A C 1
ATOM 3525 O O . GLU A 1 446 ? -20.269 4.992 -10.788 1.00 66.56 446 GLU A O 1
ATOM 3530 N N . ALA A 1 447 ? -19.039 3.391 -9.797 1.00 69.25 447 ALA A N 1
ATOM 3531 C CA . ALA A 1 447 ? -17.864 4.235 -9.619 1.00 69.25 447 ALA A CA 1
ATOM 3532 C C . ALA A 1 447 ? -17.216 4.547 -10.973 1.00 69.25 447 ALA A C 1
ATOM 3534 O O . ALA A 1 447 ? -16.804 5.682 -11.215 1.00 69.25 447 ALA A O 1
ATOM 3535 N N . GLU A 1 448 ? -17.162 3.568 -11.878 1.00 77.31 448 GLU A N 1
ATOM 3536 C CA . GLU A 1 448 ? -16.714 3.808 -13.246 1.00 77.31 448 GLU A CA 1
ATOM 3537 C C . GLU A 1 448 ? -17.641 4.778 -13.998 1.00 77.31 448 GLU A C 1
ATOM 3539 O O . GLU A 1 448 ? -17.154 5.709 -14.643 1.00 77.31 448 GLU A O 1
ATOM 3544 N N . ALA A 1 449 ? -18.958 4.621 -13.887 1.00 73.50 449 ALA A N 1
ATOM 3545 C CA . ALA A 1 449 ? -19.927 5.493 -14.543 1.00 73.50 449 ALA A CA 1
ATOM 3546 C C . ALA A 1 449 ? -19.845 6.945 -14.039 1.00 73.50 449 ALA A C 1
ATOM 3548 O O . ALA A 1 449 ? -20.055 7.880 -14.811 1.00 73.50 449 ALA A O 1
ATOM 3549 N N . ALA A 1 450 ? -19.483 7.157 -12.768 1.00 66.50 450 ALA A N 1
ATOM 3550 C CA . ALA A 1 450 ? -19.398 8.485 -12.157 1.00 66.50 450 ALA A CA 1
ATOM 3551 C C . ALA A 1 450 ? -18.369 9.423 -12.822 1.00 66.50 450 ALA A C 1
ATOM 3553 O O . ALA A 1 450 ? -18.542 10.643 -12.787 1.00 66.50 450 ALA A O 1
ATOM 3554 N N . ARG A 1 451 ? -17.317 8.869 -13.442 1.00 71.50 451 ARG A N 1
ATOM 3555 C CA . ARG A 1 451 ? -16.254 9.624 -14.143 1.00 71.50 451 ARG A CA 1
ATOM 3556 C C . ARG A 1 451 ? -16.469 9.731 -15.657 1.00 71.50 451 ARG A C 1
ATOM 3558 O O . ARG A 1 451 ? -15.767 10.510 -16.310 1.00 71.50 451 ARG A O 1
ATOM 3565 N N . GLN A 1 452 ? -17.352 8.912 -16.235 1.00 67.44 452 GLN A N 1
ATOM 3566 C CA . GLN A 1 452 ? -17.551 8.865 -17.682 1.00 67.44 452 GLN A CA 1
ATOM 3567 C C . GLN A 1 452 ? -18.299 10.114 -18.151 1.00 67.44 452 GLN A C 1
ATOM 3569 O O . GLN A 1 452 ? -19.313 10.528 -17.585 1.00 67.44 452 GLN A O 1
ATOM 3574 N N . ARG A 1 453 ? -17.793 10.731 -19.221 1.00 63.19 453 ARG A N 1
ATOM 3575 C CA . ARG A 1 453 ? -18.529 11.785 -19.919 1.00 63.19 453 ARG A CA 1
ATOM 3576 C C . ARG A 1 453 ? -19.652 11.136 -20.717 1.00 63.19 453 ARG A C 1
ATOM 3578 O O . ARG A 1 453 ? -19.444 10.119 -21.370 1.00 63.19 453 ARG A O 1
ATOM 3585 N N . LYS A 1 454 ? -20.839 11.742 -20.697 1.00 57.44 454 LYS A N 1
ATOM 3586 C CA . LYS A 1 454 ? -21.928 11.335 -21.591 1.00 57.44 454 LYS A CA 1
ATOM 3587 C C . LYS A 1 454 ? -21.583 11.765 -23.018 1.00 57.44 454 LYS A C 1
ATOM 3589 O O . LYS A 1 454 ? -21.350 12.950 -23.241 1.00 57.44 454 LYS A O 1
ATOM 3594 N N . GLY A 1 455 ? -21.590 10.830 -23.965 1.00 60.31 455 GLY A N 1
ATOM 3595 C CA . GLY A 1 455 ? -21.431 11.117 -25.393 1.00 60.31 455 GLY A CA 1
ATOM 3596 C C . GLY A 1 455 ? -20.408 10.225 -26.094 1.00 60.31 455 GLY A C 1
ATOM 3597 O O . GLY A 1 455 ? -19.884 9.284 -25.505 1.00 60.31 455 GLY A O 1
ATOM 3598 N N . ALA A 1 456 ? -20.138 10.541 -27.363 1.00 57.91 456 ALA A N 1
ATOM 3599 C CA . ALA A 1 456 ? -19.241 9.777 -28.235 1.00 57.91 456 ALA A CA 1
ATOM 3600 C C . ALA A 1 456 ? -17.780 9.735 -27.738 1.00 57.91 456 ALA A C 1
ATOM 3602 O O . ALA A 1 456 ? -17.075 8.767 -27.997 1.00 57.91 456 ALA A O 1
ATOM 3603 N N . ASP A 1 457 ? -17.364 10.728 -26.946 1.00 71.19 457 ASP A N 1
ATOM 3604 C CA . ASP A 1 457 ? -16.000 10.865 -26.419 1.00 71.19 457 ASP A CA 1
ATOM 3605 C C . ASP A 1 457 ? -15.866 10.367 -24.968 1.00 71.19 457 ASP A C 1
ATOM 3607 O O . ASP A 1 457 ? -15.086 10.903 -24.179 1.00 71.19 457 ASP A O 1
ATOM 3611 N N . ALA A 1 458 ? -16.634 9.343 -24.578 1.00 75.06 458 ALA A N 1
ATOM 3612 C CA . ALA A 1 458 ? -16.641 8.824 -23.205 1.00 75.06 458 ALA A CA 1
ATOM 3613 C C . ALA A 1 458 ? -15.251 8.369 -22.712 1.00 75.06 458 ALA A C 1
ATOM 3615 O O . ALA A 1 458 ? -14.953 8.460 -21.517 1.00 75.06 458 ALA A O 1
ATOM 3616 N N . LEU A 1 459 ? -14.397 7.911 -23.635 1.00 86.12 459 LEU A N 1
ATOM 3617 C CA . LEU A 1 459 ? -13.031 7.471 -23.349 1.00 86.12 459 LEU A CA 1
ATOM 3618 C C . LEU A 1 459 ? -12.007 8.609 -23.386 1.00 86.12 459 LEU A C 1
ATOM 3620 O O . LEU A 1 459 ? -10.923 8.450 -22.838 1.00 86.12 459 LEU A O 1
ATOM 3624 N N . TRP A 1 460 ? -12.298 9.747 -24.015 1.00 90.75 460 TRP A N 1
ATOM 3625 C CA . TRP A 1 460 ? -11.333 10.840 -24.130 1.00 90.75 460 TRP A CA 1
ATOM 3626 C C . TRP A 1 460 ? -11.063 11.490 -22.766 1.00 90.75 460 TRP A C 1
ATOM 3628 O O . TRP A 1 460 ? -11.982 11.777 -21.994 1.00 90.75 460 TRP A O 1
ATOM 3638 N N . MET A 1 461 ? -9.788 11.745 -22.469 1.00 92.06 461 MET A N 1
ATOM 3639 C CA . MET A 1 461 ? -9.347 12.368 -21.217 1.00 92.06 461 MET A CA 1
ATOM 3640 C C . MET A 1 461 ? -8.857 13.798 -21.437 1.00 92.06 461 MET A C 1
ATOM 3642 O O . MET A 1 461 ? -9.313 14.716 -20.756 1.00 92.06 461 MET A O 1
ATOM 3646 N N . ALA A 1 462 ? -7.900 13.971 -22.349 1.00 94.50 462 ALA A N 1
ATOM 3647 C CA . ALA A 1 462 ? -7.262 15.246 -22.648 1.00 94.50 462 ALA A CA 1
ATOM 3648 C C . ALA A 1 462 ? -6.518 15.180 -23.986 1.00 94.50 462 ALA A C 1
ATOM 3650 O O . ALA A 1 462 ? -6.064 14.113 -24.392 1.00 94.50 462 ALA A O 1
ATOM 3651 N N . THR A 1 463 ? -6.295 16.333 -24.614 1.00 95.94 463 THR A N 1
ATOM 3652 C CA . THR A 1 463 ? -5.413 16.467 -25.780 1.00 95.94 463 THR A CA 1
ATOM 3653 C C . THR A 1 463 ? -4.414 17.586 -25.520 1.00 95.94 463 THR A C 1
ATOM 3655 O O . THR A 1 463 ? -4.806 18.691 -25.146 1.00 95.94 463 THR A O 1
ATOM 3658 N N . LEU A 1 464 ? -3.125 17.306 -25.715 1.00 96.69 464 LEU A N 1
ATOM 3659 C CA . LEU A 1 464 ? -2.033 18.258 -25.517 1.00 96.69 464 LEU A CA 1
ATOM 3660 C C . LEU A 1 464 ? -1.286 18.490 -26.842 1.00 96.69 464 LEU A C 1
ATOM 3662 O O . LEU A 1 464 ? -0.936 17.523 -27.524 1.00 96.69 464 LEU A O 1
ATOM 3666 N N . PRO A 1 465 ? -1.030 19.749 -27.242 1.00 95.88 465 PRO A N 1
ATOM 3667 C CA . PRO A 1 465 ? -0.368 20.048 -28.508 1.00 95.88 465 PRO A CA 1
ATOM 3668 C C . PRO A 1 465 ? 1.133 19.733 -28.464 1.00 95.88 465 PRO A C 1
ATOM 3670 O O . PRO A 1 465 ? 1.810 19.996 -27.470 1.00 95.88 465 PRO A O 1
ATOM 3673 N N . ILE A 1 466 ? 1.670 19.238 -29.582 1.00 93.25 466 ILE A N 1
ATOM 3674 C CA . ILE A 1 466 ? 3.099 18.944 -29.774 1.00 93.25 466 ILE A CA 1
ATOM 3675 C C . ILE A 1 466 ? 3.565 19.576 -31.090 1.00 93.25 466 ILE A C 1
ATOM 3677 O O . ILE A 1 466 ? 2.806 19.678 -32.055 1.00 93.25 466 ILE A O 1
ATOM 3681 N N . LYS A 1 467 ? 4.822 20.031 -31.152 1.00 91.94 467 LYS A N 1
ATOM 3682 C CA . LYS A 1 467 ? 5.372 20.655 -32.362 1.00 91.94 467 LYS A CA 1
ATOM 3683 C C . LYS A 1 467 ? 6.762 20.127 -32.689 1.00 91.94 467 LYS A C 1
ATOM 3685 O O . LYS A 1 467 ? 7.713 20.374 -31.947 1.00 91.94 467 LYS A O 1
ATOM 3690 N N . LEU A 1 468 ? 6.910 19.493 -33.847 1.00 90.19 468 LEU A N 1
ATOM 3691 C CA . LEU A 1 468 ? 8.220 19.164 -34.401 1.00 90.19 468 LEU A CA 1
ATOM 3692 C C . LEU A 1 468 ? 8.740 20.369 -35.201 1.00 90.19 468 LEU A C 1
ATOM 3694 O O . LEU A 1 468 ? 8.065 20.828 -36.124 1.00 90.19 468 LEU A O 1
ATOM 3698 N N . PRO A 1 469 ? 9.894 20.958 -34.836 1.00 87.44 469 PRO A N 1
ATOM 3699 C CA . PRO A 1 469 ? 10.425 22.119 -35.542 1.00 87.44 469 PRO A CA 1
ATOM 3700 C C . PRO A 1 469 ? 10.908 21.757 -36.952 1.00 87.44 469 PRO A C 1
ATOM 3702 O O . PRO A 1 469 ? 11.147 20.584 -37.252 1.00 87.44 469 PRO A O 1
ATOM 3705 N N . VAL A 1 470 ? 11.077 22.791 -37.782 1.00 84.44 470 VAL A N 1
ATOM 3706 C CA . VAL A 1 470 ? 11.708 22.703 -39.109 1.00 84.44 470 VAL A CA 1
ATOM 3707 C C . VAL A 1 470 ? 13.073 22.023 -38.967 1.00 84.44 470 VAL A C 1
ATOM 3709 O O . VAL A 1 470 ? 13.823 22.353 -38.044 1.00 84.44 470 VAL A O 1
ATOM 3712 N N . GLY A 1 471 ? 13.367 21.050 -39.829 1.00 69.25 471 GLY A N 1
ATOM 3713 C CA . GLY A 1 471 ? 14.645 20.341 -39.811 1.00 69.25 471 GLY A CA 1
ATOM 3714 C C . GLY A 1 471 ? 15.782 21.277 -40.216 1.00 69.25 471 GLY A C 1
ATOM 3715 O O . GLY A 1 471 ? 15.758 21.834 -41.311 1.00 69.25 471 GLY A O 1
ATOM 3716 N N . LEU A 1 472 ? 16.789 21.467 -39.356 1.00 49.97 472 LEU A N 1
ATOM 3717 C CA . LEU A 1 472 ? 18.046 22.058 -39.814 1.00 49.97 472 LEU A CA 1
ATOM 3718 C C . LEU A 1 472 ? 18.754 21.002 -40.663 1.00 49.97 472 LEU A C 1
ATOM 3720 O O . LEU A 1 472 ? 19.116 19.947 -40.148 1.00 49.97 472 LEU A O 1
ATOM 3724 N N . ARG A 1 473 ? 18.963 21.292 -41.951 1.00 39.62 473 ARG A N 1
ATOM 3725 C CA . ARG A 1 473 ? 19.957 20.586 -42.766 1.00 39.62 473 ARG A CA 1
ATOM 3726 C C . ARG A 1 473 ? 21.264 20.579 -41.974 1.00 39.62 473 ARG A C 1
ATOM 3728 O O . ARG A 1 473 ? 21.821 21.647 -41.717 1.00 39.62 473 ARG A O 1
ATOM 3735 N N . ASP A 1 474 ? 21.751 19.401 -41.598 1.00 37.78 474 ASP A N 1
ATOM 3736 C CA . ASP A 1 474 ? 23.145 19.258 -41.210 1.00 37.78 474 ASP A CA 1
ATOM 3737 C C . ASP A 1 474 ? 23.980 19.720 -42.405 1.00 37.78 474 ASP A C 1
ATOM 3739 O O . ASP A 1 474 ? 24.050 19.053 -43.437 1.00 37.78 474 ASP A O 1
ATOM 3743 N N . SER A 1 475 ? 24.603 20.889 -42.282 1.00 30.73 475 SER A N 1
ATOM 3744 C CA . SER A 1 475 ? 25.591 21.421 -43.221 1.00 30.73 475 SER A CA 1
ATOM 3745 C C . SER A 1 475 ? 26.896 20.614 -43.157 1.00 30.73 475 SER A C 1
ATOM 3747 O O . SER A 1 475 ? 27.979 21.180 -43.014 1.00 30.73 475 SER A O 1
ATOM 3749 N N . ARG A 1 476 ? 26.818 19.280 -43.218 1.00 31.34 476 ARG A N 1
ATOM 3750 C CA . ARG A 1 476 ? 27.967 18.405 -43.447 1.00 31.34 476 ARG A CA 1
ATOM 3751 C C . ARG A 1 476 ? 27.975 18.020 -44.917 1.00 31.34 476 ARG A C 1
ATOM 3753 O O . ARG A 1 476 ? 27.003 17.495 -45.447 1.00 31.34 476 ARG A O 1
ATOM 3760 N N . GLY A 1 477 ? 29.070 18.422 -45.552 1.00 29.95 477 GLY A N 1
ATOM 3761 C CA . GLY A 1 477 ? 29.262 18.493 -46.987 1.00 29.95 477 GLY A CA 1
ATOM 3762 C C . GLY A 1 477 ? 28.966 17.212 -47.754 1.00 29.95 477 GLY A C 1
ATOM 3763 O O . GLY A 1 477 ? 28.979 16.097 -47.239 1.00 29.95 477 GLY A O 1
ATOM 3764 N N . ALA A 1 478 ? 28.710 17.449 -49.033 1.00 29.73 478 ALA A N 1
ATOM 3765 C CA . ALA A 1 478 ? 28.587 16.463 -50.079 1.00 29.73 478 ALA A CA 1
ATOM 3766 C C . ALA A 1 478 ? 29.709 15.411 -50.031 1.00 29.73 478 ALA A C 1
ATOM 3768 O O . ALA A 1 478 ? 30.885 15.752 -49.933 1.00 29.73 478 ALA A O 1
ATOM 3769 N N . GLY A 1 479 ? 29.312 14.149 -50.203 1.00 29.81 479 GLY A N 1
ATOM 3770 C CA . GLY A 1 479 ? 30.192 13.082 -50.668 1.00 29.81 479 GLY A CA 1
ATOM 3771 C C . GLY A 1 479 ? 30.800 12.198 -49.585 1.00 29.81 479 GLY A C 1
ATOM 3772 O O . GLY A 1 479 ? 31.999 12.271 -49.368 1.00 29.81 479 GLY A O 1
ATOM 3773 N N . GLN A 1 480 ? 30.011 11.295 -48.992 1.00 31.41 480 GLN A N 1
ATOM 3774 C CA . GLN A 1 480 ? 30.457 9.912 -48.766 1.00 31.41 480 GLN A CA 1
ATOM 3775 C C . GLN A 1 480 ? 29.267 8.994 -48.432 1.00 31.41 480 GLN A C 1
ATOM 3777 O O . GLN A 1 480 ? 28.347 9.399 -47.728 1.00 31.41 480 GLN A O 1
ATOM 3782 N N . ASP A 1 481 ? 29.295 7.790 -49.002 1.00 29.42 481 ASP A N 1
ATOM 3783 C CA . ASP A 1 481 ? 28.338 6.677 -48.938 1.00 29.42 481 ASP A CA 1
ATOM 3784 C C . ASP A 1 481 ? 27.299 6.655 -47.800 1.00 29.42 481 ASP A C 1
ATOM 3786 O O . ASP A 1 481 ? 27.617 6.540 -46.615 1.00 29.42 481 ASP A O 1
ATOM 3790 N N . ARG A 1 482 ? 26.016 6.602 -48.187 1.00 29.45 482 ARG A N 1
ATOM 3791 C CA . ARG A 1 482 ? 24.920 6.148 -47.320 1.00 29.45 482 ARG A CA 1
ATOM 3792 C C . ARG A 1 482 ? 24.906 4.616 -47.266 1.00 29.45 482 ARG A C 1
ATOM 3794 O O . ARG A 1 482 ? 24.237 3.973 -48.070 1.00 29.45 482 ARG A O 1
ATOM 3801 N N . GLY A 1 483 ? 25.592 4.038 -46.283 1.00 28.70 483 GLY A N 1
ATOM 3802 C CA . GLY A 1 483 ? 25.224 2.726 -45.736 1.00 28.70 483 GLY A CA 1
ATOM 3803 C C . GLY A 1 483 ? 23.981 2.849 -44.833 1.00 28.70 483 GLY A C 1
ATOM 3804 O O . GLY A 1 483 ? 23.783 3.909 -44.230 1.00 28.70 483 GLY A O 1
ATOM 3805 N N . PRO A 1 484 ? 23.115 1.822 -44.720 1.00 29.30 484 PRO A N 1
ATOM 3806 C CA . PRO A 1 484 ? 21.910 1.897 -43.901 1.00 29.30 484 PRO A CA 1
ATOM 3807 C C . PRO A 1 484 ? 22.322 1.797 -42.428 1.00 29.30 484 PRO A C 1
ATOM 3809 O O . PRO A 1 484 ? 22.623 0.722 -41.922 1.00 29.30 484 PRO A O 1
ATOM 3812 N N . GLY A 1 485 ? 22.405 2.940 -41.754 1.00 27.66 485 GLY A N 1
ATOM 3813 C CA . GLY A 1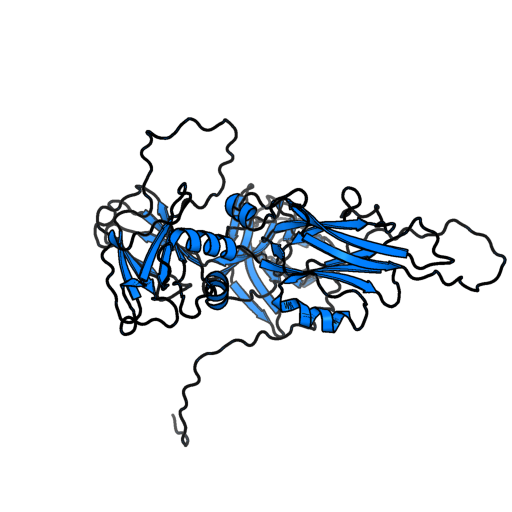 485 ? 22.954 3.046 -40.404 1.00 27.66 485 GLY A CA 1
ATOM 3814 C C . GLY A 1 485 ? 22.066 3.838 -39.457 1.00 27.66 485 GLY A C 1
ATOM 3815 O O . GLY A 1 485 ? 22.566 4.705 -38.752 1.00 27.66 485 GLY A O 1
ATOM 3816 N N . VAL A 1 486 ? 20.756 3.572 -39.430 1.00 28.38 486 VAL A N 1
ATOM 3817 C CA . VAL A 1 486 ? 19.977 3.834 -38.211 1.00 28.38 486 VAL A CA 1
ATOM 3818 C C . VAL A 1 486 ? 20.144 2.585 -37.364 1.00 28.38 486 VAL A C 1
ATOM 3820 O O . VAL A 1 486 ? 19.481 1.571 -37.576 1.00 28.38 486 VAL A O 1
ATOM 3823 N N . THR A 1 487 ? 21.107 2.630 -36.449 1.00 25.39 487 THR A N 1
ATOM 3824 C CA . THR A 1 487 ? 21.284 1.600 -35.432 1.00 25.39 487 THR A CA 1
ATOM 3825 C C . THR A 1 487 ? 20.023 1.599 -34.577 1.00 25.39 487 THR A C 1
ATOM 3827 O O . THR A 1 487 ? 19.849 2.446 -33.705 1.00 25.39 487 THR A O 1
ATOM 3830 N N . ARG A 1 488 ? 19.111 0.677 -34.897 1.00 24.17 488 ARG A N 1
ATOM 3831 C CA . ARG A 1 488 ? 17.898 0.357 -34.146 1.00 24.17 488 ARG A CA 1
ATOM 3832 C C . ARG A 1 488 ? 18.341 0.051 -32.714 1.00 24.17 488 ARG A C 1
ATOM 3834 O O . ARG A 1 488 ? 18.934 -0.997 -32.457 1.00 24.17 488 ARG A O 1
ATOM 3841 N N . VAL A 1 489 ? 18.172 1.019 -31.813 1.00 26.31 489 VAL A N 1
ATOM 3842 C CA . VAL A 1 489 ? 18.504 0.852 -30.397 1.00 26.31 489 VAL A CA 1
ATOM 3843 C C . VAL A 1 489 ? 17.561 -0.217 -29.874 1.00 26.31 489 VAL A C 1
ATOM 3845 O O . VAL A 1 489 ? 16.347 -0.035 -29.847 1.00 26.31 489 VAL A O 1
ATOM 3848 N N . THR A 1 490 ? 18.127 -1.364 -29.520 1.00 23.69 490 THR A N 1
ATOM 3849 C CA . THR A 1 490 ? 17.399 -2.442 -28.869 1.00 23.69 490 THR A CA 1
ATOM 3850 C C . THR A 1 490 ? 16.779 -1.898 -27.586 1.00 23.69 490 THR A C 1
ATOM 3852 O O . THR A 1 490 ? 17.462 -1.287 -26.761 1.00 23.69 490 THR A O 1
ATOM 3855 N N . TRP A 1 491 ? 15.463 -2.076 -27.452 1.00 24.06 491 TRP A N 1
ATOM 3856 C CA . TRP A 1 491 ? 14.683 -1.711 -26.274 1.00 24.06 491 TRP A CA 1
ATOM 3857 C C . TRP A 1 491 ? 15.169 -2.508 -25.062 1.00 24.06 491 TRP A C 1
ATOM 3859 O O . TRP A 1 491 ? 14.599 -3.532 -24.696 1.00 24.06 491 TRP A O 1
ATOM 3869 N N . TRP A 1 492 ? 16.224 -2.033 -24.408 1.00 23.44 492 TRP A N 1
ATOM 3870 C CA . TRP A 1 492 ? 16.467 -2.375 -23.020 1.00 23.44 492 TRP A CA 1
ATOM 3871 C C . TRP A 1 492 ? 15.450 -1.586 -22.208 1.00 23.44 492 TRP A C 1
ATOM 3873 O O . TRP A 1 492 ? 15.444 -0.353 -22.219 1.00 23.44 492 TRP A O 1
ATOM 3883 N N . SER A 1 493 ? 14.558 -2.309 -21.529 1.00 25.53 493 SER A N 1
ATOM 3884 C CA . SER A 1 493 ? 13.837 -1.792 -20.371 1.00 25.53 493 SER A CA 1
ATOM 3885 C C . SER A 1 493 ? 14.854 -1.039 -19.518 1.00 25.53 493 SER A C 1
ATOM 3887 O O . SER A 1 493 ? 15.718 -1.668 -18.905 1.00 25.53 493 SER A O 1
ATOM 3889 N N . TRP A 1 494 ? 14.791 0.295 -19.508 1.00 25.58 494 TRP A N 1
ATOM 3890 C CA . TRP A 1 494 ? 15.575 1.110 -18.592 1.00 25.58 494 TRP A CA 1
ATOM 3891 C C . TRP A 1 494 ? 15.068 0.824 -17.179 1.00 25.58 494 TRP A C 1
ATOM 3893 O O . TRP A 1 494 ? 14.218 1.522 -16.623 1.00 25.58 494 TRP A O 1
ATOM 3903 N N . GLY A 1 495 ? 15.617 -0.249 -16.610 1.00 27.30 495 GLY A N 1
ATOM 3904 C CA . GLY A 1 495 ? 15.767 -0.451 -15.189 1.00 27.30 495 GLY A CA 1
ATOM 3905 C C . GLY A 1 495 ? 16.525 0.752 -14.657 1.00 27.30 495 GLY A C 1
ATOM 3906 O O . GLY A 1 495 ? 17.724 0.905 -14.857 1.00 27.30 495 GLY A O 1
ATOM 3907 N N . TRP A 1 496 ? 15.747 1.661 -14.090 1.00 30.00 496 TRP A N 1
ATOM 3908 C CA . TRP A 1 496 ? 16.105 2.720 -13.166 1.00 30.00 496 TRP A CA 1
ATOM 3909 C C . TRP A 1 496 ? 17.591 2.773 -12.788 1.00 30.00 496 TRP A C 1
ATOM 3911 O O . TRP A 1 496 ? 18.077 1.952 -12.015 1.00 30.00 496 TRP A O 1
ATOM 3921 N N . SER A 1 497 ? 18.280 3.837 -13.206 1.00 25.83 497 SER A N 1
ATOM 3922 C CA . SER A 1 497 ? 19.469 4.279 -12.480 1.00 25.83 497 SER A CA 1
ATOM 3923 C C . SER A 1 497 ? 19.057 4.656 -11.044 1.00 25.83 497 SER A C 1
ATOM 3925 O O . SER A 1 497 ? 18.204 5.537 -10.874 1.00 25.83 497 SER A O 1
ATOM 3927 N N . PRO A 1 498 ? 19.682 4.090 -9.995 1.00 28.23 498 PRO A N 1
ATOM 3928 C CA . PRO A 1 498 ? 19.389 4.424 -8.594 1.00 28.23 498 PRO A CA 1
ATOM 3929 C C . PRO A 1 498 ? 19.688 5.890 -8.202 1.00 28.23 498 PRO A C 1
ATOM 3931 O O . PRO A 1 498 ? 19.426 6.299 -7.072 1.00 28.23 498 PRO A O 1
ATOM 3934 N N . GLY A 1 499 ? 20.224 6.706 -9.118 1.00 28.42 499 GLY A N 1
ATOM 3935 C CA . GLY A 1 499 ? 20.722 8.062 -8.861 1.00 28.42 499 GLY A CA 1
ATOM 3936 C C . GLY A 1 499 ? 19.678 9.183 -8.766 1.00 28.42 499 GLY A C 1
ATOM 3937 O O . GLY A 1 499 ? 20.047 10.315 -8.477 1.00 28.42 499 GLY A O 1
ATOM 3938 N N . LEU A 1 500 ? 18.383 8.917 -8.980 1.00 28.94 500 LEU A N 1
ATOM 3939 C CA . LEU A 1 500 ? 17.328 9.952 -8.932 1.00 28.94 500 LEU A CA 1
ATOM 3940 C C . LEU A 1 500 ? 16.449 9.924 -7.669 1.00 28.94 500 LEU A C 1
ATOM 3942 O O . LEU A 1 500 ? 15.484 10.684 -7.585 1.00 28.94 500 LEU A O 1
ATOM 3946 N N . ASN A 1 501 ? 16.813 9.130 -6.656 1.00 29.20 501 ASN A N 1
ATOM 3947 C CA . ASN A 1 501 ? 16.203 9.195 -5.317 1.00 29.20 501 ASN A CA 1
ATOM 3948 C C . ASN A 1 501 ? 16.724 10.368 -4.457 1.00 29.20 501 ASN A C 1
ATOM 3950 O O . ASN A 1 501 ? 16.389 10.465 -3.281 1.00 29.20 501 ASN A O 1
ATOM 3954 N N . ALA A 1 502 ? 17.502 11.290 -5.032 1.00 26.78 502 ALA A N 1
ATOM 3955 C CA . ALA A 1 502 ? 18.055 12.450 -4.330 1.00 26.78 502 ALA A CA 1
ATOM 3956 C C . ALA A 1 502 ? 17.107 13.667 -4.229 1.00 26.78 502 ALA A C 1
ATOM 3958 O O . ALA A 1 502 ? 17.545 14.734 -3.814 1.00 26.78 502 ALA A O 1
ATOM 3959 N N . LEU A 1 503 ? 15.827 13.564 -4.611 1.00 26.16 503 LEU A N 1
ATOM 3960 C CA . LEU A 1 503 ? 14.906 14.714 -4.616 1.00 26.16 503 LEU A CA 1
ATOM 3961 C C . LEU A 1 503 ? 13.492 14.325 -4.166 1.00 26.16 503 LEU A C 1
ATOM 3963 O O . LEU A 1 503 ? 12.545 14.321 -4.956 1.00 26.16 503 LEU A O 1
ATOM 3967 N N . PHE A 1 504 ? 13.347 14.008 -2.884 1.00 28.84 504 PHE A N 1
ATOM 3968 C CA . PHE A 1 504 ? 12.053 14.010 -2.209 1.00 28.84 504 PHE A CA 1
ATOM 3969 C C . PHE A 1 504 ? 11.806 15.398 -1.590 1.00 28.84 504 PHE A C 1
ATOM 3971 O O . PHE A 1 504 ? 12.577 15.818 -0.723 1.00 28.84 504 PHE A O 1
ATOM 3978 N N . PRO A 1 505 ? 10.741 16.124 -1.970 1.00 29.78 505 PRO A N 1
ATOM 3979 C CA . PRO A 1 505 ? 10.250 17.213 -1.147 1.00 29.78 505 PRO A CA 1
ATOM 3980 C C . PRO A 1 505 ? 9.540 16.619 0.075 1.00 29.78 505 PRO A C 1
ATOM 3982 O O . PRO A 1 505 ? 8.652 15.776 -0.044 1.00 29.78 505 PRO A O 1
ATOM 3985 N N . SER A 1 506 ? 9.953 17.066 1.257 1.00 30.11 506 SER A N 1
ATOM 3986 C CA . SER A 1 506 ? 9.339 16.760 2.545 1.00 30.11 506 SER A CA 1
ATOM 3987 C C . SER A 1 506 ? 7.859 17.163 2.569 1.00 30.11 506 SER A C 1
ATOM 3989 O O . SER A 1 506 ? 7.553 18.353 2.522 1.00 30.11 506 SER A O 1
ATOM 3991 N N . ASN A 1 507 ? 6.946 16.200 2.725 1.00 31.17 507 ASN A N 1
ATOM 3992 C CA . ASN A 1 507 ? 5.587 16.481 3.197 1.00 31.17 507 ASN A CA 1
ATOM 3993 C C . ASN A 1 507 ? 5.650 16.711 4.716 1.00 31.17 507 ASN A C 1
ATOM 3995 O O . ASN A 1 507 ? 5.568 15.768 5.502 1.00 31.17 507 ASN A O 1
ATOM 3999 N N . ARG A 1 508 ? 5.842 17.966 5.134 1.00 27.38 508 ARG A N 1
ATOM 4000 C CA . ARG A 1 508 ? 5.622 18.404 6.517 1.00 27.38 508 ARG A CA 1
ATOM 4001 C C . ARG A 1 508 ? 4.211 18.979 6.631 1.00 27.38 508 ARG A C 1
ATOM 4003 O O . ARG A 1 508 ? 4.057 20.183 6.555 1.00 27.38 508 ARG A O 1
ATOM 4010 N N . ASP A 1 509 ? 3.233 18.111 6.864 1.00 28.20 509 ASP A N 1
ATOM 4011 C CA . ASP A 1 509 ? 1.948 18.483 7.471 1.00 28.20 509 ASP A CA 1
ATOM 4012 C C . ASP A 1 509 ? 1.750 17.597 8.710 1.00 28.20 509 ASP A C 1
ATOM 4014 O O . ASP A 1 509 ? 1.010 16.613 8.714 1.00 28.20 509 ASP A O 1
ATOM 4018 N N . PHE A 1 510 ? 2.510 17.913 9.760 1.00 27.89 510 PHE A N 1
ATOM 4019 C CA . PHE A 1 510 ? 2.309 17.407 11.117 1.00 27.89 510 PHE A CA 1
ATOM 4020 C C . PHE A 1 510 ? 1.953 18.611 11.996 1.00 27.89 510 PHE A C 1
ATOM 4022 O O . PHE A 1 510 ? 2.795 19.163 12.700 1.00 27.89 510 PHE A O 1
ATOM 4029 N N . GLU A 1 511 ? 0.695 19.045 11.933 1.00 27.16 511 GLU A N 1
ATOM 4030 C CA . GLU A 1 511 ? 0.102 19.864 12.990 1.00 27.16 511 GLU A CA 1
ATOM 4031 C C . GLU A 1 511 ? -0.392 18.928 14.102 1.00 27.16 511 GLU A C 1
ATOM 4033 O O . GLU A 1 511 ? -1.440 18.285 14.010 1.00 27.16 511 GLU A O 1
ATOM 4038 N N . GLY A 1 512 ? 0.422 18.803 15.149 1.00 29.22 512 GLY A N 1
ATOM 4039 C CA . GLY A 1 512 ? -0.058 18.553 16.506 1.00 29.22 512 GLY A CA 1
ATOM 4040 C C . GLY A 1 512 ? -0.090 19.893 17.250 1.00 29.22 512 GLY A C 1
ATOM 4041 O O . GLY A 1 512 ? 0.755 20.747 16.963 1.00 29.22 512 GLY A O 1
ATOM 4042 N N . PRO A 1 513 ? -1.035 20.122 18.176 1.00 32.47 513 PRO A N 1
ATOM 4043 C CA . PRO A 1 513 ? -1.155 21.411 18.840 1.00 32.47 513 PRO A CA 1
ATOM 4044 C C . PRO A 1 513 ? 0.076 21.631 19.725 1.00 32.47 513 PRO A C 1
ATOM 4046 O O . PRO A 1 513 ? 0.319 20.879 20.669 1.00 32.47 513 PRO A O 1
ATOM 4049 N N . ARG A 1 514 ? 0.873 22.663 19.425 1.00 29.55 514 ARG A N 1
ATOM 4050 C CA . ARG A 1 514 ? 1.875 23.175 20.365 1.00 29.55 514 ARG A CA 1
ATOM 4051 C C . ARG A 1 514 ? 1.134 23.940 21.454 1.00 29.55 514 ARG A C 1
ATOM 4053 O O . ARG A 1 514 ? 0.698 25.066 21.237 1.00 29.55 514 ARG A O 1
ATOM 4060 N N . GLY A 1 515 ? 0.984 23.309 22.615 1.00 31.97 515 GLY A N 1
ATOM 4061 C CA . GLY A 1 515 ? 0.617 23.999 23.843 1.00 31.97 515 GLY A CA 1
ATOM 4062 C C . GLY A 1 515 ? 1.687 25.033 24.184 1.00 31.97 515 GLY A C 1
ATOM 4063 O O . GLY A 1 515 ? 2.859 24.697 24.350 1.00 31.97 515 GLY A O 1
ATOM 4064 N N . HIS A 1 516 ? 1.277 26.296 24.254 1.00 29.42 516 HIS A N 1
ATOM 4065 C CA . HIS A 1 516 ? 2.048 27.367 24.864 1.00 29.42 516 HIS A CA 1
ATOM 4066 C C . HIS A 1 516 ? 2.195 27.082 26.364 1.00 29.42 516 HIS A C 1
ATOM 4068 O O . HIS A 1 516 ? 1.210 27.056 27.093 1.00 29.42 516 HIS A O 1
ATOM 4074 N N . GLY A 1 517 ? 3.431 26.897 26.818 1.00 32.19 517 GLY A N 1
ATOM 4075 C CA . GLY A 1 517 ? 3.804 26.885 28.228 1.00 32.19 517 GLY A CA 1
ATOM 4076 C C . GLY A 1 517 ? 5.156 27.569 28.356 1.00 32.19 517 GLY A C 1
ATOM 4077 O O . GLY A 1 517 ? 6.187 26.968 28.068 1.00 32.19 517 GLY A O 1
ATOM 4078 N N . GLY A 1 518 ? 5.137 28.861 28.675 1.00 31.94 518 GLY A N 1
ATOM 4079 C CA . GLY A 1 518 ? 6.339 29.624 28.981 1.00 31.94 518 GLY A CA 1
ATOM 4080 C C . GLY A 1 518 ? 6.793 29.399 30.422 1.00 31.94 518 GLY A C 1
ATOM 4081 O O . GLY A 1 518 ? 5.972 29.142 31.295 1.00 31.94 518 GLY A O 1
ATOM 4082 N N . GLY A 1 519 ? 8.092 29.594 30.654 1.00 31.16 519 GLY A N 1
ATOM 4083 C CA . GLY A 1 519 ? 8.590 30.061 31.948 1.00 31.16 519 GLY A CA 1
ATOM 4084 C C . GLY A 1 519 ? 9.379 29.062 32.796 1.00 31.16 519 GLY A C 1
ATOM 4085 O O . GLY A 1 519 ? 8.819 28.409 33.659 1.00 31.16 519 GLY A O 1
ATOM 4086 N N . LEU A 1 520 ? 10.703 29.125 32.617 1.00 33.25 520 LEU A N 1
ATOM 4087 C CA . LEU A 1 520 ? 11.731 29.200 33.672 1.00 33.25 520 LEU A CA 1
ATOM 4088 C C . LEU A 1 520 ? 12.093 27.961 34.531 1.00 33.25 520 LEU A C 1
ATOM 4090 O O . LEU A 1 520 ? 11.395 27.576 35.457 1.00 33.25 520 LEU A O 1
ATOM 4094 N N . ALA A 1 521 ? 13.346 27.539 34.296 1.00 35.59 521 ALA A N 1
ATOM 4095 C CA . ALA A 1 521 ? 14.411 27.281 35.280 1.00 35.59 521 ALA A CA 1
ATOM 4096 C C . ALA A 1 521 ? 14.458 25.948 36.070 1.00 35.59 521 ALA A C 1
ATOM 4098 O O . ALA A 1 521 ? 14.003 25.862 37.200 1.00 35.59 521 ALA A O 1
ATOM 4099 N N . SER A 1 522 ? 15.216 25.007 35.482 1.00 35.12 522 SER A N 1
ATOM 4100 C CA . SER A 1 522 ? 16.434 24.348 36.019 1.00 35.12 522 SER A CA 1
ATOM 4101 C C . SER A 1 522 ? 16.400 23.373 37.223 1.00 35.12 522 SER A C 1
ATOM 4103 O O . SER A 1 522 ? 15.512 23.429 38.063 1.00 35.12 522 SER A O 1
ATOM 4105 N N . PRO A 1 523 ? 17.380 22.435 37.290 1.00 36.91 523 PRO A N 1
ATOM 4106 C CA . PRO A 1 523 ? 17.139 21.030 37.654 1.00 36.91 523 PRO A CA 1
ATOM 4107 C C . PRO A 1 523 ? 17.907 20.564 38.898 1.00 36.91 523 PRO A C 1
ATOM 4109 O O . PRO A 1 523 ? 18.991 21.075 39.116 1.00 36.91 523 PRO A O 1
ATOM 4112 N N . TRP A 1 524 ? 17.444 19.520 39.601 1.00 38.03 524 TRP A N 1
ATOM 4113 C CA . TRP A 1 524 ? 18.307 18.562 40.323 1.00 38.03 524 TRP A CA 1
ATOM 4114 C C . TRP A 1 524 ? 17.596 17.209 40.487 1.00 38.03 524 TRP A C 1
ATOM 4116 O O . TRP A 1 524 ? 16.466 17.143 40.963 1.00 38.03 524 TRP A O 1
ATOM 4126 N N . HIS A 1 525 ? 18.292 16.151 40.074 1.00 33.12 525 HIS A N 1
ATOM 4127 C CA . HIS A 1 525 ? 18.009 14.739 40.347 1.00 33.12 525 HIS A CA 1
ATOM 4128 C C . HIS A 1 525 ? 18.938 14.254 41.476 1.00 33.12 525 HIS A C 1
ATOM 4130 O O . HIS A 1 525 ? 19.931 14.921 41.792 1.00 33.12 525 HIS A O 1
ATOM 4136 N N . PRO A 1 526 ? 18.642 13.089 42.061 1.00 51.16 526 PRO A N 1
ATOM 4137 C CA . PRO A 1 526 ? 19.481 11.923 41.771 1.00 51.16 526 PRO A CA 1
ATOM 4138 C C . PRO A 1 526 ? 18.828 10.940 40.798 1.00 51.16 526 PRO A C 1
ATOM 4140 O O . PRO A 1 526 ? 17.575 10.880 40.745 1.00 51.16 526 PRO A O 1
#

Solvent-accessible surface area (backbone atoms only — not comparable to full-atom values): 30160 Å² total; per-residue (Å²): 118,56,77,46,76,42,55,85,89,53,54,58,51,79,43,45,35,71,23,35,34,39,37,42,62,87,61,34,36,39,37,37,45,67,47,18,33,93,54,73,43,70,37,36,51,47,82,40,81,72,44,66,93,77,50,92,63,59,81,62,37,43,56,24,41,58,33,37,39,35,35,61,64,87,44,68,40,78,37,61,25,41,37,31,42,59,42,49,83,71,94,67,61,80,22,37,42,65,34,39,37,34,54,54,96,94,40,76,48,74,44,72,48,46,81,46,78,49,88,87,88,44,40,29,45,34,32,71,38,55,54,36,33,44,39,33,37,33,36,31,54,32,74,40,70,49,75,38,41,33,75,30,46,75,51,63,39,90,46,40,86,58,33,36,38,40,38,45,64,52,22,32,89,59,72,28,48,36,37,38,34,40,46,77,74,60,56,71,60,51,18,67,72,69,76,33,87,82,34,28,49,24,59,33,38,34,41,44,69,53,78,75,56,60,42,76,35,64,29,38,42,33,39,40,44,24,76,95,53,34,52,86,77,55,60,70,93,31,50,41,40,30,37,39,40,73,88,57,92,60,39,43,78,44,48,90,81,41,70,75,49,72,42,63,58,34,39,32,36,65,41,47,44,75,47,82,76,76,65,79,90,73,68,71,83,74,71,98,78,73,88,84,77,76,76,80,77,40,17,33,42,36,42,35,35,40,93,64,90,69,50,33,67,51,49,48,57,50,57,42,48,72,43,46,43,56,24,29,44,40,56,30,25,30,69,91,42,56,44,40,34,40,38,36,50,44,41,53,92,50,45,70,70,49,48,67,67,42,56,81,56,27,48,63,60,80,64,43,74,80,43,76,46,44,70,43,22,27,31,33,41,33,51,35,67,68,29,40,54,64,62,92,40,95,53,34,57,95,66,20,42,60,47,54,37,39,84,61,52,86,37,64,48,79,42,54,48,48,58,92,62,79,30,76,88,40,56,48,67,24,32,39,38,32,32,61,52,61,67,50,88,69,57,53,69,67,48,57,54,73,72,45,51,91,63,96,60,39,45,60,73,45,75,47,65,43,66,42,68,51,55,78,78,74,90,66,77,88,86,76,86,89,68,97,72,82,78,76,74,76,85,67,79,81,74,73,74,80,78,71,79,84,73,76,83,81,86,82,85,79,88,70,88,80,78,90,78,86,83,85,83,88,87,86,81,136

Foldseek 3Di:
DAEAEDDPVDQKDKAALCWYWYQYNQRKIKTGHRQQDPGIDIKGKDFAADALVQDDAFLQKFFFGTKMAIDDFPDFTPFWMKIKDWTFDDPDPQQKDKFKWWDDPNDIDTFDWDWDDDPPPIIITIGTHGTGTMITMMIDGDKWKDWAAQCWDKTAGPRDRQWIKTGHRQQDPHTKIKMKTWADDDLVVLCVLVVHNPKFKWTKMWMDMPDDQFTPDWMKTKTWDTPPDFPVRDDLVQKFKWKDFPPDPWIDTCSVVWDWDHDRTMTMTTDGGQDDPDPPVPDDDDDPDDPDDDDRRTMMIMMIGGPDPPVTVSVVVSSLCSFKFWWWWDWWAFPVGRQKIKIWIAGPVCVVVVCVVCVVGTHFDDIWDIAIDGQFWKKWKAKFQFKFWDCPDPQQDPRIRMFTDGHNDTGMDITGIDGPDAQQPFKRKIKIWMFTDDDNPNNDVVSVVSRADPDPRRGTDGMTIGIGHRDDPPPPDDDDDDDPDPPPPPDDPPPDDPPPVPDDDDPPPDDDPDDDDDDDDDDDDD

Radius of gyration: 27.72 Å; Cα contacts (8 Å, |Δi|>4): 1082; chains: 1; bounding box: 67×58×92 Å

Sequence (526 aa):
MPRLFLTSDLDSFPVTPQGCSVTLACGVRLQFPAGATATPITIRYRLLLPEPGLVPLGPHDALLSHVLELQPHGVAFQQDVGLWLLFTPPQARRCREVVVRTRNDNSWGDLETYLEEEAPQRLWAHCQVPHFSWFLVVSRPVSNACLVPPEGTLLCSSGHPGVKVIFPPGATEEPRRVSMQVVRMAGRELQALLGEPEAAVSPLLCLSQSGPPSFLQPVTVQLPLPSGITGLSLDRSRLHLLYWAPPAATWDDITAQVVLELTHLYARFQVTHFSWSVPPSFLSPPPPVCTALLTPSSPRYWLWYTTKNCVGGLARKAWERLRLHRVNLIALQRRRDPEQVLLQCLPRNKVDATLRRLLERYRGPEPSDTVEMFEGEEFFAAFERGIDVDADRPDCVEGRICFVFYSHLKNVKEVYVTTTLDREAQAVRGQVSFYRGAVPVRVPEEAEAARQRKGADALWMATLPIKLPVGLRDSRGAGQDRGPGVTRVTWWSWGWSPGLNALFPSNRDFEGPRGHGGGLASPWHP

Secondary structure (DSSP, 8-state):
--EEE--TT--EEEE-TT-EEEE-TTS-EEEE-TTS-SS-EEEEEEEE---TTT----TT-EE-SPEEEEESTTPEEEEEEEEEEEEPPPS--TTEEEEEEEEETTEEEEEPEEEEEETTTEEEEEEEEEES-EEEEEEEE-EEEEEE-TT-EEEE-SS-TT-EEEE-TTS-SS-EEEEEEEEPPPHHHHHHHHT-TT-EEPPEEEEEESS-SEEEEEEEEEEEPPTT--TTT--GGGEEEEEE-TT-SS-EE-TTTS--EE-SSEEEEEEEESS-PPPGGG-PPPPS-----------EEEEEE-S-S-HHHHHHHHHHHTTEEEEEEEEEEESS-TTEEEEEEEEGGGHHHHHHHHTTTEE-PPPPPPEEEETT-EEEEEEESS-EE-S-STTEETTEEEEE--TTS-EEEEEEEE-SS--SSS-EEEEEEEEE-PPPTTS-HHHHHHHPPSSTTTTEEEEEEEEEPPPPP----S-S-----------------GGGTT-PPP--------------------

Mean predicted aligned error: 12.22 Å